Protein AF-A0A7G6WRK4-F1 (afdb_monomer_lite)

Structure (mmCIF, N/CA/C/O backbone):
data_AF-A0A7G6WRK4-F1
#
_entry.id   AF-A0A7G6WRK4-F1
#
loop_
_atom_site.group_PDB
_atom_site.id
_atom_site.type_symbol
_atom_site.label_atom_id
_atom_site.label_alt_id
_atom_site.label_comp_id
_atom_site.label_asym_id
_atom_site.label_entity_id
_atom_site.label_seq_id
_atom_site.pdbx_PDB_ins_code
_atom_site.Cartn_x
_atom_site.Cartn_y
_atom_site.Cartn_z
_atom_site.occupancy
_atom_site.B_iso_or_equiv
_atom_site.auth_seq_id
_atom_site.auth_comp_id
_atom_site.auth_asym_id
_atom_site.auth_atom_id
_atom_site.pdbx_PDB_model_num
ATOM 1 N N . MET A 1 1 ? -4.369 -37.491 6.020 1.00 88.19 1 MET A N 1
ATOM 2 C CA . MET A 1 1 ? -4.361 -36.239 5.240 1.00 88.19 1 MET A CA 1
ATOM 3 C C . MET A 1 1 ? -2.998 -36.131 4.588 1.00 88.19 1 MET A C 1
ATOM 5 O O . MET A 1 1 ? -2.021 -36.388 5.280 1.00 88.19 1 MET A O 1
ATOM 9 N N . ILE A 1 2 ? -2.940 -35.837 3.294 1.00 92.75 2 ILE A N 1
ATOM 10 C CA . ILE A 1 2 ? -1.699 -35.658 2.533 1.00 92.75 2 ILE A CA 1
ATOM 11 C C . ILE A 1 2 ? -1.632 -34.184 2.132 1.00 92.75 2 ILE A C 1
ATOM 13 O O . ILE A 1 2 ? -2.593 -33.675 1.558 1.00 92.75 2 ILE A O 1
ATOM 17 N N . LEU A 1 3 ? -0.530 -33.511 2.459 1.00 93.38 3 LEU A N 1
ATOM 18 C CA . LEU A 1 3 ? -0.239 -32.154 2.002 1.00 93.38 3 LEU A CA 1
ATOM 19 C C . LEU A 1 3 ? 0.886 -32.236 0.972 1.00 93.38 3 LEU A C 1
ATOM 21 O O . LEU A 1 3 ? 1.958 -32.752 1.281 1.00 93.38 3 LEU A O 1
ATOM 25 N N . LEU A 1 4 ? 0.616 -31.755 -0.236 1.00 92.00 4 LEU A N 1
ATOM 26 C CA . LEU A 1 4 ? 1.594 -31.628 -1.310 1.00 92.00 4 LEU A CA 1
ATOM 27 C C . LEU A 1 4 ? 1.840 -30.138 -1.519 1.00 92.00 4 LEU A C 1
ATOM 29 O O . LEU A 1 4 ? 0.906 -29.407 -1.840 1.00 92.00 4 LEU A O 1
ATOM 33 N N . ASP A 1 5 ? 3.073 -29.702 -1.306 1.00 88.50 5 ASP A N 1
ATOM 34 C CA . ASP A 1 5 ? 3.485 -28.306 -1.432 1.00 88.50 5 ASP A CA 1
ATOM 35 C C . ASP A 1 5 ? 4.680 -28.198 -2.384 1.00 88.50 5 ASP A C 1
ATOM 37 O O . ASP A 1 5 ? 5.460 -29.145 -2.511 1.00 88.50 5 ASP A O 1
ATOM 41 N N . ASN A 1 6 ? 4.807 -27.054 -3.056 1.00 78.50 6 ASN A N 1
ATOM 42 C CA . ASN A 1 6 ? 5.817 -26.773 -4.079 1.00 78.50 6 ASN A CA 1
ATOM 43 C C . ASN A 1 6 ? 5.895 -27.843 -5.183 1.00 78.50 6 ASN A C 1
ATOM 45 O O . ASN A 1 6 ? 6.982 -28.270 -5.592 1.00 78.50 6 ASN A O 1
ATOM 49 N N . ILE A 1 7 ? 4.737 -28.297 -5.673 1.00 86.38 7 ILE A N 1
ATOM 50 C CA . ILE A 1 7 ? 4.666 -29.336 -6.710 1.00 86.38 7 ILE A CA 1
ATOM 51 C C . ILE A 1 7 ? 5.360 -28.918 -8.016 1.00 86.38 7 ILE A C 1
ATOM 53 O O . ILE A 1 7 ? 5.744 -29.776 -8.800 1.00 86.38 7 ILE A O 1
ATOM 57 N N . GLU A 1 8 ? 5.590 -27.622 -8.243 1.00 79.06 8 GLU A N 1
ATOM 58 C CA . GLU A 1 8 ? 6.364 -27.090 -9.370 1.00 79.06 8 GLU A CA 1
ATOM 59 C C . GLU A 1 8 ? 7.761 -27.711 -9.441 1.00 79.06 8 GLU A C 1
ATOM 61 O O . GLU A 1 8 ? 8.253 -28.014 -10.526 1.00 79.06 8 GLU A O 1
ATOM 66 N N . HIS A 1 9 ? 8.400 -27.917 -8.285 1.00 75.69 9 HIS A N 1
ATOM 67 C CA . HIS A 1 9 ? 9.718 -28.545 -8.215 1.00 75.69 9 HIS A CA 1
ATOM 68 C C . HIS A 1 9 ? 9.670 -30.028 -8.571 1.00 75.69 9 HIS A C 1
ATOM 70 O O . HIS A 1 9 ? 10.636 -30.545 -9.125 1.00 75.69 9 HIS A O 1
ATOM 76 N N . LEU A 1 10 ? 8.555 -30.696 -8.268 1.00 80.62 10 LEU A N 1
ATOM 77 C CA . LEU A 1 10 ? 8.341 -32.098 -8.611 1.00 80.62 10 LEU A CA 1
ATOM 78 C C . LEU A 1 10 ? 8.041 -32.268 -10.102 1.00 80.62 10 LEU A C 1
ATOM 80 O O . LEU A 1 10 ? 8.556 -33.191 -10.724 1.00 80.62 10 LEU A O 1
ATOM 84 N N . LEU A 1 11 ? 7.248 -31.364 -10.681 1.00 80.50 11 LEU A N 1
ATOM 85 C CA . LEU A 1 11 ? 6.946 -31.383 -12.111 1.00 80.50 11 LEU A CA 1
ATOM 86 C C . LEU A 1 11 ? 8.184 -31.048 -12.954 1.00 80.50 11 LEU A C 1
ATOM 88 O O . LEU A 1 11 ? 8.380 -31.650 -14.004 1.00 80.50 11 LEU A O 1
ATOM 92 N N . GLY A 1 12 ? 9.077 -30.184 -12.470 1.00 70.38 12 GLY A N 1
ATOM 93 C CA . GLY A 1 12 ? 10.334 -29.878 -13.154 1.00 70.38 12 GLY A CA 1
ATOM 94 C C . GLY A 1 12 ? 10.160 -28.985 -14.390 1.00 70.38 12 GLY A C 1
ATOM 95 O O . GLY A 1 12 ? 9.158 -28.282 -14.534 1.00 70.38 12 GLY A O 1
ATOM 96 N N . ASP A 1 13 ? 11.179 -28.973 -15.249 1.00 67.25 13 ASP A N 1
ATOM 97 C CA . ASP A 1 13 ? 11.253 -28.163 -16.470 1.00 67.25 13 ASP A CA 1
ATOM 98 C C . ASP A 1 13 ? 10.666 -28.874 -17.701 1.00 67.25 13 ASP A C 1
ATOM 100 O O . ASP A 1 13 ? 10.333 -30.059 -17.656 1.00 67.25 13 ASP A O 1
ATOM 104 N N . ASP A 1 14 ? 10.542 -28.147 -18.815 1.00 65.94 14 ASP A N 1
ATOM 105 C CA . ASP A 1 14 ? 9.841 -28.591 -20.028 1.00 65.94 14 ASP A CA 1
ATOM 106 C C . ASP A 1 14 ? 10.282 -29.969 -20.563 1.00 65.94 14 ASP A C 1
ATOM 108 O O . ASP A 1 14 ? 9.455 -30.696 -21.115 1.00 65.94 14 ASP A O 1
ATOM 112 N N . GLU A 1 15 ? 11.548 -30.372 -20.390 1.00 66.62 15 GLU A N 1
ATOM 113 C CA . GLU A 1 15 ? 12.044 -31.664 -20.892 1.00 66.62 15 GLU A CA 1
ATOM 114 C C . GLU A 1 15 ? 11.509 -32.864 -20.094 1.00 66.62 15 GLU A C 1
ATOM 116 O O . GLU A 1 15 ? 11.229 -33.919 -20.672 1.00 66.62 15 GLU A O 1
ATOM 121 N N . SER A 1 16 ? 11.356 -32.716 -18.775 1.00 71.31 16 SER A N 1
ATOM 122 C CA . SER A 1 16 ? 10.894 -33.793 -17.882 1.00 71.31 16 SER A CA 1
ATOM 123 C C . SER A 1 16 ? 9.427 -33.652 -17.475 1.00 71.31 16 SER A C 1
ATOM 125 O O . SER A 1 16 ? 8.817 -34.624 -17.021 1.00 71.31 16 SER A O 1
ATOM 127 N N . ARG A 1 17 ? 8.844 -32.468 -17.685 1.00 78.50 17 ARG A N 1
ATOM 128 C CA . ARG A 1 17 ? 7.520 -32.079 -17.205 1.00 78.50 17 ARG A CA 1
ATOM 129 C C . ARG A 1 17 ? 6.415 -33.039 -17.597 1.00 78.50 17 ARG A C 1
ATOM 131 O O . ARG A 1 17 ? 5.691 -33.490 -16.723 1.00 78.50 17 ARG A O 1
ATOM 138 N N . MET A 1 18 ? 6.324 -33.406 -18.875 1.00 79.44 18 MET A N 1
ATOM 139 C CA . MET A 1 18 ? 5.261 -34.301 -19.351 1.00 79.44 18 MET A CA 1
ATOM 140 C C . MET A 1 18 ? 5.277 -35.647 -18.612 1.00 79.44 18 MET A C 1
ATOM 142 O O . MET A 1 18 ? 4.238 -36.141 -18.196 1.00 79.44 18 MET A O 1
ATOM 146 N N . ARG A 1 19 ? 6.467 -36.220 -18.390 1.00 83.12 19 ARG A N 1
ATOM 147 C CA . ARG A 1 19 ? 6.605 -37.486 -17.658 1.00 83.12 19 ARG A CA 1
ATOM 148 C C . ARG A 1 19 ? 6.249 -37.323 -16.183 1.00 83.12 19 ARG A C 1
ATOM 150 O O . ARG A 1 19 ? 5.550 -38.161 -15.629 1.00 83.12 19 ARG A O 1
ATOM 157 N N . ASN A 1 20 ? 6.742 -36.260 -15.556 1.00 87.31 20 ASN A N 1
ATOM 158 C CA . ASN A 1 20 ? 6.499 -36.010 -14.140 1.00 87.31 20 ASN A CA 1
ATOM 159 C C . ASN A 1 20 ? 5.020 -35.688 -13.868 1.00 87.31 20 ASN A C 1
ATOM 161 O O . ASN A 1 20 ? 4.505 -36.063 -12.819 1.00 87.31 20 ASN A O 1
ATOM 165 N N . GLU A 1 21 ? 4.330 -35.033 -14.807 1.00 86.06 21 GLU A N 1
ATOM 166 C CA . GLU A 1 21 ? 2.879 -34.823 -14.769 1.00 86.06 21 GLU A CA 1
ATOM 167 C C . GLU A 1 21 ? 2.119 -36.155 -14.851 1.00 86.06 21 GLU A C 1
ATOM 169 O O . GLU A 1 21 ? 1.247 -36.391 -14.019 1.00 86.06 21 GLU A O 1
ATOM 174 N N . ASP A 1 22 ? 2.488 -37.059 -15.767 1.00 86.75 22 ASP A N 1
ATOM 175 C CA . ASP A 1 22 ? 1.870 -38.393 -15.872 1.00 86.75 22 ASP A CA 1
ATOM 176 C C . ASP A 1 22 ? 2.053 -39.226 -14.585 1.00 86.75 22 ASP A C 1
ATOM 178 O O . ASP A 1 22 ? 1.122 -39.893 -14.110 1.00 86.75 22 ASP A O 1
ATOM 182 N N . ASP A 1 23 ? 3.252 -39.183 -13.996 1.00 89.75 23 ASP A N 1
ATOM 183 C CA . ASP A 1 23 ? 3.561 -39.865 -12.735 1.00 89.75 23 ASP A CA 1
ATOM 184 C C . ASP A 1 23 ? 2.782 -39.244 -11.560 1.00 89.75 23 ASP A C 1
ATOM 186 O O . ASP A 1 23 ? 2.253 -39.963 -10.705 1.00 89.75 23 ASP A O 1
ATOM 190 N N . PHE A 1 24 ? 2.660 -37.913 -11.530 1.00 92.06 24 PHE A N 1
ATOM 191 C CA . PHE A 1 24 ? 1.877 -37.191 -10.528 1.00 92.06 24 PHE A CA 1
ATOM 192 C C . PHE A 1 24 ? 0.384 -37.521 -10.628 1.00 92.06 24 PHE A C 1
ATOM 194 O O . PHE A 1 24 ? -0.244 -37.828 -9.614 1.00 92.06 24 PHE A O 1
ATOM 201 N N . ASP A 1 25 ? -0.176 -37.544 -11.837 1.00 90.44 25 ASP A N 1
ATOM 202 C CA . ASP A 1 25 ? -1.570 -37.921 -12.084 1.00 90.44 25 ASP A CA 1
ATOM 203 C C . ASP A 1 25 ? -1.843 -39.366 -11.661 1.00 90.44 25 ASP A C 1
ATOM 205 O O . ASP A 1 25 ? -2.858 -39.654 -11.018 1.00 90.44 25 ASP A O 1
ATOM 209 N N . SER A 1 26 ? -0.906 -40.272 -11.947 1.00 91.31 26 SER A N 1
ATOM 210 C CA . SER A 1 26 ? -0.986 -41.671 -11.519 1.00 91.31 26 SER A CA 1
ATOM 211 C C . SER A 1 26 ? -0.999 -41.799 -9.994 1.00 91.31 26 SER A C 1
ATOM 213 O O . SER A 1 26 ? -1.823 -42.531 -9.438 1.00 91.31 26 SER A O 1
ATOM 215 N N . PHE A 1 27 ? -0.131 -41.053 -9.305 1.00 92.50 27 PHE A N 1
ATOM 216 C CA . PHE A 1 27 ? -0.119 -40.991 -7.846 1.00 92.50 27 PHE A CA 1
ATOM 217 C C . PHE A 1 27 ? -1.450 -40.463 -7.297 1.00 92.50 27 PHE A C 1
ATOM 219 O O . PHE A 1 27 ? -2.051 -41.100 -6.429 1.00 92.50 27 PHE A O 1
ATOM 226 N N . ILE A 1 28 ? -1.944 -39.337 -7.821 1.00 93.75 28 ILE A N 1
ATOM 227 C CA . ILE A 1 28 ? -3.200 -38.717 -7.383 1.00 93.75 28 ILE A CA 1
ATOM 228 C C . ILE A 1 28 ? -4.373 -39.682 -7.574 1.00 93.75 28 ILE A C 1
ATOM 230 O O . ILE A 1 28 ? -5.137 -39.895 -6.631 1.00 93.75 28 ILE A O 1
ATOM 234 N N . ALA A 1 29 ? -4.472 -40.350 -8.724 1.00 91.12 29 ALA A N 1
ATOM 235 C CA . ALA A 1 29 ? -5.504 -41.352 -8.979 1.00 91.12 29 ALA A CA 1
ATOM 236 C C . ALA A 1 29 ? -5.469 -42.523 -7.978 1.00 91.12 29 ALA A C 1
ATOM 238 O O . ALA A 1 29 ? -6.516 -43.072 -7.629 1.00 91.12 29 ALA A O 1
ATOM 239 N N . GLU A 1 30 ? -4.289 -42.904 -7.478 1.00 91.38 30 GLU A N 1
ATOM 240 C CA . GLU A 1 30 ? -4.158 -43.968 -6.483 1.00 91.38 30 GLU A CA 1
ATOM 241 C C . GLU A 1 30 ? -4.641 -43.541 -5.088 1.00 91.38 30 GLU A C 1
ATOM 243 O O . GLU A 1 30 ? -5.209 -44.362 -4.354 1.00 91.38 30 GLU A O 1
ATOM 248 N N . VAL A 1 31 ? -4.395 -42.289 -4.691 1.00 91.50 31 VAL A N 1
ATOM 249 C CA . VAL A 1 31 ? -4.662 -41.806 -3.325 1.00 91.50 31 VAL A CA 1
ATOM 250 C C . VAL A 1 31 ? -6.017 -41.113 -3.161 1.00 91.50 31 VAL A C 1
ATOM 252 O O . VAL A 1 31 ? -6.551 -41.076 -2.044 1.00 91.50 31 VAL A O 1
ATOM 255 N N . VAL A 1 32 ? -6.605 -40.603 -4.246 1.00 86.62 32 VAL A N 1
ATOM 256 C CA . VAL A 1 32 ? -7.935 -39.978 -4.234 1.00 86.62 32 VAL A CA 1
ATOM 257 C C . VAL A 1 32 ? -8.983 -40.978 -3.734 1.00 86.62 32 VAL A C 1
ATOM 259 O O . VAL A 1 32 ? -9.003 -42.153 -4.094 1.00 86.62 32 VAL A O 1
ATOM 262 N N . GLY A 1 33 ? -9.841 -40.522 -2.818 1.00 84.94 33 GLY A N 1
ATOM 263 C CA . GLY A 1 33 ? -10.856 -41.352 -2.158 1.00 84.94 33 GLY A CA 1
ATOM 264 C C . GLY A 1 33 ? -10.346 -42.197 -0.981 1.00 84.94 33 GLY A C 1
ATOM 265 O O . GLY A 1 33 ? -11.161 -42.692 -0.205 1.00 84.94 33 GLY A O 1
ATOM 266 N N . LYS A 1 34 ? -9.024 -42.325 -0.786 1.00 91.06 34 LYS A N 1
ATOM 267 C CA . LYS A 1 34 ? -8.426 -43.013 0.379 1.00 91.06 34 LYS A CA 1
ATOM 268 C C . LYS A 1 34 ? -7.999 -42.054 1.491 1.00 91.06 34 LYS A C 1
ATOM 270 O O . LYS A 1 34 ? -7.827 -42.467 2.636 1.00 91.06 34 LYS A O 1
ATOM 275 N N . SER A 1 35 ? -7.766 -40.784 1.174 1.00 90.44 35 SER A N 1
ATOM 276 C CA . SER A 1 35 ? -7.322 -39.761 2.125 1.00 90.44 35 SER A CA 1
ATOM 277 C C . SER A 1 35 ? -7.771 -38.370 1.686 1.00 90.44 35 SER A C 1
ATOM 279 O O . SER A 1 35 ? -7.950 -38.122 0.499 1.00 90.44 35 SER A O 1
ATOM 281 N N . ALA A 1 36 ? -7.918 -37.449 2.643 1.00 91.00 36 ALA A N 1
ATOM 282 C CA . ALA A 1 36 ? -8.023 -36.023 2.338 1.00 91.00 36 ALA A CA 1
ATOM 283 C C . ALA A 1 36 ? -6.673 -35.517 1.808 1.00 91.00 36 ALA A C 1
ATOM 285 O O . ALA A 1 36 ? -5.646 -35.762 2.451 1.00 91.00 36 ALA A O 1
ATOM 286 N N . ILE A 1 37 ? -6.681 -34.839 0.661 1.00 94.12 37 ILE A N 1
ATOM 287 C CA . ILE A 1 37 ? -5.486 -34.333 -0.021 1.00 94.12 37 ILE A CA 1
ATOM 288 C C . ILE A 1 37 ? -5.632 -32.825 -0.185 1.00 94.12 37 ILE A C 1
ATOM 290 O O . ILE A 1 37 ? -6.669 -32.350 -0.643 1.00 94.12 37 ILE A O 1
ATOM 294 N N . VAL A 1 38 ? -4.586 -32.090 0.176 1.00 94.31 38 VAL A N 1
ATOM 295 C CA . VAL A 1 38 ? -4.449 -30.661 -0.100 1.00 94.31 38 VAL A CA 1
ATOM 296 C C . VAL A 1 38 ? -3.222 -30.485 -0.979 1.00 94.31 38 VAL A C 1
ATOM 298 O O . VAL A 1 38 ? -2.149 -30.990 -0.648 1.00 94.31 38 VAL A O 1
ATOM 301 N N . VAL A 1 39 ? -3.395 -29.789 -2.098 1.00 92.88 39 VAL A N 1
ATOM 302 C CA . VAL A 1 39 ? -2.319 -29.469 -3.036 1.00 92.88 39 VAL A CA 1
ATOM 303 C C . VAL A 1 39 ? -2.159 -27.957 -3.071 1.00 92.88 39 VAL A C 1
ATOM 305 O O . VAL A 1 39 ? -3.091 -27.248 -3.448 1.00 92.88 39 VAL A O 1
ATOM 308 N N . ALA A 1 40 ? -0.992 -27.472 -2.661 1.00 90.81 40 ALA A N 1
ATOM 309 C CA . ALA A 1 40 ? -0.586 -26.088 -2.828 1.00 90.81 40 ALA A CA 1
ATOM 310 C C . ALA A 1 40 ? 0.238 -25.973 -4.115 1.00 90.81 40 ALA A C 1
ATOM 312 O O . ALA A 1 40 ? 1.236 -26.670 -4.298 1.00 90.81 40 ALA A O 1
ATOM 313 N N . ALA A 1 41 ? -0.226 -25.120 -5.026 1.00 85.25 41 ALA A N 1
ATOM 314 C CA . ALA A 1 41 ? 0.401 -24.895 -6.319 1.00 85.25 41 ALA A CA 1
ATOM 315 C C . ALA A 1 41 ? 0.188 -23.446 -6.768 1.00 85.25 41 ALA A C 1
ATOM 317 O O . ALA A 1 41 ? -0.865 -22.847 -6.525 1.00 85.25 41 ALA A O 1
ATOM 318 N N . ARG A 1 42 ? 1.173 -22.883 -7.466 1.00 79.62 42 ARG A N 1
ATOM 319 C CA . ARG A 1 42 ? 1.045 -21.618 -8.190 1.00 79.62 42 ARG A CA 1
ATOM 320 C C . ARG A 1 42 ? -0.001 -21.770 -9.299 1.00 79.62 42 ARG A C 1
ATOM 322 O O . ARG A 1 42 ? -0.221 -22.841 -9.870 1.00 79.62 42 ARG A O 1
ATOM 329 N N . ARG A 1 43 ? -0.663 -20.662 -9.640 1.00 76.38 43 ARG A N 1
ATOM 330 C CA . ARG A 1 43 ? -1.593 -20.650 -10.777 1.00 76.38 43 ARG A CA 1
ATOM 331 C C . ARG A 1 43 ? -0.855 -21.017 -12.064 1.00 76.38 43 ARG A C 1
ATOM 333 O O . ARG A 1 43 ? 0.226 -20.500 -12.329 1.00 76.38 43 ARG A O 1
ATOM 340 N N . GLY A 1 44 ? -1.464 -21.892 -12.859 1.00 74.62 44 GLY A N 1
ATOM 341 C CA . GLY A 1 44 ? -0.886 -22.392 -14.107 1.00 74.62 44 GLY A CA 1
ATOM 342 C C . GLY A 1 44 ? 0.158 -23.498 -13.932 1.00 74.62 44 GLY A C 1
ATOM 343 O O . GLY A 1 44 ? 0.697 -23.953 -14.933 1.00 74.62 44 GLY A O 1
ATOM 344 N N . THR A 1 45 ? 0.445 -23.949 -12.703 1.00 79.12 45 THR A N 1
ATOM 345 C CA . THR A 1 45 ? 1.311 -25.119 -12.480 1.00 79.12 45 THR A CA 1
ATOM 346 C C . THR A 1 45 ? 0.662 -26.413 -12.954 1.00 79.12 45 THR A C 1
ATOM 348 O O . THR A 1 45 ? 1.365 -27.307 -13.399 1.00 79.12 45 THR A O 1
ATOM 351 N N . LEU A 1 46 ? -0.660 -26.529 -12.860 1.00 83.75 46 LEU A N 1
ATOM 352 C CA . LEU A 1 46 ? -1.417 -27.674 -13.358 1.00 83.75 46 LEU A CA 1
ATOM 353 C C . LEU A 1 46 ? -2.271 -27.216 -14.537 1.00 83.75 46 LEU A C 1
ATOM 355 O O . LEU A 1 46 ? -2.728 -26.071 -14.561 1.00 83.75 46 LEU A O 1
ATOM 359 N N . GLY A 1 47 ? -2.476 -28.107 -15.508 1.00 79.75 47 GLY A N 1
ATOM 360 C CA . GLY A 1 47 ? -3.256 -27.793 -16.701 1.00 79.75 47 GLY A CA 1
ATOM 361 C C . GLY A 1 47 ? -4.702 -27.404 -16.380 1.00 79.75 47 GLY A C 1
ATOM 362 O O . GLY A 1 47 ? -5.287 -27.855 -15.390 1.00 79.75 47 GLY A O 1
ATOM 363 N N . ASP A 1 48 ? -5.308 -26.602 -17.255 1.00 80.25 48 ASP A N 1
ATOM 364 C CA . ASP A 1 48 ? -6.690 -26.153 -17.087 1.00 80.25 48 ASP A CA 1
ATOM 365 C C . ASP A 1 48 ? -7.651 -27.343 -16.895 1.00 80.25 48 ASP A C 1
ATOM 367 O O . ASP A 1 48 ? -7.570 -28.380 -17.568 1.00 80.25 48 ASP A O 1
ATOM 371 N N . GLY A 1 49 ? -8.551 -27.218 -15.916 1.00 85.31 49 GLY A N 1
ATOM 372 C CA . GLY A 1 49 ? -9.515 -28.257 -15.544 1.00 85.31 49 GLY A CA 1
ATOM 373 C C . GLY A 1 49 ? -8.916 -29.491 -14.856 1.00 85.31 49 GLY A C 1
ATOM 374 O O . GLY A 1 49 ? -9.642 -30.459 -14.639 1.00 85.31 49 GLY A O 1
ATOM 375 N N . TRP A 1 50 ? -7.620 -29.503 -14.512 1.00 90.56 50 TRP A N 1
ATOM 376 C CA . TRP A 1 50 ? -7.000 -30.618 -13.782 1.00 90.56 50 TRP A CA 1
ATOM 377 C C . TRP A 1 50 ? -7.707 -30.906 -12.456 1.00 90.56 50 TRP A C 1
ATOM 379 O O . TRP A 1 50 ? -7.987 -32.065 -12.147 1.00 90.56 50 TRP A O 1
ATOM 389 N N . ALA A 1 51 ? -8.042 -29.852 -11.706 1.00 90.88 51 ALA A N 1
ATOM 390 C CA . ALA A 1 51 ? -8.735 -29.980 -10.430 1.00 90.88 51 ALA A CA 1
ATOM 391 C C . ALA A 1 51 ? -10.102 -30.652 -10.612 1.00 90.88 51 ALA A C 1
ATOM 393 O O . ALA A 1 51 ? -10.376 -31.656 -9.959 1.00 90.88 51 ALA A O 1
ATOM 394 N N . ASP A 1 52 ? -10.902 -30.179 -11.570 1.00 91.38 52 ASP A N 1
ATOM 395 C CA . ASP A 1 52 ? -12.226 -30.735 -11.858 1.00 91.38 52 ASP A CA 1
ATOM 396 C C . ASP A 1 52 ? -12.148 -32.203 -12.297 1.00 91.38 52 ASP A C 1
ATOM 398 O O . ASP A 1 52 ? -12.907 -33.039 -11.803 1.00 91.38 52 ASP A O 1
ATOM 402 N N . ARG A 1 53 ? -11.196 -32.547 -13.181 1.00 91.50 53 ARG A N 1
ATOM 403 C CA . ARG A 1 53 ? -10.984 -33.932 -13.645 1.00 91.50 53 ARG A CA 1
ATOM 404 C C . ARG A 1 53 ? -10.642 -34.888 -12.505 1.00 91.50 53 ARG A C 1
ATOM 406 O O . ARG A 1 53 ? -11.043 -36.047 -12.556 1.00 91.50 53 ARG A O 1
ATOM 413 N N . ASN A 1 54 ? -9.932 -34.402 -11.490 1.00 90.56 54 ASN A N 1
ATOM 414 C CA . ASN A 1 54 ? -9.514 -35.185 -10.329 1.00 90.56 54 ASN A CA 1
ATOM 415 C C . ASN A 1 54 ? -10.440 -35.010 -9.107 1.00 90.56 54 ASN A C 1
ATOM 417 O O . ASN A 1 54 ? -10.150 -35.543 -8.037 1.00 90.56 54 ASN A O 1
ATOM 421 N N . GLY A 1 55 ? -11.559 -34.285 -9.243 1.00 90.56 55 GLY A N 1
ATOM 422 C CA . GLY A 1 55 ? -12.537 -34.076 -8.169 1.00 90.56 55 GLY A CA 1
ATOM 423 C C . GLY A 1 55 ? -12.077 -33.136 -7.046 1.00 90.56 55 GLY A C 1
ATOM 424 O O . GLY A 1 55 ? -12.600 -33.213 -5.934 1.00 90.56 55 GLY A O 1
ATOM 425 N N . PHE A 1 56 ? -11.105 -32.262 -7.309 1.00 92.81 56 PHE A N 1
ATOM 426 C CA . PHE A 1 56 ? -10.625 -31.251 -6.367 1.00 92.81 56 PHE A CA 1
ATOM 427 C C . PHE A 1 56 ? -11.472 -29.978 -6.426 1.00 92.81 56 PHE A C 1
ATOM 429 O O . PHE A 1 56 ? -11.894 -29.536 -7.490 1.00 92.81 56 PHE A O 1
ATOM 436 N N . SER A 1 57 ? -11.659 -29.343 -5.269 1.00 92.25 57 SER A N 1
ATOM 437 C CA . SER A 1 57 ? -12.146 -27.962 -5.185 1.00 92.25 57 SER A CA 1
ATOM 438 C C . SER A 1 57 ? -10.962 -27.000 -5.177 1.00 92.25 57 SER A C 1
ATOM 440 O O . SER A 1 57 ? -10.003 -27.207 -4.434 1.00 92.25 57 SER A O 1
ATOM 442 N N . VAL A 1 58 ? -11.028 -25.944 -5.987 1.00 90.25 58 VAL A N 1
ATOM 443 C CA . VAL A 1 58 ? -9.963 -24.937 -6.072 1.00 90.25 58 VAL A CA 1
ATOM 444 C C . VAL A 1 58 ? -10.197 -23.840 -5.040 1.00 90.25 58 VAL A C 1
ATOM 446 O O . VAL A 1 58 ? -11.250 -23.205 -5.029 1.00 90.25 58 VAL A O 1
ATOM 449 N N . ILE A 1 59 ? -9.188 -23.587 -4.207 1.00 91.06 59 ILE A N 1
ATOM 450 C CA . ILE A 1 59 ? -9.146 -22.445 -3.292 1.00 91.06 59 ILE A CA 1
ATOM 451 C C . ILE A 1 59 ? -8.106 -21.469 -3.831 1.00 91.06 59 ILE A C 1
ATOM 453 O O . ILE A 1 59 ? -6.946 -21.827 -4.023 1.00 91.06 59 ILE A O 1
ATOM 457 N N . ASN A 1 60 ? -8.530 -20.237 -4.093 1.00 85.38 60 ASN A N 1
ATOM 458 C CA . ASN A 1 60 ? -7.634 -19.177 -4.528 1.00 85.38 60 ASN A CA 1
ATOM 459 C C . ASN A 1 60 ? -7.187 -18.361 -3.320 1.00 85.38 60 ASN A C 1
ATOM 461 O O . ASN A 1 60 ? -8.025 -17.842 -2.589 1.00 85.38 60 ASN A O 1
ATOM 465 N N . LEU A 1 61 ? -5.875 -18.232 -3.140 1.00 85.94 61 LEU A N 1
ATOM 466 C CA . LEU A 1 61 ? -5.312 -17.287 -2.183 1.00 85.94 61 LEU A CA 1
ATOM 467 C C . LEU A 1 61 ? -5.345 -15.890 -2.807 1.00 85.94 61 LEU A C 1
ATOM 469 O O . LEU A 1 61 ? -4.700 -15.643 -3.831 1.00 85.94 61 LEU A O 1
ATOM 473 N N . GLU A 1 62 ? -6.140 -15.005 -2.218 1.00 84.69 62 GLU A N 1
ATOM 474 C CA . GLU A 1 62 ? -6.177 -13.590 -2.581 1.00 84.69 62 GLU A CA 1
ATOM 475 C C . GLU A 1 62 ? -5.035 -12.824 -1.901 1.00 84.69 62 GLU A C 1
ATOM 477 O O . GLU A 1 62 ? -4.369 -13.335 -0.998 1.00 84.69 62 GLU A O 1
ATOM 482 N N . GLN A 1 63 ? -4.772 -11.603 -2.369 1.00 85.56 63 GLN A N 1
ATOM 483 C CA . GLN A 1 63 ? -3.838 -10.710 -1.685 1.00 85.56 63 GLN A CA 1
ATOM 484 C C . GLN A 1 63 ? -4.388 -10.333 -0.306 1.00 85.56 63 GLN A C 1
ATOM 486 O O . GLN A 1 63 ? -5.602 -10.230 -0.132 1.00 85.56 63 GLN A O 1
ATOM 491 N N . SER A 1 64 ? -3.497 -10.088 0.656 1.00 91.25 64 SER A N 1
ATOM 492 C CA . SER A 1 64 ? -3.910 -9.646 1.986 1.00 91.25 64 SER A CA 1
ATOM 493 C C . SER A 1 64 ? -4.653 -8.314 1.899 1.00 91.25 64 SER A C 1
ATOM 495 O O . SER A 1 64 ? -4.186 -7.365 1.264 1.00 91.25 64 SER A O 1
ATOM 497 N N . SER A 1 65 ? -5.799 -8.234 2.573 1.00 91.88 65 SER A N 1
ATOM 498 C CA . SER A 1 65 ? -6.478 -6.963 2.836 1.00 91.88 65 SER A CA 1
ATOM 499 C C . SER A 1 65 ? -5.617 -6.066 3.726 1.00 91.88 65 SER A C 1
ATOM 501 O O . SER A 1 65 ? -4.760 -6.545 4.475 1.00 91.88 65 SER A O 1
ATOM 503 N N . ALA A 1 66 ? -5.878 -4.760 3.709 1.00 92.38 66 ALA A N 1
ATOM 504 C CA . ALA A 1 66 ? -5.106 -3.812 4.505 1.00 92.38 66 ALA A CA 1
ATOM 505 C C . ALA A 1 66 ? -5.178 -4.100 6.025 1.00 92.38 66 ALA A C 1
ATOM 507 O O . ALA A 1 66 ? -4.187 -3.965 6.742 1.00 92.38 66 ALA A O 1
ATOM 508 N N . GLY A 1 67 ? -6.325 -4.588 6.515 1.00 90.81 67 GLY A N 1
ATOM 509 C CA . GLY A 1 67 ? -6.483 -5.028 7.906 1.00 90.81 67 GLY A CA 1
ATOM 510 C C . GLY A 1 67 ? -5.660 -6.276 8.251 1.00 90.81 67 GLY A C 1
ATOM 511 O O . GLY A 1 67 ? -5.058 -6.334 9.321 1.00 90.81 67 GLY A O 1
ATOM 512 N N . GLN A 1 68 ? -5.579 -7.249 7.336 1.00 93.69 68 GLN A N 1
ATOM 513 C CA . GLN A 1 68 ? -4.733 -8.437 7.515 1.00 93.69 68 GLN A CA 1
ATOM 514 C C . GLN A 1 68 ? -3.245 -8.083 7.526 1.00 93.69 68 GLN A C 1
ATOM 516 O O . GLN A 1 68 ? -2.497 -8.682 8.290 1.00 93.69 68 GLN A O 1
ATOM 521 N N . VAL A 1 69 ? -2.818 -7.097 6.729 1.00 96.44 69 VAL A N 1
ATOM 522 C CA . VAL A 1 69 ? -1.433 -6.599 6.752 1.00 96.44 69 VAL A CA 1
ATOM 523 C C . VAL A 1 69 ? -1.087 -6.025 8.127 1.00 96.44 69 VAL A C 1
ATOM 525 O O . VAL A 1 69 ? -0.082 -6.417 8.713 1.00 96.44 69 VAL A O 1
ATOM 528 N N . LEU A 1 70 ? -1.933 -5.147 8.682 1.00 94.88 70 LEU A N 1
ATOM 529 C CA . LEU A 1 70 ? -1.704 -4.591 10.022 1.00 94.88 70 LEU A CA 1
ATOM 530 C C . LEU A 1 70 ? -1.642 -5.688 11.095 1.00 94.88 70 LEU A C 1
ATOM 532 O O . LEU A 1 70 ? -0.751 -5.665 11.940 1.00 94.88 70 LEU A O 1
ATOM 536 N N . GLN A 1 71 ? -2.544 -6.671 11.020 1.00 94.25 71 GLN A N 1
ATOM 537 C CA . GLN A 1 71 ? -2.541 -7.818 11.926 1.00 94.25 71 GLN A CA 1
ATOM 538 C C . GLN A 1 71 ? -1.267 -8.664 11.784 1.00 94.25 71 GLN A C 1
ATOM 540 O O . GLN A 1 71 ? -0.709 -9.102 12.785 1.00 94.25 71 GLN A O 1
ATOM 545 N N . GLN A 1 72 ? -0.792 -8.891 10.557 1.00 96.25 72 GLN A N 1
ATOM 546 C CA . GLN A 1 72 ? 0.433 -9.646 10.304 1.00 96.25 72 GLN A CA 1
ATOM 547 C C . GLN A 1 72 ? 1.654 -8.940 10.906 1.00 96.25 72 GLN A C 1
ATOM 549 O O . GLN A 1 72 ? 2.493 -9.600 11.515 1.00 96.25 72 GLN A O 1
ATOM 554 N N . VAL A 1 73 ? 1.745 -7.613 10.772 1.00 97.88 73 VAL A N 1
ATOM 555 C CA . VAL A 1 73 ? 2.828 -6.819 11.373 1.00 97.88 73 VAL A CA 1
ATOM 556 C C . VAL A 1 73 ? 2.805 -6.922 12.893 1.00 97.88 73 VAL A C 1
ATOM 558 O O . VAL A 1 73 ? 3.853 -7.148 13.496 1.00 97.88 73 VAL A O 1
ATOM 561 N N . GLU A 1 74 ? 1.631 -6.782 13.508 1.00 95.69 74 GLU A N 1
ATOM 562 C CA . GLU A 1 74 ? 1.455 -6.910 14.957 1.00 95.69 74 GLU A CA 1
ATOM 563 C C . GLU A 1 74 ? 1.888 -8.299 15.442 1.00 95.69 74 GLU A C 1
ATOM 565 O O . GLU A 1 74 ? 2.799 -8.407 16.258 1.00 95.69 74 GLU A O 1
ATOM 570 N N . GLN A 1 75 ? 1.342 -9.362 14.846 1.00 97.12 75 GLN A N 1
ATOM 571 C CA . GLN A 1 75 ? 1.654 -10.747 15.211 1.00 97.12 75 GLN A CA 1
ATOM 572 C C . GLN A 1 75 ? 3.130 -11.098 15.021 1.00 97.12 75 GLN A C 1
ATOM 574 O O . GLN A 1 75 ? 3.704 -11.813 15.841 1.00 97.12 75 GLN A O 1
ATOM 579 N N . TRP A 1 76 ? 3.755 -10.610 13.948 1.00 98.12 76 TRP A N 1
ATOM 580 C CA . TRP A 1 76 ? 5.173 -10.848 13.699 1.00 98.12 76 TRP A CA 1
ATOM 581 C C . TRP A 1 76 ? 6.035 -10.223 14.802 1.00 98.12 76 TRP A C 1
ATOM 583 O O . TRP A 1 76 ? 6.901 -10.894 15.359 1.00 98.12 76 TRP A O 1
ATOM 593 N N . HIS A 1 77 ? 5.767 -8.967 15.175 1.00 98.25 77 HIS A N 1
ATOM 594 C CA . HIS A 1 77 ? 6.536 -8.285 16.219 1.00 98.25 77 HIS A CA 1
ATOM 595 C C . HIS A 1 77 ? 6.242 -8.851 17.611 1.00 98.25 77 HIS A C 1
ATOM 597 O O . HIS A 1 77 ? 7.160 -8.968 18.417 1.00 98.25 77 HIS A O 1
ATOM 603 N N . GLU A 1 78 ? 5.002 -9.252 17.898 1.00 97.19 78 GLU A N 1
ATOM 604 C CA . GLU A 1 78 ? 4.657 -9.957 19.138 1.00 97.19 78 GLU A CA 1
ATOM 605 C C . GLU A 1 78 ? 5.407 -11.287 19.263 1.00 97.19 78 GLU A C 1
ATOM 607 O O . GLU A 1 78 ? 5.949 -11.589 20.329 1.00 97.19 78 GLU A O 1
ATOM 612 N N . ALA A 1 79 ? 5.491 -12.060 18.176 1.00 98.00 79 ALA A N 1
ATOM 613 C CA . ALA A 1 79 ? 6.234 -13.314 18.153 1.00 98.00 79 ALA A CA 1
ATOM 614 C C . ALA A 1 79 ? 7.726 -13.081 18.429 1.00 98.00 79 ALA A C 1
ATOM 616 O O . ALA A 1 79 ? 8.277 -13.697 19.340 1.00 98.00 79 ALA A O 1
ATOM 617 N N . VAL A 1 80 ? 8.358 -12.134 17.728 1.00 97.88 80 VAL A N 1
ATOM 618 C CA . VAL A 1 80 ? 9.777 -11.794 17.941 1.00 97.88 80 VAL A CA 1
ATOM 619 C C . VAL A 1 80 ? 10.023 -11.257 19.355 1.00 97.88 80 VAL A C 1
ATOM 621 O O . VAL A 1 80 ? 10.989 -11.651 20.009 1.00 97.88 80 VAL A O 1
ATOM 624 N N . ALA A 1 81 ? 9.133 -10.407 19.875 1.00 97.12 81 ALA A N 1
ATOM 625 C CA . ALA A 1 81 ? 9.229 -9.912 21.244 1.00 97.12 81 ALA A CA 1
ATOM 626 C C . ALA A 1 81 ? 9.137 -11.066 22.256 1.00 97.12 81 ALA A C 1
ATOM 628 O O . ALA A 1 81 ? 9.905 -11.104 23.211 1.00 97.12 81 ALA A O 1
ATOM 629 N N . SER A 1 82 ? 8.267 -12.055 22.037 1.00 96.88 82 SER A N 1
ATOM 630 C CA . SER A 1 82 ? 8.136 -13.202 22.946 1.00 96.88 82 SER A CA 1
ATOM 631 C C . SER A 1 82 ? 9.410 -14.054 23.068 1.00 96.88 82 SER A C 1
ATOM 633 O O . SER A 1 82 ? 9.597 -14.733 24.078 1.00 96.88 82 SER A O 1
ATOM 635 N N . GLU A 1 83 ? 10.302 -13.979 22.076 1.00 97.06 83 GLU A N 1
ATOM 636 C CA . GLU A 1 83 ? 11.594 -14.671 22.058 1.00 97.06 83 GLU A CA 1
ATOM 637 C C . GLU A 1 83 ? 12.744 -13.830 22.644 1.00 97.06 83 GLU A C 1
ATOM 639 O O . GLU A 1 83 ? 13.834 -14.350 22.882 1.00 97.06 83 GLU A O 1
ATOM 644 N N . CYS A 1 84 ? 12.523 -12.540 22.921 1.00 97.12 84 CYS A N 1
ATOM 645 C CA . CYS A 1 84 ? 13.531 -11.670 23.524 1.00 97.12 84 CYS A CA 1
ATOM 646 C C . CYS A 1 84 ? 13.764 -11.992 25.008 1.00 97.12 84 CYS A C 1
ATOM 648 O O . CYS A 1 84 ? 12.827 -12.102 25.802 1.00 97.12 84 CYS A O 1
ATOM 650 N N . GLU A 1 85 ? 15.039 -12.052 25.404 1.00 96.69 85 GLU A N 1
ATOM 651 C CA . GLU A 1 85 ? 15.452 -12.372 26.778 1.00 96.69 85 GLU A CA 1
ATOM 652 C C . GLU A 1 85 ? 15.200 -11.228 27.773 1.00 96.69 85 GLU A C 1
ATOM 654 O O . GLU A 1 85 ? 15.035 -11.469 28.972 1.00 96.69 85 GLU A O 1
ATOM 659 N N . THR A 1 86 ? 15.193 -9.976 27.299 1.00 97.12 86 THR A N 1
ATOM 660 C CA . THR A 1 86 ? 15.087 -8.785 28.150 1.00 97.12 86 THR A CA 1
ATOM 661 C C . THR A 1 86 ? 13.813 -7.993 27.869 1.00 97.12 86 THR A C 1
ATOM 663 O O . THR A 1 86 ? 13.367 -7.879 26.731 1.00 97.12 86 THR A O 1
ATOM 666 N N . VAL A 1 87 ? 13.252 -7.377 28.915 1.00 96.44 87 VAL A N 1
ATOM 667 C CA . VAL A 1 87 ? 12.086 -6.479 28.798 1.00 96.44 87 VAL A CA 1
ATOM 668 C C . VAL A 1 87 ? 12.401 -5.259 27.923 1.00 96.44 87 VAL A C 1
ATOM 670 O O . VAL A 1 87 ? 11.523 -4.739 27.243 1.00 96.44 87 VAL A O 1
ATOM 673 N N . GLU A 1 88 ? 13.655 -4.800 27.919 1.00 96.56 88 GLU A N 1
ATOM 674 C CA . GLU A 1 88 ? 14.076 -3.672 27.085 1.00 96.56 88 GLU A CA 1
ATOM 675 C C . GLU A 1 88 ? 14.005 -4.024 25.594 1.00 96.56 88 GLU A C 1
ATOM 677 O O . GLU A 1 88 ? 13.506 -3.230 24.799 1.00 96.56 88 GLU A O 1
ATOM 682 N N . ASP A 1 89 ? 14.460 -5.218 25.212 1.00 96.25 89 ASP A N 1
ATOM 683 C CA . ASP A 1 89 ? 14.417 -5.664 23.819 1.00 96.25 89 ASP A CA 1
ATOM 684 C C . ASP A 1 89 ? 12.986 -5.990 23.376 1.00 96.25 89 ASP A C 1
ATOM 686 O O . ASP A 1 89 ? 12.597 -5.624 22.268 1.00 96.25 89 ASP A O 1
ATOM 690 N N . GLN A 1 90 ? 12.162 -6.547 24.272 1.00 97.31 90 GLN A N 1
ATOM 691 C CA . GLN A 1 90 ? 10.721 -6.715 24.047 1.00 97.31 90 GLN A CA 1
ATOM 692 C C . GLN A 1 90 ? 10.038 -5.387 23.705 1.00 97.31 90 GLN A C 1
ATOM 694 O O . GLN A 1 90 ? 9.320 -5.292 22.708 1.00 97.31 90 GLN A O 1
ATOM 699 N N . GLU A 1 91 ? 10.293 -4.341 24.497 1.00 96.69 91 GLU A N 1
ATOM 700 C CA . GLU A 1 91 ? 9.698 -3.024 24.263 1.00 96.69 91 GLU A CA 1
ATOM 701 C C . GLU A 1 91 ? 10.233 -2.373 22.982 1.00 96.69 91 GLU A C 1
ATOM 703 O O . GLU A 1 91 ? 9.468 -1.732 22.262 1.00 96.69 91 GLU A O 1
ATOM 708 N N . LYS A 1 92 ? 11.516 -2.570 22.642 1.00 96.19 92 LYS A N 1
ATOM 709 C CA . LYS A 1 92 ? 12.075 -2.108 21.360 1.00 96.19 92 LYS A CA 1
ATOM 710 C C . LYS A 1 92 ? 11.357 -2.753 20.178 1.00 96.19 92 LYS A C 1
ATOM 712 O O . LYS A 1 92 ? 10.915 -2.029 19.287 1.00 96.19 92 LYS A O 1
ATOM 717 N N . VAL A 1 93 ? 11.206 -4.079 20.172 1.00 97.94 93 VAL A N 1
ATOM 718 C CA . VAL A 1 93 ? 10.511 -4.805 19.095 1.00 97.94 93 VAL A CA 1
ATOM 719 C C . VAL A 1 93 ? 9.060 -4.331 18.985 1.00 97.94 93 VAL A C 1
ATOM 721 O O . VAL A 1 93 ? 8.608 -3.975 17.895 1.00 97.94 93 VAL A O 1
ATOM 724 N N . ALA A 1 94 ? 8.346 -4.235 20.110 1.00 96.88 94 ALA A N 1
ATOM 725 C CA . ALA A 1 94 ? 6.967 -3.755 20.130 1.00 96.88 94 ALA A CA 1
ATOM 726 C C . ALA A 1 94 ? 6.847 -2.307 19.618 1.00 96.88 94 ALA A C 1
ATOM 728 O O . ALA A 1 94 ? 5.938 -1.990 18.848 1.00 96.88 94 ALA A O 1
ATOM 729 N N . ALA A 1 95 ? 7.777 -1.422 19.993 1.00 96.25 95 ALA A N 1
ATOM 730 C CA . ALA A 1 95 ? 7.810 -0.046 19.509 1.00 96.25 95 ALA A CA 1
ATOM 731 C C . ALA A 1 95 ? 8.035 0.034 17.992 1.00 96.25 95 ALA A C 1
ATOM 733 O O . ALA A 1 95 ? 7.342 0.807 17.329 1.00 96.25 95 ALA A O 1
ATOM 734 N N . ARG A 1 96 ? 8.930 -0.793 17.430 1.00 97.38 96 ARG A N 1
ATOM 735 C CA . ARG A 1 96 ? 9.139 -0.879 15.973 1.00 97.38 96 ARG A CA 1
ATOM 736 C C . ARG A 1 96 ? 7.901 -1.400 15.249 1.00 97.38 96 ARG A C 1
ATOM 738 O O . ARG A 1 96 ? 7.515 -0.820 14.238 1.00 97.38 96 ARG A O 1
ATOM 745 N N . GLY A 1 97 ? 7.214 -2.396 15.808 1.00 97.31 97 GLY A N 1
ATOM 746 C CA . GLY A 1 97 ? 5.945 -2.885 15.261 1.00 97.31 97 GLY A CA 1
ATOM 747 C C . GLY A 1 97 ? 4.870 -1.799 15.207 1.00 97.31 97 GLY A C 1
ATOM 748 O O . GLY A 1 97 ? 4.225 -1.612 14.174 1.00 97.31 97 GLY A O 1
ATOM 749 N N . ARG A 1 98 ? 4.729 -1.011 16.283 1.00 95.06 98 ARG A N 1
ATOM 750 C CA . ARG A 1 98 ? 3.808 0.139 16.319 1.00 95.06 98 ARG A CA 1
ATOM 751 C C . ARG A 1 98 ? 4.193 1.221 15.308 1.00 95.06 98 ARG A C 1
ATOM 753 O O . ARG A 1 98 ? 3.315 1.741 14.625 1.00 95.06 98 ARG A O 1
ATOM 760 N N . GLU A 1 99 ? 5.479 1.554 15.195 1.00 96.50 99 GLU A N 1
ATOM 761 C CA . GLU A 1 99 ? 5.979 2.554 14.241 1.00 96.50 99 GLU A CA 1
ATOM 762 C C . GLU A 1 99 ? 5.712 2.133 12.786 1.00 96.50 99 GLU A C 1
ATOM 764 O O . GLU A 1 99 ? 5.166 2.924 12.014 1.00 96.50 99 GLU A O 1
ATOM 769 N N . LEU A 1 100 ? 5.992 0.875 12.425 1.00 97.69 100 LEU A N 1
ATOM 770 C CA . LEU A 1 100 ? 5.689 0.339 11.095 1.00 97.69 100 LEU A CA 1
ATOM 771 C C . LEU A 1 100 ? 4.178 0.295 10.825 1.00 97.69 100 LEU A C 1
ATOM 773 O O . LEU A 1 100 ? 3.736 0.698 9.750 1.00 97.69 100 LEU A O 1
ATOM 777 N N . GLY A 1 101 ? 3.374 -0.135 11.801 1.00 95.81 101 GLY A N 1
ATOM 778 C CA . GLY A 1 101 ? 1.914 -0.147 11.690 1.00 95.81 101 GLY A CA 1
ATOM 779 C C . GLY A 1 101 ? 1.319 1.246 11.453 1.00 95.81 101 GLY A C 1
ATOM 780 O O . GLY A 1 101 ? 0.422 1.400 10.625 1.00 95.81 101 GLY A O 1
ATOM 781 N N . MET A 1 102 ? 1.844 2.280 12.123 1.00 93.81 102 MET A N 1
ATOM 782 C CA . MET A 1 102 ? 1.454 3.673 11.865 1.00 93.81 102 MET A CA 1
ATOM 783 C C . MET A 1 102 ? 1.868 4.127 10.463 1.00 93.81 102 MET A C 1
ATOM 785 O O . MET A 1 102 ? 1.058 4.721 9.751 1.00 93.81 102 MET A O 1
ATOM 789 N N . ALA A 1 103 ? 3.093 3.807 10.040 1.00 96.56 103 ALA A N 1
ATOM 790 C CA . ALA A 1 103 ? 3.602 4.167 8.720 1.00 96.56 103 ALA A CA 1
ATOM 791 C C . ALA A 1 103 ? 2.791 3.532 7.582 1.00 96.56 103 ALA A C 1
ATOM 793 O O . ALA A 1 103 ? 2.521 4.184 6.578 1.00 96.56 103 ALA A O 1
ATOM 794 N N . LEU A 1 104 ? 2.341 2.288 7.757 1.00 96.50 104 LEU A N 1
ATOM 795 C CA . LEU A 1 104 ? 1.453 1.589 6.826 1.00 96.50 104 LEU A CA 1
ATOM 796 C C . LEU A 1 104 ? 0.090 2.282 6.663 1.00 96.50 104 LEU A C 1
ATOM 798 O O . LEU A 1 104 ? -0.500 2.216 5.588 1.00 96.50 104 LEU A O 1
ATOM 802 N N . GLY A 1 105 ? -0.397 2.969 7.699 1.00 93.25 105 GLY A N 1
ATOM 803 C CA . GLY A 1 105 ? -1.581 3.827 7.606 1.00 93.25 105 GLY A CA 1
ATOM 804 C C . GLY A 1 105 ? -1.317 5.189 6.951 1.00 93.25 105 GLY A C 1
ATOM 805 O O . GLY A 1 105 ? -2.244 5.810 6.448 1.00 93.25 105 GLY A O 1
ATOM 806 N N . GLN A 1 106 ? -0.069 5.660 6.941 1.00 94.75 106 GLN A N 1
ATOM 807 C CA . GLN A 1 106 ? 0.325 6.959 6.373 1.00 94.75 106 GLN A CA 1
ATOM 808 C C . GLN A 1 106 ? 0.803 6.876 4.917 1.00 94.75 106 GLN A C 1
ATOM 810 O O . GLN A 1 106 ? 0.883 7.904 4.246 1.00 94.75 106 GLN A O 1
ATOM 815 N N . LEU A 1 107 ? 1.227 5.689 4.477 1.00 96.81 107 LEU A N 1
ATOM 816 C CA . LEU A 1 107 ? 1.934 5.480 3.219 1.00 96.81 107 LEU A CA 1
ATOM 817 C C . LEU A 1 107 ? 1.337 4.292 2.465 1.00 96.81 107 LEU A C 1
ATOM 819 O O . LEU A 1 107 ? 1.739 3.137 2.648 1.00 96.81 107 LEU A O 1
ATOM 823 N N . SER A 1 108 ? 0.432 4.589 1.540 1.00 96.06 108 SER A N 1
ATOM 824 C CA . SER A 1 108 ? -0.204 3.614 0.656 1.00 96.06 108 SER A CA 1
ATOM 825 C C . SER A 1 108 ? 0.792 2.755 -0.129 1.00 96.06 108 SER A C 1
ATOM 827 O O . SER A 1 108 ? 0.516 1.585 -0.388 1.00 96.06 108 SER A O 1
ATOM 829 N N . ALA A 1 109 ? 1.978 3.282 -0.448 1.00 96.00 109 ALA A N 1
ATOM 830 C CA . ALA A 1 109 ? 3.049 2.522 -1.091 1.00 96.00 109 ALA A CA 1
ATOM 831 C C . ALA A 1 109 ? 3.569 1.369 -0.210 1.00 96.00 109 ALA A C 1
ATOM 833 O O . ALA A 1 109 ? 3.713 0.244 -0.692 1.00 96.00 109 ALA A O 1
ATOM 834 N N . LEU A 1 110 ? 3.791 1.612 1.091 1.00 97.44 110 LEU A N 1
ATOM 835 C CA . LEU A 1 110 ? 4.184 0.552 2.028 1.00 97.44 110 LEU A CA 1
ATOM 836 C C . LEU A 1 110 ? 3.057 -0.470 2.192 1.00 97.44 110 LEU A C 1
ATOM 838 O O . LEU A 1 110 ? 3.319 -1.674 2.222 1.00 97.44 110 LEU A O 1
ATOM 842 N N . MET A 1 111 ? 1.806 0.001 2.250 1.00 96.88 111 MET A N 1
ATOM 843 C CA . MET A 1 111 ? 0.633 -0.867 2.339 1.00 96.88 111 MET A CA 1
ATOM 844 C C . MET A 1 111 ? 0.514 -1.778 1.114 1.00 96.88 111 MET A C 1
ATOM 846 O O . MET A 1 111 ? 0.379 -2.990 1.263 1.00 96.88 111 MET A O 1
ATOM 850 N N . GLY A 1 112 ? 0.609 -1.218 -0.095 1.00 95.44 112 GLY A N 1
ATOM 851 C CA . GLY A 1 112 ? 0.500 -1.959 -1.352 1.00 95.44 112 GLY A CA 1
ATOM 852 C C . GLY A 1 112 ? 1.593 -3.016 -1.512 1.00 95.44 112 GLY A C 1
ATOM 853 O O . GLY A 1 112 ? 1.292 -4.157 -1.861 1.00 95.44 112 GLY A O 1
ATOM 854 N N . LEU A 1 113 ? 2.839 -2.692 -1.149 1.00 95.38 113 LEU A N 1
ATOM 855 C CA . LEU A 1 113 ? 3.940 -3.662 -1.088 1.00 95.38 113 LEU A CA 1
ATOM 856 C C . LEU A 1 113 ? 3.651 -4.795 -0.091 1.00 95.38 113 LEU A C 1
ATOM 858 O O . LEU A 1 113 ? 3.810 -5.975 -0.411 1.00 95.38 113 LEU A O 1
ATOM 862 N N . SER A 1 114 ? 3.166 -4.443 1.100 1.00 96.31 114 SER A N 1
ATOM 863 C CA . SER A 1 114 ? 2.934 -5.382 2.203 1.00 96.31 114 SER A CA 1
ATOM 864 C C . SER A 1 114 ? 1.712 -6.285 2.008 1.00 96.31 114 SER A C 1
ATOM 866 O O . SER A 1 114 ? 1.563 -7.275 2.719 1.00 96.31 114 SER A O 1
ATOM 868 N N . ARG A 1 115 ? 0.867 -6.040 0.995 1.00 93.69 115 ARG A N 1
ATOM 869 C CA . ARG A 1 115 ? -0.197 -6.989 0.608 1.00 93.69 115 ARG A CA 1
ATOM 870 C C . ARG A 1 115 ? 0.339 -8.340 0.141 1.00 93.69 115 ARG A C 1
ATOM 872 O O . ARG A 1 115 ? -0.411 -9.316 0.099 1.00 93.69 115 ARG A O 1
ATOM 879 N N . ASN A 1 116 ? 1.617 -8.402 -0.233 1.00 90.88 116 ASN A N 1
ATOM 880 C CA . ASN A 1 116 ? 2.339 -9.654 -0.380 1.00 90.88 116 ASN A CA 1
ATOM 881 C C . ASN A 1 116 ? 2.917 -10.061 0.993 1.00 90.88 116 ASN A C 1
ATOM 883 O O . ASN A 1 116 ? 3.837 -9.391 1.471 1.00 90.88 116 ASN A O 1
ATOM 887 N N . PRO A 1 117 ? 2.461 -11.174 1.603 1.00 91.44 117 PRO A N 1
ATOM 888 C CA . PRO A 1 117 ? 2.897 -11.576 2.941 1.00 91.44 117 PRO A CA 1
ATOM 889 C C . PRO A 1 117 ? 4.410 -11.766 3.088 1.00 91.44 117 PRO A C 1
ATOM 891 O O . PRO A 1 117 ? 4.940 -11.538 4.173 1.00 91.44 117 PRO A O 1
ATOM 894 N N . ARG A 1 118 ? 5.113 -12.157 2.013 1.00 89.62 118 ARG A N 1
ATOM 895 C CA . ARG A 1 118 ? 6.578 -12.297 2.018 1.00 89.62 118 ARG A CA 1
ATOM 896 C C . ARG A 1 118 ? 7.262 -10.933 2.063 1.00 89.62 118 ARG A C 1
ATOM 898 O O . ARG A 1 118 ? 8.180 -10.752 2.853 1.00 89.62 118 ARG A O 1
ATOM 905 N N . ILE A 1 119 ? 6.792 -9.974 1.261 1.00 92.38 119 ILE A N 1
ATOM 906 C CA . ILE A 1 119 ? 7.302 -8.593 1.300 1.00 92.38 119 ILE A CA 1
ATOM 907 C C . ILE A 1 119 ? 7.015 -7.971 2.671 1.00 92.38 119 ILE A C 1
ATOM 909 O O . ILE A 1 119 ? 7.895 -7.329 3.231 1.00 92.38 119 ILE A O 1
ATOM 913 N N . CYS A 1 120 ? 5.831 -8.210 3.245 1.00 95.94 120 CYS A N 1
ATOM 914 C CA . CYS A 1 120 ? 5.490 -7.741 4.589 1.00 95.94 120 CYS A CA 1
ATOM 915 C C . CYS A 1 120 ? 6.466 -8.272 5.650 1.00 95.94 120 CYS A C 1
ATOM 917 O O . CYS A 1 120 ? 6.969 -7.493 6.452 1.00 95.94 120 CYS A O 1
ATOM 919 N N . ALA A 1 121 ? 6.766 -9.576 5.640 1.00 94.94 121 ALA A N 1
ATOM 920 C CA . ALA A 1 121 ? 7.702 -10.180 6.590 1.00 94.94 121 ALA A CA 1
ATOM 921 C C . ALA A 1 121 ? 9.122 -9.603 6.452 1.00 94.94 121 ALA A C 1
ATOM 923 O O . ALA A 1 121 ? 9.722 -9.217 7.453 1.00 94.94 121 ALA A O 1
ATOM 924 N N . LEU A 1 122 ? 9.620 -9.464 5.216 1.00 95.00 122 LEU A N 1
ATOM 925 C CA . LEU A 1 122 ? 10.914 -8.826 4.948 1.00 95.00 122 LEU A CA 1
ATOM 926 C C . LEU A 1 122 ? 10.931 -7.357 5.369 1.00 95.00 122 LEU A C 1
ATOM 928 O O . LEU A 1 122 ? 11.945 -6.879 5.860 1.00 95.00 122 LEU A O 1
ATOM 932 N N . MET A 1 123 ? 9.820 -6.637 5.208 1.00 97.06 123 MET A N 1
ATOM 933 C CA . MET A 1 123 ? 9.701 -5.255 5.667 1.00 97.06 123 MET A CA 1
ATOM 934 C C . MET A 1 123 ? 9.748 -5.162 7.194 1.00 97.06 123 MET A C 1
ATOM 936 O O . MET A 1 123 ? 10.399 -4.258 7.712 1.00 97.06 123 MET A O 1
ATOM 940 N N . CYS A 1 124 ? 9.113 -6.093 7.914 1.00 98.00 124 CYS A N 1
ATOM 941 C CA . CYS A 1 124 ? 9.223 -6.174 9.371 1.00 98.00 124 CYS A CA 1
ATOM 942 C C . CYS A 1 124 ? 10.670 -6.424 9.817 1.00 98.00 124 CYS A C 1
ATOM 944 O O . CYS A 1 124 ? 11.183 -5.684 10.653 1.00 98.00 124 CYS A O 1
ATOM 946 N N . GLU A 1 125 ? 11.341 -7.407 9.217 1.00 96.81 125 GLU A N 1
ATOM 947 C CA . GLU A 1 125 ? 12.738 -7.742 9.513 1.00 96.81 125 GLU A CA 1
ATOM 948 C C . GLU A 1 125 ? 13.686 -6.577 9.191 1.00 96.81 125 GLU A C 1
ATOM 950 O O . GLU A 1 125 ? 14.423 -6.103 10.057 1.00 96.81 125 GLU A O 1
ATOM 955 N N . ALA A 1 126 ? 13.611 -6.051 7.965 1.00 96.25 126 ALA A N 1
ATOM 956 C CA . ALA A 1 126 ? 14.421 -4.928 7.508 1.00 96.25 126 ALA A CA 1
ATOM 957 C C . ALA A 1 126 ? 14.250 -3.703 8.399 1.00 96.25 126 ALA A C 1
ATOM 959 O O . ALA A 1 126 ? 15.221 -3.031 8.754 1.00 96.25 126 ALA A O 1
ATOM 960 N N . PHE A 1 127 ? 13.013 -3.417 8.799 1.00 97.81 127 PHE A N 1
ATOM 961 C CA . PHE A 1 127 ? 12.753 -2.291 9.667 1.00 97.81 127 PHE A CA 1
ATOM 962 C C . PHE A 1 127 ? 13.298 -2.519 11.076 1.00 97.81 127 PHE A C 1
ATOM 964 O O . PHE A 1 127 ? 13.954 -1.617 11.603 1.00 97.81 127 PHE A O 1
ATOM 971 N N . LEU A 1 128 ? 13.086 -3.697 11.669 1.00 96.75 128 LEU A N 1
ATOM 972 C CA . LEU A 1 128 ? 13.566 -4.023 13.012 1.00 96.75 128 LEU A CA 1
ATOM 973 C C . LEU A 1 128 ? 15.091 -3.859 13.141 1.00 96.75 128 LEU A C 1
ATOM 975 O O . LEU A 1 128 ? 15.552 -3.269 14.116 1.00 96.75 128 LEU A O 1
ATOM 979 N N . ASP A 1 129 ? 15.847 -4.293 12.130 1.00 92.38 129 ASP A N 1
ATOM 980 C CA . ASP A 1 129 ? 17.318 -4.253 12.121 1.00 92.38 129 ASP A CA 1
ATOM 981 C C . ASP A 1 129 ? 17.913 -2.874 11.796 1.00 92.38 129 ASP A C 1
ATOM 983 O O . ASP A 1 129 ? 19.126 -2.659 11.893 1.00 92.38 12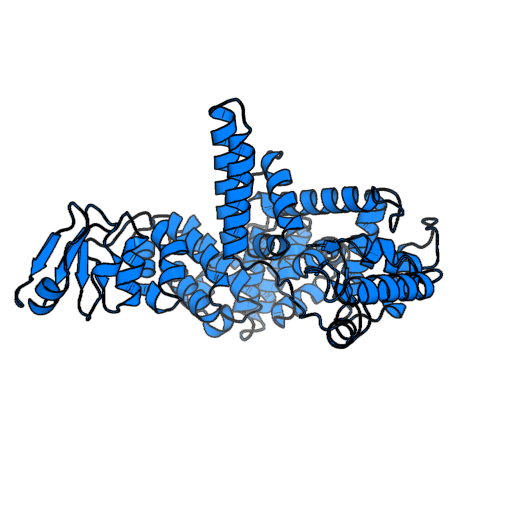9 ASP A O 1
ATOM 987 N N . SER A 1 130 ? 17.083 -1.930 11.356 1.00 95.00 130 SER A N 1
ATOM 988 C CA . SER A 1 130 ? 17.552 -0.656 10.816 1.00 95.00 130 SER A CA 1
ATOM 989 C C . SER A 1 130 ? 17.538 0.485 11.833 1.00 95.00 130 SER A C 1
ATOM 991 O O . SER A 1 130 ? 16.798 0.489 12.814 1.00 95.00 130 SER A O 1
ATOM 993 N N . SER A 1 131 ? 18.306 1.539 11.542 1.00 95.06 131 SER A N 1
ATOM 994 C CA . SER A 1 131 ? 18.214 2.829 12.238 1.00 95.06 131 SER A CA 1
ATOM 995 C C . SER A 1 131 ? 17.245 3.811 11.561 1.00 95.06 131 SER A C 1
ATOM 997 O O . SER A 1 131 ? 17.332 5.014 11.807 1.00 95.06 131 SER A O 1
ATOM 999 N N . LEU A 1 132 ? 16.401 3.332 10.641 1.00 96.06 132 LEU A N 1
ATOM 1000 C CA . LEU A 1 132 ? 15.476 4.171 9.878 1.00 96.06 132 LEU A CA 1
ATOM 1001 C C . LEU A 1 132 ? 14.336 4.663 10.771 1.00 96.06 132 LEU A C 1
ATOM 1003 O O . LEU A 1 132 ? 13.871 3.928 11.647 1.00 96.06 132 LEU A O 1
ATOM 1007 N N . SER A 1 133 ? 13.858 5.877 10.508 1.00 95.06 133 SER A N 1
ATOM 1008 C CA . SER A 1 133 ? 12.691 6.456 11.172 1.00 95.06 133 SER A CA 1
ATOM 1009 C C . SER A 1 133 ? 11.546 6.622 10.181 1.00 95.06 133 SER A C 1
ATOM 1011 O O . SER A 1 133 ? 11.684 7.280 9.146 1.00 95.06 133 SER A O 1
ATOM 1013 N N . LEU A 1 134 ? 10.392 6.046 10.500 1.00 95.38 134 LEU A N 1
ATOM 1014 C CA . LEU A 1 134 ? 9.190 6.187 9.689 1.00 95.38 134 LEU A CA 1
ATOM 1015 C C . LEU A 1 134 ? 8.315 7.347 10.194 1.00 95.38 134 LEU A C 1
ATOM 1017 O O . LEU A 1 134 ? 8.359 7.697 11.373 1.00 95.38 134 LEU A O 1
ATOM 1021 N N . PRO A 1 135 ? 7.544 7.993 9.299 1.00 92.88 135 PRO A N 1
ATOM 1022 C CA . PRO A 1 135 ? 7.432 7.732 7.857 1.00 92.88 135 PRO A CA 1
ATOM 1023 C C . PRO A 1 135 ? 8.569 8.335 7.014 1.00 92.88 135 PRO A C 1
ATOM 1025 O O . PRO A 1 135 ? 8.561 8.189 5.800 1.00 92.88 135 PRO A O 1
ATOM 1028 N N . ARG A 1 136 ? 9.541 9.038 7.609 1.00 90.88 136 ARG A N 1
ATOM 1029 C CA . ARG A 1 136 ? 10.532 9.846 6.871 1.00 90.88 136 ARG A CA 1
ATOM 1030 C C . ARG A 1 136 ? 11.406 9.035 5.912 1.00 90.88 136 ARG A C 1
ATOM 1032 O O . ARG A 1 136 ? 11.611 9.456 4.778 1.00 90.88 136 ARG A O 1
ATOM 1039 N N . ASP A 1 137 ? 11.913 7.896 6.364 1.00 94.62 137 ASP A N 1
ATOM 1040 C CA . ASP A 1 137 ? 12.922 7.115 5.648 1.00 94.62 137 ASP A CA 1
ATOM 1041 C C . ASP A 1 137 ? 12.319 5.940 4.857 1.00 94.62 137 ASP A C 1
ATOM 1043 O O . ASP A 1 137 ? 13.008 4.978 4.520 1.00 94.62 137 ASP A O 1
ATOM 1047 N N . TRP A 1 138 ? 11.023 6.002 4.539 1.00 95.88 138 TRP A N 1
ATOM 1048 C CA . TRP A 1 138 ? 10.293 4.888 3.931 1.00 95.88 138 TRP A CA 1
ATOM 1049 C C . TRP A 1 138 ? 10.854 4.438 2.575 1.00 95.88 138 TRP A C 1
ATOM 1051 O O . TRP A 1 138 ? 10.870 3.246 2.292 1.00 95.88 138 TRP A O 1
ATOM 1061 N N . ILE A 1 139 ? 11.379 5.360 1.757 1.00 95.25 139 ILE A N 1
ATOM 1062 C CA . ILE A 1 139 ? 12.046 5.010 0.492 1.00 95.25 139 ILE A CA 1
ATOM 1063 C C . ILE A 1 139 ? 13.292 4.158 0.752 1.00 95.25 139 ILE A C 1
ATOM 1065 O O . ILE A 1 139 ? 13.530 3.192 0.035 1.00 95.25 139 ILE A O 1
ATOM 1069 N N . ALA A 1 140 ? 14.076 4.486 1.784 1.00 95.50 140 ALA A N 1
ATOM 1070 C CA . ALA A 1 140 ? 15.262 3.709 2.135 1.00 95.50 140 ALA A CA 1
ATOM 1071 C C . ALA A 1 140 ? 14.885 2.312 2.645 1.00 95.50 140 ALA A C 1
ATOM 1073 O O . ALA A 1 140 ? 15.570 1.350 2.315 1.00 95.50 140 ALA A O 1
ATOM 1074 N N . LEU A 1 141 ? 13.774 2.197 3.382 1.00 97.25 141 LEU A N 1
ATOM 1075 C CA . LEU A 1 141 ? 13.233 0.902 3.796 1.00 97.25 141 LEU A CA 1
ATOM 1076 C C . LEU A 1 141 ? 12.812 0.059 2.584 1.00 97.25 141 LEU A C 1
ATOM 1078 O O . LEU A 1 141 ? 13.151 -1.116 2.518 1.00 97.25 141 LEU A O 1
ATOM 1082 N N . VAL A 1 142 ? 12.114 0.652 1.609 1.00 96.06 142 VAL A N 1
ATOM 1083 C CA . VAL A 1 142 ? 11.723 -0.057 0.380 1.00 96.06 142 VAL A CA 1
ATOM 1084 C C . VAL A 1 142 ? 12.951 -0.529 -0.400 1.00 96.06 142 VAL A C 1
ATOM 1086 O O . VAL A 1 142 ? 12.980 -1.679 -0.825 1.00 96.06 142 VAL A O 1
ATOM 1089 N N . GLU A 1 143 ? 13.979 0.307 -0.563 1.00 94.75 143 GLU A N 1
ATOM 1090 C CA . GLU A 1 143 ? 15.208 -0.107 -1.254 1.00 94.75 143 GLU A CA 1
ATOM 1091 C C . GLU A 1 143 ? 15.950 -1.232 -0.514 1.00 94.75 143 GLU A C 1
ATOM 1093 O O . GLU A 1 143 ? 16.409 -2.163 -1.172 1.00 94.75 143 GLU A O 1
ATOM 1098 N N . ASP A 1 144 ? 16.019 -1.204 0.825 1.00 96.06 144 ASP A N 1
ATOM 1099 C CA . ASP A 1 144 ? 16.611 -2.302 1.611 1.00 96.06 144 ASP A CA 1
ATOM 1100 C C . ASP A 1 144 ? 15.836 -3.611 1.410 1.00 96.06 144 ASP A C 1
ATOM 1102 O O . ASP A 1 144 ? 16.427 -4.653 1.135 1.00 96.06 144 ASP A O 1
ATOM 1106 N N . VAL A 1 145 ? 14.501 -3.551 1.454 1.00 95.50 145 VAL A N 1
ATOM 1107 C CA . VAL A 1 145 ? 13.642 -4.717 1.207 1.00 95.50 145 VAL A CA 1
ATOM 1108 C C . VAL A 1 145 ? 13.867 -5.279 -0.196 1.00 95.50 145 VAL A C 1
ATOM 1110 O O . VAL A 1 145 ? 13.998 -6.492 -0.340 1.00 95.50 145 VAL A O 1
ATOM 1113 N N . LEU A 1 146 ? 13.943 -4.433 -1.229 1.00 93.50 146 LEU A N 1
ATOM 1114 C CA . LEU A 1 146 ? 14.187 -4.876 -2.608 1.00 93.50 146 LEU A CA 1
ATOM 1115 C C . LEU A 1 146 ? 15.594 -5.466 -2.796 1.00 93.50 146 LEU A C 1
ATOM 1117 O O . LEU A 1 146 ? 15.750 -6.422 -3.555 1.00 93.50 146 LEU A O 1
ATOM 1121 N N . GLU A 1 147 ? 16.605 -4.940 -2.102 1.00 93.56 147 GLU A N 1
ATOM 1122 C CA . GLU A 1 147 ? 17.966 -5.487 -2.120 1.00 93.56 147 GLU A CA 1
ATOM 1123 C C . GLU A 1 147 ? 18.027 -6.862 -1.440 1.00 93.56 147 GLU A C 1
ATOM 1125 O O . GLU A 1 147 ? 18.546 -7.811 -2.032 1.00 93.56 147 GLU A O 1
ATOM 1130 N N . ARG A 1 148 ? 17.422 -7.011 -0.250 1.00 92.75 148 ARG A N 1
ATOM 1131 C CA . ARG A 1 148 ? 17.272 -8.316 0.421 1.00 92.75 148 ARG A CA 1
ATOM 1132 C C . ARG A 1 148 ? 16.528 -9.306 -0.474 1.00 92.75 148 ARG A C 1
ATOM 1134 O O . ARG A 1 148 ? 16.935 -10.460 -0.597 1.00 92.75 148 ARG A O 1
ATOM 1141 N N . PHE A 1 149 ? 15.497 -8.838 -1.177 1.00 89.12 149 PHE A N 1
ATOM 1142 C CA . PHE A 1 149 ? 14.751 -9.645 -2.139 1.00 89.12 149 PHE A CA 1
ATOM 1143 C C . PHE A 1 149 ? 15.639 -10.173 -3.275 1.00 89.12 149 PHE A C 1
ATOM 1145 O O . PHE A 1 149 ? 15.606 -11.358 -3.609 1.00 89.12 149 PHE A O 1
ATOM 1152 N N . ALA A 1 150 ? 16.459 -9.300 -3.865 1.00 91.56 150 ALA A N 1
ATOM 1153 C CA . ALA A 1 150 ? 17.412 -9.677 -4.903 1.00 91.56 150 ALA A CA 1
ATOM 1154 C C . ALA A 1 150 ? 18.489 -10.637 -4.374 1.00 91.56 150 ALA A C 1
ATOM 1156 O O . ALA A 1 150 ? 18.916 -11.545 -5.093 1.00 91.56 150 ALA A O 1
ATOM 1157 N N . GLU A 1 151 ? 18.923 -10.461 -3.125 1.00 91.75 151 GLU A N 1
ATOM 1158 C CA . GLU A 1 151 ? 19.895 -11.343 -2.489 1.00 91.75 151 GLU A CA 1
ATOM 1159 C C . GLU A 1 151 ? 19.327 -12.753 -2.313 1.00 91.75 151 GLU A C 1
ATOM 1161 O O . GLU A 1 151 ? 19.976 -13.716 -2.734 1.00 91.75 151 GLU A O 1
ATOM 1166 N N . GLU A 1 152 ? 18.111 -12.879 -1.777 1.00 89.06 152 GLU A N 1
ATOM 1167 C CA . GLU A 1 152 ? 17.405 -14.157 -1.658 1.00 89.06 152 GLU A CA 1
ATOM 1168 C C . GLU A 1 152 ? 17.238 -14.838 -3.019 1.00 89.06 152 GLU A C 1
ATOM 1170 O O . GLU A 1 152 ? 17.636 -15.993 -3.178 1.00 89.06 152 GLU A O 1
ATOM 1175 N N . ASP A 1 153 ? 16.730 -14.113 -4.021 1.00 88.25 153 ASP A N 1
ATOM 1176 C CA . ASP A 1 153 ? 16.522 -14.636 -5.376 1.00 88.25 153 ASP A CA 1
ATOM 1177 C C . ASP A 1 153 ? 17.837 -15.104 -6.028 1.00 88.25 153 ASP A C 1
ATOM 1179 O O . ASP A 1 153 ? 17.859 -16.087 -6.774 1.00 88.25 153 ASP A O 1
ATOM 1183 N N . SER A 1 154 ? 18.954 -14.428 -5.740 1.00 88.06 154 SER A N 1
ATOM 1184 C CA . SER A 1 154 ? 20.275 -14.782 -6.275 1.00 88.06 154 SER A CA 1
ATOM 1185 C C . SER A 1 154 ? 20.900 -16.022 -5.622 1.00 88.06 154 SER A C 1
ATOM 1187 O O . SER A 1 154 ? 21.812 -16.618 -6.202 1.00 88.06 154 SER A O 1
ATOM 1189 N N . ARG A 1 155 ? 20.421 -16.408 -4.430 1.00 87.31 155 ARG A N 1
ATOM 1190 C CA . ARG A 1 155 ? 20.894 -17.561 -3.642 1.00 87.31 155 ARG A CA 1
ATOM 1191 C C . ARG A 1 155 ? 20.070 -18.831 -3.872 1.00 87.31 155 ARG A C 1
ATOM 1193 O O . ARG A 1 155 ? 20.413 -19.875 -3.318 1.00 87.31 155 ARG A O 1
ATOM 1200 N N . LEU A 1 156 ? 18.997 -18.751 -4.660 1.00 83.38 156 LEU A N 1
ATOM 1201 C CA . LEU A 1 156 ? 18.176 -19.907 -5.015 1.00 83.38 156 LEU A CA 1
ATOM 1202 C C . LEU A 1 156 ? 18.987 -20.948 -5.793 1.00 83.38 156 LEU A C 1
ATOM 1204 O O . LEU A 1 156 ? 19.939 -20.618 -6.499 1.00 83.38 156 LEU A O 1
ATOM 1208 N N . ASP A 1 157 ? 18.575 -22.211 -5.696 1.00 75.94 157 ASP A N 1
ATOM 1209 C CA . ASP A 1 157 ? 19.107 -23.262 -6.560 1.00 75.94 157 ASP A CA 1
ATOM 1210 C C . ASP A 1 157 ? 18.694 -22.988 -8.018 1.00 75.94 157 ASP A C 1
ATOM 1212 O O . ASP A 1 157 ? 17.505 -22.828 -8.310 1.00 75.94 157 ASP A O 1
ATOM 1216 N N . ALA A 1 158 ? 19.687 -22.887 -8.909 1.00 79.94 158 ALA A N 1
ATOM 1217 C CA . ALA A 1 158 ? 19.563 -22.410 -10.291 1.00 79.94 158 ALA A CA 1
ATOM 1218 C C . ALA A 1 158 ? 18.880 -21.021 -10.427 1.00 79.94 158 ALA A C 1
ATOM 1220 O O . ALA A 1 158 ? 17.774 -20.919 -10.974 1.00 79.94 158 ALA A O 1
ATOM 1221 N N . PRO A 1 159 ? 19.530 -19.926 -9.980 1.00 83.69 159 PRO A N 1
ATOM 1222 C CA . PRO A 1 159 ? 18.952 -18.587 -10.052 1.00 83.69 159 PRO A CA 1
ATOM 1223 C C . PRO A 1 159 ? 18.837 -18.109 -11.509 1.00 83.69 159 PRO A C 1
ATOM 1225 O O . PRO A 1 159 ? 19.560 -18.573 -12.396 1.00 83.69 159 PRO A O 1
ATOM 1228 N N . ALA A 1 160 ? 17.947 -17.143 -11.769 1.00 84.50 160 ALA A N 1
ATOM 1229 C CA . ALA A 1 160 ? 17.810 -16.550 -13.105 1.00 84.50 160 ALA A CA 1
ATOM 1230 C C . ALA A 1 160 ? 19.139 -15.943 -13.590 1.00 84.50 160 ALA A C 1
ATOM 1232 O O . ALA A 1 160 ? 19.544 -16.155 -14.731 1.00 84.50 160 ALA A O 1
ATOM 1233 N N . VAL A 1 161 ? 19.841 -15.251 -12.688 1.00 88.06 161 VAL A N 1
ATOM 1234 C CA . VAL A 1 161 ? 21.204 -14.739 -12.867 1.00 88.06 161 VAL A CA 1
ATOM 1235 C C . VAL A 1 161 ? 21.971 -14.845 -11.549 1.00 88.06 161 VAL A C 1
ATOM 1237 O O . VAL A 1 161 ? 21.394 -14.692 -10.475 1.00 88.06 161 VAL A O 1
ATOM 1240 N N . SER A 1 162 ? 23.277 -15.104 -11.615 1.00 88.12 162 SER A N 1
ATOM 1241 C CA . SER A 1 162 ? 24.117 -15.208 -10.417 1.00 88.12 162 SER A CA 1
ATOM 1242 C C . SER A 1 162 ? 24.567 -13.838 -9.903 1.00 88.12 162 SER A C 1
ATOM 1244 O O . SER A 1 162 ? 25.078 -13.017 -10.671 1.00 88.12 162 SER A O 1
ATOM 1246 N N . GLY A 1 163 ? 24.472 -13.653 -8.585 1.00 91.12 163 GLY A N 1
ATOM 1247 C CA . GLY A 1 163 ? 24.939 -12.469 -7.863 1.00 91.12 163 GLY A CA 1
ATOM 1248 C C . GLY A 1 163 ? 23.875 -11.381 -7.707 1.00 91.12 163 GLY A C 1
ATOM 1249 O O . GLY A 1 163 ? 23.188 -11.026 -8.665 1.00 91.12 163 GLY A O 1
ATOM 1250 N N . THR A 1 164 ? 23.796 -10.814 -6.501 1.00 92.38 164 THR A N 1
ATOM 1251 C CA . THR A 1 164 ? 22.772 -9.841 -6.088 1.00 92.38 164 THR A CA 1
ATOM 1252 C C . THR A 1 164 ? 22.665 -8.645 -7.030 1.00 92.38 164 THR A C 1
ATOM 1254 O O . THR A 1 164 ? 21.580 -8.353 -7.513 1.00 92.38 164 THR 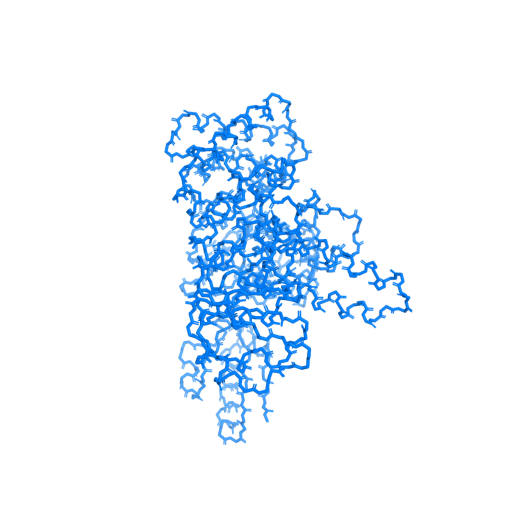A O 1
ATOM 1257 N N . ALA A 1 165 ? 23.787 -8.012 -7.393 1.00 93.31 165 ALA A N 1
ATOM 1258 C CA . ALA A 1 165 ? 23.771 -6.834 -8.266 1.00 93.31 165 ALA A CA 1
ATOM 1259 C C . ALA A 1 165 ? 23.157 -7.124 -9.649 1.00 93.31 165 ALA A C 1
ATOM 1261 O O . ALA A 1 165 ? 22.320 -6.368 -10.129 1.00 93.31 165 ALA A O 1
ATOM 1262 N N . ARG A 1 166 ? 23.508 -8.261 -10.268 1.00 93.12 166 ARG A N 1
ATOM 1263 C CA . ARG A 1 166 ? 22.925 -8.659 -11.560 1.00 93.12 166 ARG A CA 1
ATOM 1264 C C . ARG A 1 166 ? 21.451 -9.023 -11.426 1.00 93.12 166 ARG A C 1
ATOM 1266 O O . ARG A 1 166 ? 20.679 -8.745 -12.337 1.00 93.12 166 ARG A O 1
ATOM 1273 N N . MET A 1 167 ? 21.063 -9.645 -10.311 1.00 92.81 167 MET A N 1
ATO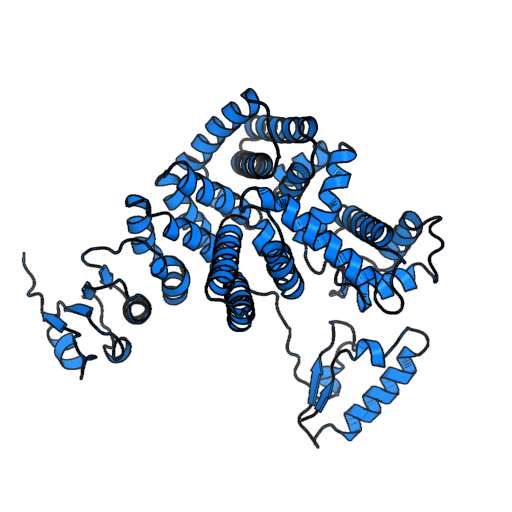M 1274 C CA . MET A 1 167 ? 19.657 -9.929 -10.022 1.00 92.81 167 MET A CA 1
ATOM 1275 C C . MET A 1 167 ? 18.856 -8.631 -9.884 1.00 92.81 167 MET A C 1
ATOM 1277 O O . MET A 1 167 ? 17.803 -8.499 -10.504 1.00 92.81 167 MET A O 1
ATOM 1281 N N . ARG A 1 168 ? 19.387 -7.644 -9.155 1.00 93.38 168 ARG A N 1
ATOM 1282 C CA . ARG A 1 168 ? 18.780 -6.318 -9.006 1.00 93.38 168 ARG A CA 1
ATOM 1283 C C . ARG A 1 168 ? 18.640 -5.615 -10.359 1.00 93.38 168 ARG A C 1
ATOM 1285 O O . ARG A 1 168 ? 17.554 -5.130 -10.674 1.00 93.38 168 ARG A O 1
ATOM 1292 N N . ASP A 1 169 ? 19.686 -5.637 -11.188 1.00 93.56 169 ASP A N 1
ATOM 1293 C CA . ASP A 1 169 ? 19.665 -5.073 -12.546 1.00 93.56 169 ASP A CA 1
ATOM 1294 C C . ASP A 1 169 ? 18.625 -5.767 -13.442 1.00 93.56 169 ASP A C 1
ATOM 1296 O O . ASP A 1 169 ? 17.890 -5.100 -14.175 1.00 93.56 169 ASP A O 1
ATOM 1300 N N . LEU A 1 170 ? 18.513 -7.100 -13.359 1.00 93.62 170 LEU A N 1
ATOM 1301 C CA . LEU A 1 170 ? 17.494 -7.871 -14.075 1.00 93.62 170 LEU A CA 1
ATOM 1302 C C . LEU A 1 170 ? 16.082 -7.464 -13.642 1.00 93.62 170 LEU A C 1
ATOM 1304 O O . LEU A 1 170 ? 15.240 -7.188 -14.495 1.00 93.62 170 LEU A O 1
ATOM 1308 N N . GLN A 1 171 ? 15.823 -7.399 -12.334 1.00 94.00 171 GLN A N 1
ATOM 1309 C CA . GLN A 1 171 ? 14.524 -7.010 -11.780 1.00 94.00 171 GLN A CA 1
ATOM 1310 C C . GLN A 1 171 ? 14.136 -5.585 -12.216 1.00 94.00 171 GLN A C 1
ATOM 1312 O O . GLN A 1 171 ? 13.017 -5.382 -12.691 1.00 94.00 171 GLN A O 1
ATOM 1317 N N . CYS A 1 172 ? 15.060 -4.617 -12.141 1.00 94.81 172 CYS A N 1
ATOM 1318 C CA . CYS A 1 172 ? 14.859 -3.252 -12.651 1.00 94.81 172 CYS A CA 1
ATOM 1319 C C . CYS A 1 172 ? 14.590 -3.231 -14.161 1.00 94.81 172 CYS A C 1
ATOM 1321 O O . CYS A 1 172 ? 13.688 -2.538 -14.635 1.00 94.81 172 CYS A O 1
ATOM 1323 N N . GLY A 1 173 ? 15.360 -4.000 -14.935 1.00 94.50 173 GLY A N 1
ATOM 1324 C CA . GLY A 1 173 ? 15.202 -4.139 -16.381 1.00 94.50 173 GLY A CA 1
ATOM 1325 C C . GLY A 1 173 ? 13.823 -4.651 -16.779 1.00 94.50 173 GLY A C 1
ATOM 1326 O O . GLY A 1 173 ? 13.143 -4.016 -17.588 1.00 94.50 173 GLY A O 1
ATOM 1327 N N . VAL A 1 174 ? 13.392 -5.754 -16.167 1.00 94.94 174 VAL A N 1
ATOM 1328 C CA . VAL A 1 174 ? 12.077 -6.363 -16.403 1.00 94.94 174 VAL A CA 1
ATOM 1329 C C . VAL A 1 174 ? 10.953 -5.427 -15.963 1.00 94.94 174 VAL A C 1
ATOM 1331 O O . VAL A 1 174 ? 9.977 -5.267 -16.693 1.00 94.94 174 VAL A O 1
ATOM 1334 N N . ALA A 1 175 ? 11.090 -4.758 -14.816 1.00 95.69 175 ALA A N 1
ATOM 1335 C CA . ALA A 1 175 ? 10.101 -3.794 -14.343 1.00 95.69 175 ALA A CA 1
ATOM 1336 C C . ALA A 1 175 ? 9.944 -2.613 -15.304 1.00 95.69 175 ALA A C 1
ATOM 1338 O O . ALA A 1 175 ? 8.826 -2.282 -15.689 1.00 95.69 175 ALA A O 1
ATOM 1339 N N . ARG A 1 176 ? 11.053 -2.023 -15.765 1.00 94.69 176 ARG A N 1
ATOM 1340 C CA . ARG A 1 176 ? 11.037 -0.953 -16.771 1.00 94.69 176 ARG A CA 1
ATOM 1341 C C . ARG A 1 176 ? 10.383 -1.403 -18.073 1.00 94.69 176 ARG A C 1
ATOM 1343 O O . ARG A 1 176 ? 9.584 -0.655 -18.627 1.00 94.69 176 ARG A O 1
ATOM 1350 N N . TRP A 1 177 ? 10.706 -2.601 -18.560 1.00 95.06 177 TRP A N 1
ATOM 1351 C CA . TRP A 1 177 ? 10.038 -3.150 -19.738 1.00 95.06 177 TRP A CA 1
ATOM 1352 C C . TRP A 1 177 ? 8.527 -3.256 -19.497 1.00 95.06 177 TRP A C 1
ATOM 1354 O O . TRP A 1 177 ? 7.737 -2.788 -20.313 1.00 95.06 177 TRP A O 1
ATOM 1364 N N . ALA A 1 178 ? 8.116 -3.768 -18.338 1.00 94.56 178 ALA A N 1
ATOM 1365 C CA . ALA A 1 178 ? 6.711 -3.929 -17.985 1.00 94.56 178 ALA A CA 1
ATOM 1366 C C . ALA A 1 178 ? 5.953 -2.613 -17.762 1.00 94.56 178 ALA A C 1
ATOM 1368 O O . ALA A 1 178 ? 4.744 -2.600 -17.929 1.00 94.56 178 ALA A O 1
ATOM 1369 N N . ILE A 1 179 ? 6.609 -1.498 -17.425 1.00 94.31 179 ILE A N 1
ATOM 1370 C CA . ILE A 1 179 ? 5.936 -0.185 -17.385 1.00 94.31 179 ILE A CA 1
ATOM 1371 C C . ILE A 1 179 ? 5.428 0.230 -18.773 1.00 94.31 179 ILE A C 1
ATOM 1373 O O . ILE A 1 179 ? 4.423 0.925 -18.877 1.00 94.31 179 ILE A O 1
ATOM 1377 N N . HIS A 1 180 ? 6.100 -0.205 -19.838 1.00 91.31 180 HIS A N 1
ATOM 1378 C CA . HIS A 1 180 ? 5.753 0.144 -21.216 1.00 91.31 180 HIS A CA 1
ATOM 1379 C C . HIS A 1 180 ? 4.899 -0.911 -21.928 1.00 91.31 180 HIS A C 1
ATOM 1381 O O . HIS A 1 180 ? 4.584 -0.742 -23.104 1.00 91.31 180 HIS A O 1
ATOM 1387 N N . ASN A 1 181 ? 4.531 -1.991 -21.238 1.00 91.75 181 ASN A N 1
ATOM 1388 C CA . ASN A 1 181 ? 3.743 -3.086 -21.788 1.00 91.75 181 ASN A CA 1
ATOM 1389 C C . ASN A 1 181 ? 2.558 -3.367 -20.862 1.00 91.75 181 ASN A C 1
ATOM 1391 O O . ASN A 1 181 ? 2.711 -3.410 -19.647 1.00 91.75 181 ASN A O 1
ATOM 1395 N N . GLU A 1 182 ? 1.366 -3.571 -21.412 1.00 85.25 182 GLU A N 1
ATOM 1396 C CA . GLU A 1 182 ? 0.192 -3.877 -20.591 1.00 85.25 182 GLU A CA 1
ATOM 1397 C C . GLU A 1 182 ? 0.132 -5.382 -20.277 1.00 85.25 182 GLU A C 1
ATOM 1399 O O . GLU A 1 182 ? 0.339 -6.201 -21.177 1.00 85.25 182 GLU A O 1
ATOM 1404 N N . PRO A 1 183 ? -0.142 -5.787 -19.020 1.00 87.62 183 PRO A N 1
ATOM 1405 C CA . PRO A 1 183 ? -0.409 -7.186 -18.713 1.00 87.62 183 PRO A CA 1
ATOM 1406 C C . PRO A 1 183 ? -1.766 -7.631 -19.306 1.00 87.62 183 PRO A C 1
ATOM 1408 O O . PRO A 1 183 ? -2.699 -6.828 -19.356 1.00 87.62 183 PRO A O 1
ATOM 1411 N N . PRO A 1 184 ? -1.937 -8.915 -19.681 1.00 92.56 184 PRO A N 1
ATOM 1412 C CA . PRO A 1 184 ? -0.967 -9.997 -19.537 1.00 92.56 184 PRO A CA 1
ATOM 1413 C C . PRO A 1 184 ? 0.167 -9.917 -20.572 1.00 92.56 184 PRO A C 1
ATOM 1415 O O . PRO A 1 184 ? -0.063 -9.705 -21.758 1.00 92.56 184 PRO A O 1
ATOM 1418 N N . PHE A 1 185 ? 1.402 -10.121 -20.117 1.00 93.31 185 PHE A N 1
ATOM 1419 C CA . PHE A 1 185 ? 2.594 -10.093 -20.958 1.00 93.31 185 PHE A CA 1
ATOM 1420 C C . PHE A 1 185 ? 2.753 -11.394 -21.742 1.00 93.31 185 PHE A C 1
ATOM 1422 O O . PHE A 1 185 ? 2.612 -12.485 -21.180 1.00 93.31 185 PHE A O 1
ATOM 1429 N N . ASP A 1 186 ? 3.136 -11.274 -23.009 1.00 91.50 186 ASP A N 1
ATOM 1430 C CA . ASP A 1 186 ? 3.550 -12.416 -23.818 1.00 91.50 186 ASP A CA 1
ATOM 1431 C C . ASP A 1 186 ? 4.920 -12.947 -23.329 1.00 91.50 186 ASP A C 1
ATOM 1433 O O . ASP A 1 186 ? 5.876 -12.166 -23.236 1.00 91.50 186 ASP A O 1
ATOM 1437 N N . PRO A 1 187 ? 5.052 -14.251 -23.005 1.00 89.25 187 PRO A N 1
ATOM 1438 C CA . PRO A 1 187 ? 6.322 -14.827 -22.566 1.00 89.25 187 PRO A CA 1
ATOM 1439 C C . PRO A 1 187 ? 7.459 -14.702 -23.588 1.00 89.25 187 PRO A C 1
ATOM 1441 O O . PRO A 1 187 ? 8.615 -14.587 -23.185 1.00 89.25 187 PRO A O 1
ATOM 1444 N N . GLY A 1 188 ? 7.152 -14.718 -24.890 1.00 91.25 188 GLY A N 1
ATOM 1445 C CA . GLY A 1 188 ? 8.127 -14.558 -25.968 1.00 91.25 188 GLY A CA 1
ATOM 1446 C C . GLY A 1 188 ? 8.690 -13.141 -26.018 1.00 91.25 188 GLY A C 1
ATOM 1447 O O . GLY A 1 188 ? 9.904 -12.968 -25.977 1.00 91.25 188 GLY A O 1
ATOM 1448 N N . HIS A 1 189 ? 7.826 -12.123 -25.987 1.00 94.25 189 HIS A N 1
ATOM 1449 C CA . HIS A 1 189 ? 8.276 -10.727 -25.933 1.00 94.25 189 HIS A CA 1
ATOM 1450 C C . HIS A 1 189 ? 9.103 -10.420 -24.679 1.00 94.25 189 HIS A C 1
ATOM 1452 O O . HIS A 1 189 ? 10.076 -9.666 -24.744 1.00 94.25 189 HIS A O 1
ATOM 1458 N N . LEU A 1 190 ? 8.743 -11.008 -23.533 1.00 94.31 190 LEU A N 1
ATOM 1459 C CA . LEU A 1 190 ? 9.558 -10.877 -22.329 1.00 94.31 190 LEU A CA 1
ATOM 1460 C C . LEU A 1 190 ? 10.903 -11.602 -22.478 1.00 94.31 190 LEU A C 1
ATOM 1462 O O . LEU A 1 190 ? 11.919 -11.079 -22.027 1.00 94.31 190 LEU A O 1
ATOM 1466 N N . ALA A 1 191 ? 10.931 -12.783 -23.099 1.00 93.56 191 ALA A N 1
ATOM 1467 C CA . ALA A 1 191 ? 12.169 -13.514 -23.348 1.00 93.56 191 ALA A CA 1
ATOM 1468 C C . ALA A 1 191 ? 13.128 -12.711 -24.243 1.00 93.56 191 ALA A C 1
ATOM 1470 O O . ALA A 1 191 ? 14.312 -12.618 -23.918 1.00 93.56 191 ALA A O 1
ATOM 1471 N N . ASP A 1 192 ? 12.619 -12.062 -25.292 1.00 94.31 192 ASP A N 1
ATOM 1472 C CA . ASP A 1 192 ? 13.405 -11.165 -26.148 1.00 94.31 192 ASP A CA 1
ATOM 1473 C C . ASP A 1 192 ? 13.977 -9.987 -25.338 1.00 94.31 192 ASP A C 1
ATOM 1475 O O . ASP A 1 192 ? 15.177 -9.707 -25.389 1.00 94.31 192 ASP A O 1
ATOM 1479 N N . ALA A 1 193 ? 13.155 -9.349 -24.499 1.00 93.88 193 ALA A N 1
ATOM 1480 C CA . ALA A 1 193 ? 13.607 -8.262 -23.631 1.00 93.88 193 ALA A CA 1
ATOM 1481 C C . ALA A 1 193 ? 14.671 -8.719 -22.618 1.00 93.88 193 ALA A C 1
ATOM 1483 O O . ALA A 1 193 ? 15.674 -8.038 -22.408 1.00 93.88 193 ALA A O 1
ATOM 1484 N N . VAL A 1 194 ? 14.493 -9.891 -22.002 1.00 93.19 194 VAL A N 1
ATOM 1485 C CA . VAL A 1 194 ? 15.472 -10.482 -21.078 1.00 93.19 194 VAL A CA 1
ATOM 1486 C C . VAL A 1 194 ? 16.776 -10.810 -21.800 1.00 93.19 194 VAL A C 1
ATOM 1488 O O . VAL A 1 194 ? 17.849 -10.598 -21.234 1.00 93.19 194 VAL A O 1
ATOM 1491 N N . GLN A 1 195 ? 16.721 -11.278 -23.048 1.00 93.75 195 GLN A N 1
ATOM 1492 C CA . GLN A 1 195 ? 17.915 -11.523 -23.854 1.00 93.75 195 GLN A CA 1
ATOM 1493 C C . GLN A 1 195 ? 18.724 -10.240 -24.070 1.00 93.75 195 GLN A C 1
ATOM 1495 O O . GLN A 1 195 ? 19.945 -10.252 -23.912 1.00 93.75 195 GLN A O 1
ATOM 1500 N N . GLU A 1 196 ? 18.054 -9.135 -24.403 1.00 93.50 196 GLU A N 1
ATOM 1501 C CA . GLU A 1 196 ? 18.703 -7.834 -24.579 1.00 93.50 196 GLU A CA 1
ATOM 1502 C C . GLU A 1 196 ? 19.283 -7.305 -23.261 1.00 93.50 196 GLU A C 1
ATOM 1504 O O . GLU A 1 196 ? 20.442 -6.888 -23.220 1.00 93.50 196 GLU A O 1
ATOM 1509 N N . LEU A 1 197 ? 18.512 -7.376 -22.171 1.00 91.75 197 LEU A N 1
ATOM 1510 C CA . LEU A 1 197 ? 18.925 -6.919 -20.838 1.00 91.75 197 LEU A CA 1
ATOM 1511 C C . LEU A 1 197 ? 20.149 -7.675 -20.314 1.00 91.75 197 LEU A C 1
ATOM 1513 O O . LEU A 1 197 ? 21.034 -7.081 -19.702 1.00 91.75 197 LEU A O 1
ATOM 1517 N N . THR A 1 198 ? 20.202 -8.984 -20.557 1.00 92.44 198 THR A N 1
ATOM 1518 C CA . THR A 1 198 ? 21.255 -9.869 -20.039 1.00 92.44 198 THR A CA 1
ATOM 1519 C C . THR A 1 198 ? 22.431 -10.049 -21.004 1.00 92.44 198 THR A C 1
ATOM 1521 O O . THR A 1 198 ? 23.338 -10.858 -20.759 1.00 92.44 198 THR A O 1
ATOM 1524 N N . ALA A 1 199 ? 22.454 -9.293 -22.106 1.00 92.12 199 ALA A N 1
ATOM 1525 C CA . ALA A 1 199 ? 23.495 -9.384 -23.114 1.00 92.12 199 ALA A CA 1
ATOM 1526 C C . ALA A 1 199 ? 24.892 -9.164 -22.499 1.00 92.12 199 ALA A C 1
ATOM 1528 O O . ALA A 1 199 ? 25.182 -8.152 -21.862 1.00 92.12 199 ALA A O 1
ATOM 1529 N N . GLY A 1 200 ? 25.788 -10.135 -22.698 1.00 89.56 200 GLY A N 1
ATOM 1530 C CA . GLY A 1 200 ? 27.162 -10.083 -22.184 1.00 89.56 200 GLY A CA 1
ATOM 1531 C C . GLY A 1 200 ? 27.338 -10.515 -20.723 1.00 89.56 200 GLY A C 1
ATOM 1532 O O . GLY A 1 200 ? 28.467 -10.522 -20.238 1.00 89.56 200 GLY A O 1
ATOM 1533 N N . TRP A 1 201 ? 26.277 -10.923 -20.018 1.00 92.00 201 TRP A N 1
ATOM 1534 C CA . TRP A 1 201 ? 26.389 -11.383 -18.625 1.00 92.00 201 TRP A CA 1
ATOM 1535 C C . TRP A 1 201 ? 26.836 -12.846 -18.500 1.00 92.00 201 TRP A C 1
ATOM 1537 O O . TRP A 1 201 ? 27.251 -13.263 -17.415 1.00 92.00 201 TRP A O 1
ATOM 1547 N N . GLY A 1 202 ? 26.789 -13.606 -19.601 1.00 84.06 202 GLY A N 1
ATOM 1548 C CA . GLY A 1 202 ? 27.120 -15.033 -19.627 1.00 84.06 202 GLY A CA 1
ATOM 1549 C C . GLY A 1 202 ? 26.070 -15.896 -18.926 1.00 84.06 202 GLY A C 1
ATOM 1550 O O . GLY A 1 202 ? 26.434 -16.822 -18.211 1.00 84.06 202 GLY A O 1
ATOM 1551 N N . VAL A 1 203 ? 24.785 -15.552 -19.073 1.00 86.00 203 VAL A N 1
ATOM 1552 C CA . VAL A 1 203 ? 23.675 -16.290 -18.453 1.00 86.00 203 VAL A CA 1
ATOM 1553 C C . VAL A 1 203 ? 23.561 -17.688 -19.060 1.00 86.00 203 VAL A C 1
ATOM 1555 O O . VAL A 1 203 ? 23.602 -17.847 -20.279 1.00 86.00 203 VAL A O 1
ATOM 1558 N N . GLU A 1 204 ? 23.429 -18.704 -18.208 1.00 80.88 204 GLU A N 1
ATOM 1559 C CA . GLU A 1 204 ? 23.249 -20.092 -18.633 1.00 80.88 204 GLU A CA 1
ATOM 1560 C C . GLU A 1 204 ? 21.792 -20.377 -19.019 1.00 80.88 204 GLU A C 1
ATOM 1562 O O . GLU A 1 204 ? 20.882 -20.162 -18.212 1.00 80.88 204 GLU A O 1
ATOM 1567 N N . GLY A 1 205 ? 21.588 -20.951 -20.207 1.00 81.06 205 GLY A N 1
ATOM 1568 C CA . GLY A 1 205 ? 20.273 -21.324 -20.740 1.00 81.06 205 GLY A CA 1
ATOM 1569 C C . GLY A 1 205 ? 19.777 -20.384 -21.843 1.00 81.06 205 GLY A C 1
ATOM 1570 O O . GLY A 1 205 ? 20.415 -19.385 -22.169 1.00 81.06 205 GLY A O 1
ATOM 1571 N N . SER A 1 206 ? 18.642 -20.726 -22.459 1.00 85.44 206 SER A N 1
ATOM 1572 C CA . SER A 1 206 ? 17.959 -19.827 -23.397 1.00 85.44 206 SER A CA 1
ATOM 1573 C C . SER A 1 206 ? 17.214 -18.716 -22.636 1.00 85.44 206 SER A C 1
ATOM 1575 O O . SER A 1 206 ? 16.905 -18.891 -21.455 1.00 85.44 206 SER A O 1
ATOM 1577 N N . PRO A 1 207 ? 16.858 -17.589 -23.281 1.00 86.38 207 PRO A N 1
ATOM 1578 C CA . PRO A 1 207 ? 16.078 -16.534 -22.630 1.00 86.38 207 PRO A CA 1
ATOM 1579 C C . PRO A 1 207 ? 14.754 -17.034 -22.032 1.00 86.38 207 PRO A C 1
ATOM 1581 O O . PRO A 1 207 ? 14.372 -16.618 -20.942 1.00 86.38 207 PRO A O 1
ATOM 1584 N N . SER A 1 208 ? 14.102 -18.005 -22.679 1.00 85.38 208 SER A N 1
ATOM 1585 C CA . SER A 1 208 ? 12.903 -18.668 -22.152 1.00 85.38 208 SER A CA 1
ATOM 1586 C C . SER A 1 208 ? 13.169 -19.405 -20.836 1.00 85.38 208 SER A C 1
ATOM 1588 O O . SER A 1 208 ? 12.360 -19.313 -19.920 1.00 85.38 208 SER A O 1
ATOM 1590 N N . VAL A 1 209 ? 14.326 -20.063 -20.688 1.00 83.88 209 VAL A N 1
ATOM 1591 C CA . VAL A 1 209 ? 14.724 -20.699 -19.418 1.00 83.88 209 VAL A CA 1
ATOM 1592 C C . VAL A 1 209 ? 14.923 -19.653 -18.321 1.00 83.88 209 VAL A C 1
ATOM 1594 O O . VAL A 1 209 ? 14.542 -19.884 -17.176 1.00 83.88 209 VAL A O 1
ATOM 1597 N N . VAL A 1 210 ? 15.479 -18.483 -18.648 1.00 85.06 210 VAL A N 1
ATOM 1598 C CA . VAL A 1 210 ? 15.626 -17.384 -17.679 1.00 85.06 210 VAL A CA 1
ATOM 1599 C C . VAL A 1 210 ? 14.257 -16.866 -17.241 1.00 85.06 210 VAL A C 1
ATOM 1601 O O . VAL A 1 210 ? 14.033 -16.693 -16.045 1.00 85.06 210 VAL A O 1
ATOM 1604 N N . VAL A 1 211 ? 13.321 -16.682 -18.177 1.00 85.69 211 VAL A N 1
ATOM 1605 C CA . VAL A 1 211 ? 11.933 -16.302 -17.863 1.00 85.69 211 VAL A CA 1
ATOM 1606 C C . VAL A 1 211 ? 11.258 -17.351 -16.978 1.00 85.69 211 VAL A C 1
ATOM 1608 O O . VAL A 1 211 ? 10.643 -16.991 -15.976 1.00 85.69 211 VAL A O 1
ATOM 1611 N N . GLU A 1 212 ? 11.425 -18.641 -17.267 1.00 82.94 212 GLU A N 1
ATOM 1612 C CA . GLU A 1 212 ? 10.892 -19.715 -16.420 1.00 82.94 212 GLU A CA 1
ATOM 1613 C C . GLU A 1 212 ? 11.530 -19.736 -15.027 1.00 82.94 212 GLU A C 1
ATOM 1615 O O . GLU A 1 212 ? 10.835 -19.954 -14.033 1.00 82.94 212 GLU A O 1
ATOM 1620 N N . ARG A 1 213 ? 12.828 -19.433 -14.898 1.00 84.25 213 ARG A N 1
ATOM 1621 C CA . ARG A 1 213 ? 13.471 -19.254 -13.584 1.00 84.25 213 ARG A CA 1
ATOM 1622 C C . ARG A 1 213 ? 12.886 -18.060 -12.834 1.00 84.25 213 ARG A C 1
ATOM 1624 O O . ARG A 1 213 ? 12.600 -18.192 -11.649 1.00 84.25 213 ARG A O 1
ATOM 1631 N N . ILE A 1 214 ? 12.632 -16.932 -13.500 1.00 84.06 214 ILE A N 1
ATOM 1632 C CA . ILE A 1 214 ? 11.929 -15.795 -12.885 1.00 84.06 214 ILE A CA 1
ATOM 1633 C C . ILE A 1 214 ? 10.540 -16.248 -12.395 1.00 84.06 214 ILE A C 1
ATOM 1635 O O . ILE A 1 214 ? 10.197 -16.037 -11.239 1.00 84.06 214 ILE A O 1
ATOM 1639 N N . LEU A 1 215 ? 9.759 -16.947 -13.221 1.00 82.31 215 LEU A N 1
ATOM 1640 C CA . LEU A 1 215 ? 8.398 -17.374 -12.868 1.00 82.31 215 LEU A CA 1
ATOM 1641 C C . LEU A 1 215 ? 8.326 -18.428 -11.761 1.00 82.31 215 LEU A C 1
ATOM 1643 O O . LEU A 1 215 ? 7.396 -18.412 -10.952 1.00 82.31 215 LEU A O 1
ATOM 1647 N N . SER A 1 216 ? 9.256 -19.379 -11.752 1.00 73.31 216 SER A N 1
ATOM 1648 C CA . SER A 1 216 ? 9.234 -20.515 -10.825 1.00 73.31 216 SER A CA 1
ATOM 1649 C C . SER A 1 216 ? 9.983 -20.237 -9.525 1.00 73.31 216 SER A C 1
ATOM 1651 O O . SER A 1 216 ? 9.643 -20.821 -8.497 1.00 73.31 216 SER A O 1
ATOM 1653 N N . ARG A 1 217 ? 10.986 -19.350 -9.546 1.00 71.62 217 ARG A N 1
ATOM 1654 C CA . ARG A 1 217 ? 11.920 -19.164 -8.426 1.00 71.62 217 ARG A CA 1
ATOM 1655 C C . ARG A 1 217 ? 11.796 -17.800 -7.764 1.00 71.62 217 ARG A C 1
ATOM 1657 O O . ARG A 1 217 ? 11.842 -17.746 -6.540 1.00 71.62 217 ARG A O 1
ATOM 1664 N N . THR A 1 218 ? 11.550 -16.733 -8.519 1.00 73.25 218 THR A N 1
ATOM 1665 C CA . THR A 1 218 ? 11.391 -15.398 -7.926 1.00 73.25 218 THR A CA 1
ATOM 1666 C C . THR A 1 218 ? 9.926 -15.111 -7.593 1.00 73.25 218 THR A C 1
ATOM 1668 O O . THR A 1 218 ? 9.015 -15.868 -7.957 1.00 73.25 218 THR A O 1
ATOM 1671 N N . THR A 1 219 ? 9.676 -14.016 -6.870 1.00 73.56 219 THR A N 1
ATOM 1672 C CA . THR A 1 219 ? 8.318 -13.456 -6.719 1.00 73.56 219 THR A CA 1
ATOM 1673 C C . THR A 1 219 ? 8.116 -12.215 -7.575 1.00 73.56 219 THR A C 1
ATOM 1675 O O . THR A 1 219 ? 7.279 -11.373 -7.255 1.00 73.56 219 THR A O 1
ATOM 1678 N N . LEU A 1 220 ? 8.894 -12.066 -8.646 1.00 86.44 220 LEU A N 1
ATOM 1679 C CA . LEU A 1 220 ? 8.766 -10.920 -9.534 1.00 86.44 220 LEU A CA 1
ATOM 1680 C C . LEU A 1 220 ? 7.510 -11.060 -10.401 1.00 86.44 220 LEU A C 1
ATOM 1682 O O . LEU A 1 220 ? 6.669 -10.161 -10.464 1.00 86.44 220 LEU A O 1
ATOM 1686 N N . LEU A 1 221 ? 7.367 -12.225 -11.037 1.00 89.81 221 LEU A N 1
ATOM 1687 C CA . LEU A 1 221 ? 6.321 -12.512 -12.011 1.00 89.81 221 LEU A CA 1
ATOM 1688 C C . LEU A 1 221 ? 5.482 -13.721 -11.600 1.00 89.81 221 LEU A C 1
ATOM 1690 O O . LEU A 1 221 ? 5.945 -14.642 -10.933 1.00 89.81 221 LEU A O 1
ATOM 1694 N N . ARG A 1 222 ? 4.234 -13.727 -12.057 1.00 85.75 222 ARG A N 1
ATOM 1695 C CA . ARG A 1 222 ? 3.297 -14.845 -11.955 1.00 85.75 222 ARG A CA 1
ATOM 1696 C C . ARG A 1 222 ? 2.649 -15.114 -13.301 1.00 85.75 222 ARG A C 1
ATOM 1698 O O . ARG A 1 222 ? 2.509 -14.214 -14.131 1.00 85.75 222 ARG A O 1
ATOM 1705 N N . ARG A 1 223 ? 2.172 -16.343 -13.480 1.00 84.94 223 ARG A N 1
ATOM 1706 C CA . ARG A 1 223 ? 1.251 -16.660 -14.572 1.00 84.94 223 ARG A CA 1
ATOM 1707 C C . ARG A 1 223 ? -0.109 -16.013 -14.296 1.00 84.94 223 ARG A C 1
ATOM 1709 O O . ARG A 1 223 ? -0.599 -16.018 -13.165 1.00 84.94 223 ARG A O 1
ATOM 1716 N N . SER A 1 224 ? -0.698 -15.449 -15.341 1.00 82.75 224 SER A N 1
ATOM 1717 C CA . SER A 1 224 ? -2.027 -14.843 -15.362 1.00 82.75 224 SER A CA 1
ATOM 1718 C C . SER A 1 224 ? -2.849 -15.451 -16.501 1.00 82.75 224 SER A C 1
ATOM 1720 O O . SER A 1 224 ? -2.315 -16.145 -17.367 1.00 82.75 224 SER A O 1
ATOM 1722 N N . LEU A 1 225 ? -4.157 -15.194 -16.518 1.00 79.75 225 LEU A N 1
ATOM 1723 C CA . LEU A 1 225 ? -5.001 -15.580 -17.649 1.00 79.75 225 LEU A CA 1
ATOM 1724 C C . LEU A 1 225 ? -4.484 -14.881 -18.916 1.00 79.75 225 LEU A C 1
ATOM 1726 O O . LEU A 1 225 ? -4.491 -13.655 -18.991 1.00 79.75 225 LEU A O 1
ATOM 1730 N N . GLY A 1 226 ? -4.020 -15.662 -19.892 1.00 81.38 226 GLY A N 1
ATOM 1731 C CA . GLY A 1 226 ? -3.541 -15.156 -21.182 1.00 81.38 226 GLY A CA 1
ATOM 1732 C C . GLY A 1 226 ? -2.071 -14.724 -21.240 1.00 81.38 226 GLY A C 1
ATOM 1733 O O . GLY A 1 226 ? -1.657 -14.235 -22.284 1.00 81.38 226 GLY A O 1
ATOM 1734 N N . GLY A 1 227 ? -1.274 -14.903 -20.178 1.00 87.62 227 GLY A N 1
ATOM 1735 C CA . GLY A 1 227 ? 0.155 -14.567 -20.210 1.00 87.62 227 GLY A CA 1
ATOM 1736 C C . GLY A 1 227 ? 0.774 -14.412 -18.824 1.00 87.62 227 GLY A C 1
ATOM 1737 O O . GLY A 1 227 ? 0.460 -15.164 -17.901 1.00 87.62 227 GLY A O 1
ATOM 1738 N N . LEU A 1 228 ? 1.672 -13.443 -18.668 1.00 90.69 228 LEU A N 1
ATOM 1739 C CA . LEU A 1 228 ? 2.390 -13.172 -17.419 1.00 90.69 228 LEU A CA 1
ATOM 1740 C C . LEU A 1 228 ? 1.954 -11.838 -16.804 1.00 90.69 228 LEU A C 1
ATOM 1742 O O . LEU A 1 228 ? 1.460 -10.951 -17.489 1.00 90.69 228 LEU A O 1
ATOM 1746 N N . ALA A 1 229 ? 2.139 -11.674 -15.502 1.00 91.44 229 ALA A N 1
ATOM 1747 C CA . ALA A 1 229 ? 1.927 -10.403 -14.816 1.00 91.44 229 ALA A CA 1
ATOM 1748 C C . ALA A 1 229 ? 2.922 -10.257 -13.664 1.00 91.44 229 ALA A C 1
ATOM 1750 O O . ALA A 1 229 ? 3.459 -11.252 -13.176 1.00 91.44 229 ALA A O 1
ATOM 1751 N N . PHE A 1 230 ? 3.131 -9.029 -13.191 1.00 92.12 230 PHE A N 1
ATOM 1752 C CA . PHE A 1 230 ? 3.830 -8.820 -11.926 1.00 92.12 230 PHE A CA 1
ATOM 1753 C C . PHE A 1 230 ? 3.021 -9.407 -10.761 1.00 92.12 230 PHE A C 1
ATOM 1755 O O . PHE A 1 230 ? 1.784 -9.453 -10.782 1.00 92.12 230 PHE A O 1
ATOM 1762 N N . VAL A 1 231 ? 3.727 -9.904 -9.745 1.00 88.94 231 VAL A N 1
ATOM 1763 C CA . VAL A 1 231 ? 3.091 -10.385 -8.507 1.00 88.94 231 VAL A CA 1
ATOM 1764 C C . VAL A 1 231 ? 2.522 -9.213 -7.706 1.00 88.94 231 VAL A C 1
ATOM 1766 O O . VAL A 1 231 ? 1.453 -9.342 -7.106 1.00 88.94 231 VAL A O 1
ATOM 1769 N N . ASN A 1 232 ? 3.228 -8.082 -7.719 1.00 92.00 232 ASN A N 1
ATOM 1770 C CA . ASN A 1 232 ? 2.878 -6.858 -7.015 1.00 92.00 232 ASN A CA 1
ATOM 1771 C C . ASN A 1 232 ? 3.219 -5.642 -7.896 1.00 92.00 232 ASN A C 1
ATOM 1773 O O . ASN A 1 232 ? 4.352 -5.504 -8.366 1.00 92.00 232 ASN A O 1
ATOM 1777 N N . ASP A 1 233 ? 2.226 -4.794 -8.152 1.00 92.75 233 ASP A N 1
ATOM 1778 C CA . ASP A 1 233 ? 2.362 -3.647 -9.050 1.00 92.75 233 ASP A CA 1
ATOM 1779 C C . ASP A 1 233 ? 3.157 -2.504 -8.401 1.00 92.75 233 ASP A C 1
ATOM 1781 O O . ASP A 1 233 ? 3.916 -1.827 -9.090 1.00 92.75 233 ASP A O 1
ATOM 1785 N N . GLU A 1 234 ? 3.044 -2.310 -7.086 1.00 94.69 234 GLU A N 1
ATOM 1786 C CA . GLU A 1 234 ? 3.853 -1.340 -6.345 1.00 94.69 234 GLU A CA 1
ATOM 1787 C C . GLU A 1 234 ? 5.344 -1.696 -6.425 1.00 94.69 234 GLU A C 1
ATOM 1789 O O . GLU A 1 234 ? 6.174 -0.826 -6.683 1.00 94.69 234 GLU A O 1
ATOM 1794 N N . MET A 1 235 ? 5.690 -2.982 -6.310 1.00 94.75 235 MET A N 1
ATOM 1795 C CA . MET A 1 235 ? 7.055 -3.479 -6.491 1.00 94.75 235 MET A CA 1
ATOM 1796 C C . MET A 1 235 ? 7.562 -3.165 -7.901 1.00 94.75 235 MET A C 1
ATOM 1798 O O . MET A 1 235 ? 8.649 -2.609 -8.039 1.00 94.75 235 MET A O 1
ATOM 1802 N N . ARG A 1 236 ? 6.773 -3.454 -8.950 1.00 95.50 236 ARG A N 1
ATOM 1803 C CA . ARG A 1 236 ? 7.114 -3.089 -10.339 1.00 95.50 236 ARG A CA 1
ATOM 1804 C C . ARG A 1 236 ? 7.432 -1.600 -10.453 1.00 95.50 236 ARG A C 1
ATOM 1806 O O . ARG A 1 236 ? 8.439 -1.223 -11.050 1.00 95.50 236 ARG A O 1
ATOM 1813 N N . ASP A 1 237 ? 6.577 -0.760 -9.886 1.00 96.19 237 ASP A N 1
ATOM 1814 C CA . ASP A 1 237 ? 6.691 0.684 -10.030 1.00 96.19 237 ASP A CA 1
ATOM 1815 C C . ASP A 1 237 ? 7.932 1.225 -9.301 1.00 96.19 237 ASP A C 1
ATOM 1817 O O . ASP A 1 237 ? 8.670 2.026 -9.875 1.00 96.19 237 ASP A O 1
ATOM 1821 N N . HIS A 1 238 ? 8.242 0.718 -8.104 1.00 95.75 238 HIS A N 1
ATOM 1822 C CA . HIS A 1 238 ? 9.472 1.058 -7.379 1.00 95.75 238 HIS A CA 1
ATOM 1823 C C . HIS A 1 238 ? 10.745 0.569 -8.084 1.00 95.75 238 HIS A C 1
ATOM 1825 O O . HIS A 1 238 ? 11.720 1.313 -8.178 1.00 95.75 238 HIS A O 1
ATOM 1831 N N . LEU A 1 239 ? 10.734 -0.645 -8.641 1.00 96.19 239 LEU A N 1
ATOM 1832 C CA . LEU A 1 239 ? 11.860 -1.186 -9.408 1.00 96.19 239 LEU A CA 1
ATOM 1833 C C . LEU A 1 239 ? 12.158 -0.356 -10.671 1.00 96.19 239 LEU A C 1
ATOM 1835 O O . LEU A 1 239 ? 13.319 -0.184 -11.035 1.00 96.19 239 LEU A O 1
ATOM 1839 N N . ALA A 1 240 ? 11.128 0.161 -11.347 1.00 96.56 240 ALA A N 1
ATOM 1840 C CA . ALA A 1 240 ? 11.284 0.937 -12.580 1.00 96.56 240 ALA A CA 1
ATOM 1841 C C . ALA A 1 240 ? 11.563 2.436 -12.344 1.00 96.56 240 ALA A C 1
ATOM 1843 O O . ALA A 1 240 ? 12.177 3.102 -13.185 1.00 96.56 240 ALA A O 1
ATOM 1844 N N . ALA A 1 241 ? 11.096 2.976 -11.217 1.00 96.06 241 ALA A N 1
ATOM 1845 C CA . ALA A 1 241 ? 11.078 4.399 -10.892 1.00 96.06 241 ALA A CA 1
ATOM 1846 C C . ALA A 1 241 ? 12.438 5.097 -11.039 1.00 96.06 241 ALA A C 1
ATOM 1848 O O . ALA A 1 241 ? 12.536 6.128 -11.716 1.00 96.06 241 ALA A O 1
ATOM 1849 N N . GLY A 1 242 ? 13.484 4.534 -10.424 1.00 92.69 242 GLY A N 1
ATOM 1850 C CA . GLY A 1 242 ? 14.821 5.133 -10.401 1.00 92.69 242 GLY A CA 1
ATOM 1851 C C . GLY A 1 242 ? 15.406 5.344 -11.797 1.00 92.69 242 GLY A C 1
ATOM 1852 O O . GLY A 1 242 ? 15.918 6.422 -12.114 1.00 92.69 242 GLY A O 1
ATOM 1853 N N . ASP A 1 243 ? 15.248 4.355 -12.670 1.00 92.19 243 ASP A N 1
ATOM 1854 C CA . ASP A 1 243 ? 15.766 4.408 -14.034 1.00 92.19 243 ASP A CA 1
ATOM 1855 C C . ASP A 1 243 ? 14.977 5.374 -14.923 1.00 92.19 243 ASP A C 1
ATOM 1857 O O . ASP A 1 243 ? 15.569 6.095 -15.737 1.00 92.19 243 ASP A O 1
ATOM 1861 N N . LEU A 1 244 ? 13.651 5.438 -14.757 1.00 95.56 244 LEU A N 1
ATOM 1862 C CA . LEU A 1 244 ? 12.800 6.365 -15.505 1.00 95.56 244 LEU A CA 1
ATOM 1863 C C . LEU A 1 244 ? 13.189 7.819 -15.233 1.00 95.56 244 LEU A C 1
ATOM 1865 O O . LEU A 1 244 ? 13.390 8.587 -16.182 1.00 95.56 244 LEU A O 1
ATOM 1869 N N . ILE A 1 245 ? 13.342 8.190 -13.958 1.00 95.50 245 ILE A N 1
ATOM 1870 C CA . ILE A 1 245 ? 13.705 9.560 -13.588 1.00 95.50 245 ILE A CA 1
ATOM 1871 C C . ILE A 1 245 ? 15.158 9.886 -13.947 1.00 95.50 245 ILE A C 1
ATOM 1873 O O . ILE A 1 245 ? 15.438 10.983 -14.438 1.00 95.50 245 ILE A O 1
ATOM 1877 N N . ALA A 1 246 ? 16.086 8.937 -13.777 1.00 92.19 246 ALA A N 1
ATOM 1878 C CA . ALA A 1 246 ? 17.488 9.122 -14.147 1.00 92.19 246 ALA A CA 1
ATOM 1879 C C . ALA A 1 246 ? 17.662 9.343 -15.659 1.00 92.19 246 ALA A C 1
ATOM 1881 O O . ALA A 1 246 ? 18.468 10.183 -16.067 1.00 92.19 246 ALA A O 1
ATOM 1882 N N . SER A 1 247 ? 16.854 8.659 -16.473 1.00 92.88 247 SER A N 1
ATOM 1883 C CA . SER A 1 247 ? 16.851 8.770 -17.939 1.00 92.88 247 SER A CA 1
ATOM 1884 C C . SER A 1 247 ? 16.095 9.998 -18.465 1.00 92.88 247 SER A C 1
ATOM 1886 O O . SER A 1 247 ? 16.036 10.215 -19.672 1.00 92.88 247 SER A O 1
ATOM 1888 N N . GLY A 1 248 ? 15.525 10.828 -17.583 1.00 92.69 248 GLY A N 1
ATOM 1889 C CA . GLY A 1 248 ? 14.842 12.064 -17.969 1.00 92.69 248 GLY A CA 1
ATOM 1890 C C . GLY A 1 248 ? 13.427 11.870 -18.521 1.00 92.69 248 GLY A C 1
ATOM 1891 O O . GLY A 1 248 ? 12.921 12.764 -19.197 1.00 92.69 248 GLY A O 1
ATOM 1892 N N . ASN A 1 249 ? 12.750 10.757 -18.208 1.00 95.94 249 ASN A N 1
ATOM 1893 C CA . ASN A 1 249 ? 11.374 10.473 -18.646 1.00 95.94 249 ASN A CA 1
ATOM 1894 C C . ASN A 1 249 ? 10.304 11.290 -17.888 1.00 95.94 249 ASN A C 1
ATOM 1896 O O . ASN A 1 249 ? 9.209 10.806 -17.613 1.00 95.94 249 ASN A O 1
ATOM 1900 N N . ILE A 1 250 ? 10.585 12.552 -17.557 1.00 96.06 250 ILE A N 1
ATOM 1901 C CA . ILE A 1 250 ? 9.681 13.414 -16.780 1.00 96.06 250 ILE A CA 1
ATOM 1902 C C . ILE A 1 250 ? 8.356 13.640 -17.515 1.00 96.06 250 ILE A C 1
ATOM 1904 O O . ILE A 1 250 ? 7.302 13.605 -16.893 1.00 96.06 250 ILE A O 1
ATOM 1908 N N . ASN A 1 251 ? 8.374 13.807 -18.840 1.00 97.06 251 ASN A N 1
ATOM 1909 C CA . ASN A 1 251 ? 7.139 13.985 -19.615 1.00 97.06 251 ASN A CA 1
ATOM 1910 C C . ASN A 1 251 ? 6.230 12.750 -19.580 1.00 97.06 251 ASN A C 1
ATOM 1912 O O . ASN A 1 251 ? 5.011 12.902 -19.561 1.00 97.06 251 ASN A O 1
ATOM 1916 N N . TYR A 1 252 ? 6.815 11.551 -19.540 1.00 97.06 252 TYR A N 1
ATOM 1917 C CA . TYR A 1 252 ? 6.063 10.312 -19.357 1.00 97.06 252 TYR A CA 1
ATOM 1918 C C . TYR A 1 252 ? 5.423 10.277 -17.964 1.00 97.06 252 TYR A C 1
ATOM 1920 O O . TYR A 1 252 ? 4.212 10.142 -17.852 1.00 97.06 252 TYR A O 1
ATOM 1928 N N . LEU A 1 253 ? 6.208 10.532 -16.912 1.00 98.00 253 LEU A N 1
ATOM 1929 C CA . LEU A 1 253 ? 5.714 10.568 -15.530 1.00 98.00 253 LEU A CA 1
ATOM 1930 C C . LEU A 1 253 ? 4.597 11.612 -15.329 1.00 98.00 253 LEU A C 1
ATOM 1932 O O . LEU A 1 253 ? 3.599 11.343 -14.669 1.00 98.00 253 LEU A O 1
ATOM 1936 N N . ARG A 1 254 ? 4.713 12.790 -15.951 1.00 97.81 254 ARG A N 1
ATOM 1937 C CA . ARG A 1 254 ? 3.652 13.813 -15.948 1.00 97.81 254 ARG A CA 1
ATOM 1938 C C . ARG A 1 254 ? 2.363 13.310 -16.593 1.00 97.81 254 ARG A C 1
ATOM 1940 O O . ARG A 1 254 ? 1.281 13.550 -16.062 1.00 97.81 254 ARG A O 1
ATOM 1947 N N . ALA A 1 255 ? 2.469 12.612 -17.725 1.00 97.31 255 ALA A N 1
ATOM 1948 C CA . ALA A 1 255 ? 1.312 12.030 -18.396 1.00 97.31 255 ALA A CA 1
ATOM 1949 C C . ALA A 1 255 ? 0.645 10.948 -17.532 1.00 97.31 255 ALA A C 1
ATOM 1951 O O . ALA A 1 255 ? -0.581 10.936 -17.440 1.00 97.31 255 ALA A O 1
ATOM 1952 N N . GLU A 1 256 ? 1.435 10.117 -16.845 1.00 97.31 256 GLU A N 1
ATOM 1953 C CA . GLU A 1 256 ? 0.925 9.091 -15.929 1.00 97.31 256 GLU A CA 1
ATOM 1954 C C . GLU A 1 256 ? 0.095 9.683 -14.784 1.00 97.31 256 GLU A C 1
ATOM 1956 O O . GLU A 1 256 ? -0.987 9.171 -14.488 1.00 97.31 256 GLU A O 1
ATOM 1961 N N . ALA A 1 257 ? 0.555 10.786 -14.179 1.00 97.50 257 ALA A N 1
ATOM 1962 C CA . ALA A 1 257 ? -0.200 11.502 -13.150 1.00 97.50 257 ALA A CA 1
ATOM 1963 C C . ALA A 1 257 ? -1.456 12.174 -13.723 1.00 97.50 257 ALA A C 1
ATOM 1965 O O . ALA A 1 257 ? -2.561 11.957 -13.226 1.00 97.50 257 ALA A O 1
ATOM 1966 N N . ARG A 1 258 ? -1.302 12.960 -14.796 1.00 97.38 258 ARG A N 1
ATOM 1967 C CA . ARG A 1 258 ? -2.394 13.746 -15.392 1.00 97.38 258 ARG A CA 1
ATOM 1968 C C . ARG A 1 258 ? -3.545 12.872 -15.882 1.00 97.38 258 ARG A C 1
ATOM 1970 O O . ARG A 1 258 ? -4.702 13.238 -15.719 1.00 97.38 258 ARG A O 1
ATOM 1977 N N . ASN A 1 259 ? -3.229 11.730 -16.485 1.00 96.62 259 ASN A N 1
ATOM 1978 C CA . ASN A 1 259 ? -4.224 10.808 -17.027 1.00 96.62 259 ASN A CA 1
ATOM 1979 C C . ASN A 1 259 ? -4.739 9.813 -15.975 1.00 96.62 259 ASN A C 1
ATOM 1981 O O . ASN A 1 259 ? -5.456 8.882 -16.341 1.00 96.62 259 ASN A O 1
ATOM 1985 N N . LEU A 1 260 ? -4.319 9.937 -14.705 1.00 95.88 260 LEU A N 1
ATOM 1986 C CA . LEU A 1 260 ? -4.576 8.949 -13.652 1.00 95.88 260 LEU A CA 1
ATOM 1987 C C . LEU A 1 260 ? -4.269 7.516 -14.123 1.00 95.88 260 LEU A C 1
ATOM 1989 O O . LEU A 1 260 ? -5.005 6.570 -13.838 1.00 95.88 260 LEU A O 1
ATOM 1993 N N . SER A 1 261 ? -3.195 7.351 -14.895 1.00 95.06 261 SER A N 1
ATOM 1994 C CA . SER A 1 261 ? -2.771 6.048 -15.412 1.00 95.06 261 SER A CA 1
ATOM 1995 C C . SER A 1 261 ? -1.992 5.298 -14.339 1.00 95.06 261 SER A C 1
ATOM 1997 O O . SER A 1 261 ? -2.430 4.230 -13.903 1.00 95.06 261 SER A O 1
ATOM 1999 N N . ASN A 1 262 ? -0.940 5.927 -13.810 1.00 96.31 262 ASN A N 1
ATOM 2000 C CA . ASN A 1 262 ? -0.158 5.398 -12.702 1.00 96.31 262 ASN A CA 1
ATOM 2001 C C . ASN A 1 262 ? 0.489 6.519 -11.850 1.00 96.31 262 ASN A C 1
ATOM 2003 O O . ASN A 1 262 ? 1.698 6.741 -11.922 1.00 96.31 262 ASN A O 1
ATOM 2007 N N . PRO A 1 263 ? -0.280 7.250 -11.019 1.00 97.31 263 PRO A N 1
ATOM 2008 C CA . PRO A 1 263 ? 0.274 8.332 -10.198 1.00 97.31 263 PRO A CA 1
ATOM 2009 C C . PRO A 1 263 ? 1.264 7.836 -9.125 1.00 97.31 263 PRO A C 1
ATOM 2011 O O . PRO A 1 263 ? 2.217 8.540 -8.796 1.00 97.31 263 PRO A O 1
ATOM 2014 N N . ARG A 1 264 ? 1.118 6.602 -8.621 1.00 96.50 264 ARG A N 1
ATOM 2015 C CA . ARG A 1 264 ? 2.057 6.011 -7.644 1.00 96.50 264 ARG A CA 1
ATOM 2016 C C . ARG A 1 264 ? 3.465 5.800 -8.221 1.00 96.50 264 ARG A C 1
ATOM 2018 O O . ARG A 1 264 ? 4.440 6.038 -7.513 1.00 96.50 264 ARG A O 1
ATOM 2025 N N . LEU A 1 265 ? 3.597 5.474 -9.514 1.00 97.81 265 LEU A N 1
ATOM 2026 C CA . LEU A 1 265 ? 4.898 5.420 -10.199 1.00 97.81 265 LEU A CA 1
ATOM 2027 C C . LEU A 1 265 ? 5.628 6.767 -10.142 1.00 97.81 265 LEU A C 1
ATOM 2029 O O . LEU A 1 265 ? 6.848 6.816 -10.003 1.00 97.81 265 LEU A O 1
ATOM 2033 N N . VAL A 1 266 ? 4.881 7.869 -10.222 1.00 98.44 266 VAL A N 1
ATOM 2034 C CA . VAL A 1 266 ? 5.425 9.232 -10.170 1.00 98.44 266 VAL A CA 1
ATOM 2035 C C . VAL A 1 266 ? 5.957 9.556 -8.773 1.00 98.44 266 VAL A C 1
ATOM 2037 O O . VAL A 1 266 ? 7.029 10.151 -8.642 1.00 98.44 266 VAL A O 1
ATOM 2040 N N . VAL A 1 267 ? 5.263 9.101 -7.725 1.00 98.00 267 VAL A N 1
ATOM 2041 C CA . VAL A 1 267 ? 5.719 9.213 -6.330 1.00 98.00 267 VAL A CA 1
ATOM 2042 C C . VAL A 1 267 ? 6.982 8.384 -6.097 1.00 98.00 267 VAL A C 1
ATOM 2044 O O . VAL A 1 267 ? 7.963 8.914 -5.573 1.00 98.00 267 VAL A O 1
ATOM 2047 N N . ALA A 1 268 ? 7.004 7.129 -6.556 1.00 97.31 268 ALA A N 1
ATOM 2048 C CA . ALA A 1 268 ? 8.188 6.276 -6.484 1.00 97.31 268 ALA A CA 1
ATOM 2049 C C . ALA A 1 268 ? 9.387 6.916 -7.211 1.00 97.31 268 ALA A C 1
ATOM 2051 O O . ALA A 1 268 ? 10.478 7.021 -6.649 1.00 97.31 268 ALA A O 1
ATOM 2052 N N . ALA A 1 269 ? 9.172 7.446 -8.421 1.00 97.50 269 ALA A N 1
ATOM 2053 C CA . ALA A 1 269 ? 10.195 8.146 -9.199 1.00 97.50 269 ALA A CA 1
ATOM 2054 C C . ALA A 1 269 ? 10.754 9.375 -8.469 1.00 97.50 269 ALA A C 1
ATOM 2056 O O . ALA A 1 269 ? 11.965 9.598 -8.487 1.00 97.50 269 ALA A O 1
ATOM 2057 N N . ALA A 1 270 ? 9.906 10.156 -7.795 1.00 97.31 270 ALA A N 1
ATOM 2058 C CA . ALA A 1 270 ? 10.349 11.290 -6.986 1.00 97.31 270 ALA A CA 1
ATOM 2059 C C . ALA A 1 270 ? 11.190 10.857 -5.771 1.00 97.31 270 ALA A C 1
ATOM 2061 O O . ALA A 1 270 ? 12.186 11.515 -5.461 1.00 97.31 270 ALA A O 1
ATOM 2062 N N . GLY A 1 271 ? 10.836 9.741 -5.125 1.00 95.38 271 GLY A N 1
ATOM 2063 C CA . GLY A 1 271 ? 11.594 9.167 -4.008 1.00 95.38 271 GLY A CA 1
ATOM 2064 C C . GLY A 1 271 ? 12.996 8.698 -4.406 1.00 95.38 271 GLY A C 1
ATOM 2065 O O . GLY A 1 271 ? 13.974 8.994 -3.717 1.00 95.38 271 GLY A O 1
ATOM 2066 N N . SER A 1 272 ? 13.124 8.058 -5.571 1.00 93.69 272 SER A N 1
ATOM 2067 C CA . SER A 1 272 ? 14.416 7.612 -6.116 1.00 93.69 272 SER A CA 1
ATOM 2068 C C . SER A 1 272 ? 15.236 8.744 -6.763 1.00 93.69 272 SER A C 1
ATOM 2070 O O . SER A 1 272 ? 16.399 8.557 -7.135 1.00 93.69 272 SER A O 1
ATOM 2072 N N . ALA A 1 273 ? 14.669 9.944 -6.914 1.00 94.56 273 ALA A N 1
ATOM 2073 C CA . ALA A 1 273 ? 15.310 11.044 -7.620 1.00 94.56 273 ALA A CA 1
ATOM 2074 C C . ALA A 1 273 ? 16.457 11.707 -6.831 1.00 94.56 273 ALA A C 1
ATOM 2076 O O . ALA A 1 273 ? 16.540 11.728 -5.597 1.00 94.56 273 ALA A O 1
ATOM 2077 N N . ARG A 1 274 ? 17.352 12.362 -7.581 1.00 92.38 274 ARG A N 1
ATOM 2078 C CA . ARG A 1 274 ? 18.230 13.404 -7.024 1.00 92.38 274 ARG A CA 1
ATOM 2079 C C . ARG A 1 274 ? 17.429 14.688 -6.818 1.00 92.38 274 ARG A C 1
ATOM 2081 O O . ARG A 1 274 ? 16.506 14.956 -7.580 1.00 92.38 274 ARG A O 1
ATOM 2088 N N . HIS A 1 275 ? 17.863 15.521 -5.871 1.00 92.38 275 HIS A N 1
ATOM 2089 C CA . HIS A 1 275 ? 17.205 16.782 -5.500 1.00 92.38 275 HIS A CA 1
ATOM 2090 C C . HIS A 1 275 ? 16.720 17.614 -6.701 1.00 92.38 275 HIS A C 1
ATOM 2092 O O . HIS A 1 275 ? 15.541 17.928 -6.793 1.00 92.38 275 HIS A O 1
ATOM 2098 N N . GLN A 1 276 ? 17.603 17.903 -7.664 1.00 93.25 276 GLN A N 1
ATOM 2099 C CA . GLN A 1 276 ? 17.252 18.719 -8.831 1.00 93.25 276 GLN A CA 1
ATOM 2100 C C . GLN A 1 276 ? 16.136 18.092 -9.684 1.00 93.25 276 GLN A C 1
ATOM 2102 O O . GLN A 1 276 ? 15.241 18.800 -10.130 1.00 93.25 276 GLN A O 1
ATOM 2107 N N . ARG A 1 277 ? 16.163 16.767 -9.879 1.00 95.00 277 ARG A N 1
ATOM 2108 C CA . ARG A 1 277 ? 15.147 16.043 -10.661 1.00 95.00 277 ARG A CA 1
ATOM 2109 C C . ARG A 1 277 ? 13.815 15.942 -9.923 1.00 95.00 277 ARG A C 1
ATOM 2111 O O . ARG A 1 277 ? 12.775 16.052 -10.559 1.00 95.00 277 ARG A O 1
ATOM 2118 N N . ALA A 1 278 ? 13.843 15.779 -8.600 1.00 95.56 278 ALA A N 1
ATOM 2119 C CA . ALA A 1 278 ? 12.636 15.820 -7.779 1.00 95.56 278 ALA A CA 1
ATOM 2120 C C . ALA A 1 278 ? 11.964 17.200 -7.858 1.00 95.56 278 ALA A C 1
ATOM 2122 O O . ALA A 1 278 ? 10.767 17.284 -8.119 1.00 95.56 278 ALA A O 1
ATOM 2123 N N . THR A 1 279 ? 12.741 18.281 -7.707 1.00 96.31 279 THR A N 1
ATOM 2124 C CA . THR A 1 279 ? 12.234 19.654 -7.851 1.00 96.31 279 THR A CA 1
ATOM 2125 C C . THR A 1 279 ? 11.672 19.903 -9.249 1.00 96.31 279 THR A C 1
ATOM 2127 O O . THR A 1 279 ? 10.587 20.470 -9.365 1.00 96.31 279 THR A O 1
ATOM 2130 N N . GLU A 1 280 ? 12.368 19.464 -10.301 1.00 96.44 280 GLU A N 1
ATOM 2131 C CA . GLU A 1 280 ? 11.904 19.582 -11.690 1.00 96.44 280 GLU A CA 1
ATOM 2132 C C . GLU A 1 280 ? 10.558 18.873 -11.898 1.00 96.44 280 GLU A C 1
ATOM 2134 O O . GLU A 1 280 ? 9.628 19.474 -12.430 1.00 96.44 280 GLU A O 1
ATOM 2139 N N . LEU A 1 281 ? 10.425 17.630 -11.420 1.00 97.88 281 LEU A N 1
ATOM 2140 C CA . LEU A 1 281 ? 9.192 16.852 -11.532 1.00 97.88 281 LEU A CA 1
ATOM 2141 C C . LEU A 1 281 ? 8.027 17.511 -10.781 1.00 97.88 281 LEU A C 1
ATOM 2143 O O . LEU A 1 281 ? 6.974 17.727 -11.372 1.00 97.88 281 LEU A O 1
ATOM 2147 N N . VAL A 1 282 ? 8.214 17.872 -9.506 1.00 98.25 282 VAL A N 1
ATOM 2148 C CA . VAL A 1 282 ? 7.161 18.506 -8.690 1.00 98.25 282 VAL A CA 1
ATOM 2149 C C . VAL A 1 282 ? 6.735 19.843 -9.291 1.00 98.25 282 VAL A C 1
ATOM 2151 O O . VAL A 1 282 ? 5.544 20.121 -9.385 1.00 98.25 282 VAL A O 1
ATOM 2154 N N . THR A 1 283 ? 7.690 20.655 -9.748 1.00 98.06 283 THR A N 1
ATOM 2155 C CA . THR A 1 283 ? 7.384 21.939 -10.396 1.00 98.06 283 THR A CA 1
ATOM 2156 C C . THR A 1 283 ? 6.566 21.724 -11.667 1.00 98.06 283 THR A C 1
ATOM 2158 O O . THR A 1 283 ? 5.552 22.386 -11.851 1.00 98.06 283 THR A O 1
ATOM 2161 N N . ALA A 1 284 ? 6.938 20.747 -12.498 1.00 98.19 284 ALA A N 1
ATOM 2162 C CA . ALA A 1 284 ? 6.214 20.456 -13.729 1.00 98.19 284 ALA A CA 1
ATOM 2163 C C . ALA A 1 284 ? 4.788 19.923 -13.488 1.00 98.19 284 ALA A C 1
ATOM 2165 O O . ALA A 1 284 ? 3.891 20.235 -14.267 1.00 98.19 284 ALA A O 1
ATOM 2166 N N . LEU A 1 285 ? 4.561 19.157 -12.414 1.00 98.56 285 LEU A N 1
ATOM 2167 C CA . LEU A 1 285 ? 3.215 18.724 -12.014 1.00 98.56 285 LEU A CA 1
ATOM 2168 C C . LEU A 1 285 ? 2.344 19.908 -11.571 1.00 98.56 285 LEU A C 1
ATOM 2170 O O . LEU A 1 285 ? 1.172 19.962 -11.933 1.00 98.56 285 LEU A O 1
ATOM 2174 N N . LEU A 1 286 ? 2.908 20.869 -10.831 1.00 98.38 286 LEU A N 1
ATOM 2175 C CA . LEU A 1 286 ? 2.194 22.090 -10.438 1.00 98.38 286 LEU A CA 1
ATOM 2176 C C . LEU A 1 286 ? 1.866 22.969 -11.650 1.00 98.38 286 LEU A C 1
ATOM 2178 O O . LEU A 1 286 ? 0.746 23.456 -11.770 1.00 98.38 286 LEU A O 1
ATOM 2182 N N . ASP A 1 287 ? 2.811 23.119 -12.579 1.00 98.12 287 ASP A N 1
ATOM 2183 C CA . ASP A 1 287 ? 2.580 23.866 -13.817 1.00 98.12 287 ASP A CA 1
ATOM 2184 C C . ASP A 1 287 ? 1.486 23.200 -14.680 1.00 98.12 287 ASP A C 1
ATOM 2186 O O . ASP A 1 287 ? 0.686 23.893 -15.310 1.00 98.12 287 ASP A O 1
ATOM 2190 N N . ASP A 1 288 ? 1.406 21.863 -14.690 1.00 98.25 288 ASP A N 1
ATOM 2191 C CA . ASP A 1 288 ? 0.303 21.134 -15.326 1.00 98.25 288 ASP A CA 1
ATOM 2192 C C . ASP A 1 288 ? -1.021 21.322 -14.572 1.00 98.25 288 ASP A C 1
ATOM 2194 O O . ASP A 1 288 ? -2.066 21.454 -15.208 1.00 98.25 288 ASP A O 1
ATOM 2198 N N . ALA A 1 289 ? -1.008 21.375 -13.239 1.00 97.69 289 ALA A N 1
ATOM 2199 C CA . ALA A 1 289 ? -2.219 21.562 -12.439 1.00 97.69 289 ALA A CA 1
ATOM 2200 C C . ALA A 1 289 ? -2.888 22.921 -12.705 1.00 97.69 289 ALA A C 1
ATOM 2202 O O . ALA A 1 289 ? -4.115 23.023 -12.653 1.00 97.69 289 ALA A O 1
ATOM 2203 N N . GLU A 1 290 ? -2.091 23.945 -13.026 1.00 96.69 290 GLU A N 1
ATOM 2204 C CA . GLU A 1 290 ? -2.561 25.267 -13.457 1.00 96.69 290 GLU A CA 1
ATOM 2205 C C . GLU A 1 290 ? -3.111 25.248 -14.898 1.00 96.69 290 GLU A C 1
ATOM 2207 O O . GLU A 1 290 ? -4.065 25.959 -15.217 1.00 96.69 290 GLU A O 1
ATOM 2212 N N . GLN A 1 291 ? -2.526 24.431 -15.780 1.00 97.44 291 GLN A N 1
ATOM 2213 C CA . GLN A 1 291 ? -2.908 24.343 -17.197 1.00 97.44 291 GLN A CA 1
ATOM 2214 C C . GLN A 1 291 ? -4.119 23.441 -17.457 1.00 97.44 291 GLN A C 1
ATOM 2216 O O . GLN A 1 291 ? -4.857 23.675 -18.417 1.00 97.44 291 GLN A O 1
ATOM 2221 N N . TYR A 1 292 ? -4.323 22.413 -16.632 1.00 96.31 292 TYR A N 1
ATOM 2222 C CA . TYR A 1 292 ? -5.360 21.395 -16.803 1.00 96.31 292 TYR A CA 1
ATOM 2223 C C . TYR A 1 292 ? -6.265 21.332 -15.560 1.00 96.31 292 TYR A C 1
ATOM 2225 O O . TYR A 1 292 ? -6.094 20.439 -14.729 1.00 96.31 292 TYR A O 1
ATOM 2233 N N . PRO A 1 293 ? -7.266 22.230 -15.435 1.00 92.75 293 PRO A N 1
ATOM 2234 C CA . PRO A 1 293 ? -8.152 22.290 -14.266 1.00 92.75 293 PRO A CA 1
ATOM 2235 C C . PRO A 1 293 ? -8.885 20.977 -13.952 1.00 92.75 293 PRO A C 1
ATOM 2237 O O . PRO A 1 293 ? -9.178 20.691 -12.796 1.00 92.75 293 PRO A O 1
ATOM 2240 N N . ASP A 1 294 ? -9.156 20.150 -14.965 1.00 93.62 294 ASP A N 1
ATOM 2241 C CA . ASP A 1 294 ? -9.825 18.855 -14.786 1.00 93.62 294 ASP A CA 1
ATOM 2242 C C . ASP A 1 294 ? -8.943 17.784 -14.130 1.00 93.62 294 ASP A C 1
ATOM 2244 O O . ASP A 1 294 ? -9.459 16.812 -13.586 1.00 93.62 294 ASP A O 1
ATOM 2248 N N . ALA A 1 295 ? -7.622 17.965 -14.167 1.00 95.62 295 ALA A N 1
ATOM 2249 C CA . ALA A 1 295 ? -6.644 17.072 -13.551 1.00 95.62 295 ALA A CA 1
ATOM 2250 C C . ALA A 1 295 ? -5.927 17.730 -12.359 1.00 95.62 295 ALA A C 1
ATOM 2252 O O . ALA A 1 295 ? -4.961 17.167 -11.842 1.00 95.62 295 ALA A O 1
ATOM 2253 N N . SER A 1 296 ? -6.366 18.921 -11.937 1.00 96.81 296 SER A N 1
ATOM 2254 C CA . SER A 1 296 ? -5.645 19.752 -10.973 1.00 96.81 296 SER A CA 1
ATOM 2255 C C . SER A 1 296 ? -5.476 19.048 -9.626 1.00 96.81 296 SER A C 1
ATOM 2257 O O . SER A 1 296 ? -4.350 18.907 -9.155 1.00 96.81 296 SER A O 1
ATOM 2259 N N . GLU A 1 297 ? -6.551 18.495 -9.051 1.00 96.81 297 GLU A N 1
ATOM 2260 C CA . GLU A 1 297 ? -6.484 17.771 -7.776 1.00 96.81 297 GLU A CA 1
ATOM 2261 C C . GLU A 1 297 ? -5.562 16.550 -7.862 1.00 96.81 297 GLU A C 1
ATOM 2263 O O . GLU A 1 297 ? -4.733 16.340 -6.979 1.00 96.81 297 GLU A O 1
ATOM 2268 N N . ALA A 1 298 ? -5.645 15.780 -8.952 1.00 97.25 298 ALA A N 1
ATOM 2269 C CA . ALA A 1 298 ? -4.790 14.615 -9.171 1.00 97.25 298 ALA A CA 1
ATOM 2270 C C . ALA A 1 298 ? -3.304 14.991 -9.214 1.00 97.25 298 ALA A C 1
ATOM 2272 O O . ALA A 1 298 ? -2.467 14.335 -8.589 1.00 97.25 298 ALA A O 1
ATOM 2273 N N . LEU A 1 299 ? -2.979 16.066 -9.930 1.00 98.56 299 LEU A N 1
ATOM 2274 C CA . LEU A 1 299 ? -1.617 16.565 -10.073 1.00 98.56 299 LEU A CA 1
ATOM 2275 C C . LEU A 1 299 ? -1.083 17.153 -8.766 1.00 98.56 299 LEU A C 1
ATOM 2277 O O . LEU A 1 299 ? 0.059 16.870 -8.415 1.00 98.56 299 LEU A O 1
ATOM 2281 N N . VAL A 1 300 ? -1.896 17.905 -8.017 1.00 98.62 300 VAL A N 1
ATOM 2282 C CA . VAL A 1 300 ? -1.505 18.493 -6.725 1.00 98.62 300 VAL A CA 1
ATOM 2283 C C . VAL A 1 300 ? -1.303 17.418 -5.659 1.00 98.62 300 VAL A C 1
ATOM 2285 O O . VAL A 1 300 ? -0.278 17.436 -4.980 1.00 98.62 300 VAL A O 1
ATOM 2288 N N . VAL A 1 301 ? -2.217 16.448 -5.546 1.00 98.62 301 VAL A N 1
ATOM 2289 C CA . VAL A 1 301 ? -2.067 15.301 -4.632 1.00 98.62 301 VAL A CA 1
ATOM 2290 C C . VAL A 1 301 ? -0.801 14.516 -4.975 1.00 98.62 301 VAL A C 1
ATOM 2292 O O . VAL A 1 301 ? 0.026 14.253 -4.103 1.00 98.62 301 VAL A O 1
ATOM 2295 N N . THR A 1 302 ? -0.591 14.207 -6.258 1.00 98.69 302 THR A N 1
ATOM 2296 C CA . THR A 1 302 ? 0.618 13.497 -6.699 1.00 98.69 302 THR A CA 1
ATOM 2297 C C . THR A 1 302 ? 1.875 14.313 -6.392 1.00 98.69 302 THR A C 1
ATOM 2299 O O . THR A 1 302 ? 2.832 13.775 -5.843 1.00 98.69 302 THR A O 1
ATOM 2302 N N . ALA A 1 303 ? 1.872 15.620 -6.671 1.00 98.62 303 ALA A N 1
ATOM 2303 C CA . ALA A 1 303 ? 2.983 16.520 -6.374 1.00 98.62 303 ALA A CA 1
ATOM 2304 C C . ALA A 1 303 ? 3.290 16.589 -4.870 1.00 98.62 303 ALA A C 1
ATOM 2306 O O . ALA A 1 303 ? 4.464 16.611 -4.493 1.00 98.62 303 ALA A O 1
ATOM 2307 N N . TYR A 1 304 ? 2.264 16.568 -4.012 1.00 98.25 304 TYR A N 1
ATOM 2308 C CA . TYR A 1 304 ? 2.429 16.510 -2.561 1.00 98.25 304 TYR A CA 1
ATOM 2309 C C . TYR A 1 304 ? 3.105 15.215 -2.116 1.00 98.25 304 TYR A C 1
ATOM 2311 O O . TYR A 1 304 ? 4.102 15.256 -1.393 1.00 98.25 304 TYR A O 1
ATOM 2319 N N . CYS A 1 305 ? 2.629 14.066 -2.592 1.00 97.88 305 CYS A N 1
ATOM 2320 C CA . CYS A 1 305 ? 3.235 12.777 -2.270 1.00 97.88 305 CYS A CA 1
ATOM 2321 C C . CYS A 1 305 ? 4.665 12.664 -2.831 1.00 97.88 305 CYS A C 1
ATOM 2323 O O . CYS A 1 305 ? 5.562 12.189 -2.137 1.00 97.88 305 CYS A O 1
ATOM 2325 N N . CYS A 1 306 ? 4.931 13.185 -4.035 1.00 97.81 306 CYS A N 1
ATOM 2326 C CA . CYS A 1 306 ? 6.286 13.302 -4.581 1.00 97.81 306 CYS A CA 1
ATOM 2327 C C . CYS A 1 306 ? 7.191 14.156 -3.683 1.00 97.81 306 CYS A C 1
ATOM 2329 O O . CYS A 1 306 ? 8.336 13.790 -3.428 1.00 97.81 306 CYS A O 1
ATOM 2331 N N . ALA A 1 307 ? 6.685 15.286 -3.187 1.00 96.56 307 ALA A N 1
ATOM 2332 C CA . ALA A 1 307 ? 7.410 16.157 -2.271 1.00 96.56 307 ALA A CA 1
ATOM 2333 C C . ALA A 1 307 ? 7.694 15.494 -0.921 1.00 96.56 307 ALA A C 1
ATOM 2335 O O . ALA A 1 307 ? 8.757 15.719 -0.346 1.00 96.56 307 ALA A O 1
ATOM 2336 N N . ALA A 1 308 ? 6.760 14.676 -0.434 1.00 94.19 308 ALA A N 1
ATOM 2337 C CA . ALA A 1 308 ? 6.912 13.886 0.779 1.00 94.19 308 ALA A CA 1
ATOM 2338 C C . ALA A 1 308 ? 7.953 12.767 0.627 1.00 94.19 308 ALA A C 1
ATOM 2340 O O . ALA A 1 308 ? 8.686 12.494 1.573 1.00 94.19 308 ALA A O 1
ATOM 2341 N N . ALA A 1 309 ? 8.027 12.145 -0.553 1.00 94.75 309 ALA A N 1
ATOM 2342 C CA . ALA A 1 309 ? 8.995 11.098 -0.873 1.00 94.75 309 ALA A CA 1
ATOM 2343 C C . ALA A 1 309 ? 10.404 11.649 -1.158 1.00 94.75 309 ALA A C 1
ATOM 2345 O O . ALA A 1 309 ? 11.407 10.978 -0.916 1.00 94.75 309 ALA A O 1
ATOM 2346 N N . ALA A 1 310 ? 10.498 12.867 -1.693 1.00 92.94 310 ALA A N 1
ATOM 2347 C CA . ALA A 1 310 ? 11.766 13.482 -2.054 1.00 92.94 310 ALA A CA 1
ATOM 2348 C C . ALA A 1 310 ? 12.590 13.891 -0.820 1.00 92.94 310 ALA A C 1
ATOM 2350 O O . ALA A 1 310 ? 12.091 14.505 0.120 1.00 92.94 310 ALA A O 1
ATOM 2351 N N . ARG A 1 311 ? 13.911 13.666 -0.876 1.00 82.75 311 ARG A N 1
ATOM 2352 C CA . ARG A 1 311 ? 14.853 14.062 0.194 1.00 82.75 311 ARG A CA 1
ATOM 2353 C C . ARG A 1 311 ? 14.832 15.558 0.512 1.00 82.75 311 ARG A C 1
ATOM 2355 O O . ARG A 1 311 ? 15.009 15.960 1.658 1.00 82.75 311 ARG A O 1
ATOM 2362 N N . SER A 1 312 ? 14.687 16.394 -0.512 1.00 86.69 312 SER A N 1
ATOM 2363 C CA . SER A 1 312 ? 14.586 17.843 -0.363 1.00 86.69 312 SER A CA 1
ATOM 2364 C C . SER A 1 312 ? 14.004 18.479 -1.621 1.00 86.69 312 SER A C 1
ATOM 2366 O O . SER A 1 312 ? 14.177 17.968 -2.727 1.00 86.69 312 SER A O 1
ATOM 2368 N N . LEU A 1 313 ? 13.368 19.637 -1.443 1.00 90.50 313 LEU A N 1
ATOM 2369 C CA . LEU A 1 313 ? 12.827 20.491 -2.503 1.00 90.50 313 LEU A CA 1
ATOM 2370 C C . LEU A 1 313 ? 13.228 21.948 -2.284 1.00 90.50 313 LEU A C 1
ATOM 2372 O O . LEU A 1 313 ? 13.459 22.375 -1.144 1.00 90.50 313 LEU A O 1
ATOM 2376 N N . GLU A 1 314 ? 13.260 22.713 -3.372 1.00 92.75 314 GLU A N 1
ATOM 2377 C CA . GLU A 1 314 ? 13.452 24.161 -3.325 1.00 92.75 314 GLU A CA 1
ATOM 2378 C C . GLU A 1 314 ? 12.331 24.859 -2.535 1.00 92.75 314 GLU A C 1
ATOM 2380 O O . GLU A 1 314 ? 11.184 24.405 -2.490 1.00 92.75 314 GLU A O 1
ATOM 2385 N N . SER A 1 315 ? 12.664 25.966 -1.864 1.00 91.75 315 SER A N 1
ATOM 2386 C CA . SER A 1 315 ? 11.721 26.702 -1.008 1.00 91.75 315 SER A CA 1
ATOM 2387 C C . SER A 1 315 ? 10.538 27.274 -1.786 1.00 91.75 315 SER A C 1
ATOM 2389 O O . SER A 1 315 ? 9.408 27.169 -1.316 1.00 91.75 315 SER A O 1
ATOM 2391 N N . ALA A 1 316 ? 10.783 27.815 -2.981 1.00 93.38 316 ALA A N 1
ATOM 2392 C CA . ALA A 1 316 ? 9.741 28.368 -3.840 1.00 93.38 316 ALA A CA 1
ATOM 2393 C C . ALA A 1 316 ? 8.726 27.294 -4.269 1.00 93.38 316 ALA A C 1
ATOM 2395 O O . ALA A 1 316 ? 7.522 27.501 -4.132 1.00 93.38 316 ALA A O 1
ATOM 2396 N N . THR A 1 317 ? 9.201 26.121 -4.706 1.00 95.38 317 THR A N 1
ATOM 2397 C CA . THR A 1 317 ? 8.340 24.985 -5.076 1.00 95.38 317 THR A CA 1
ATOM 2398 C C . THR A 1 317 ? 7.522 24.491 -3.885 1.00 95.38 317 THR A C 1
ATOM 2400 O O . THR A 1 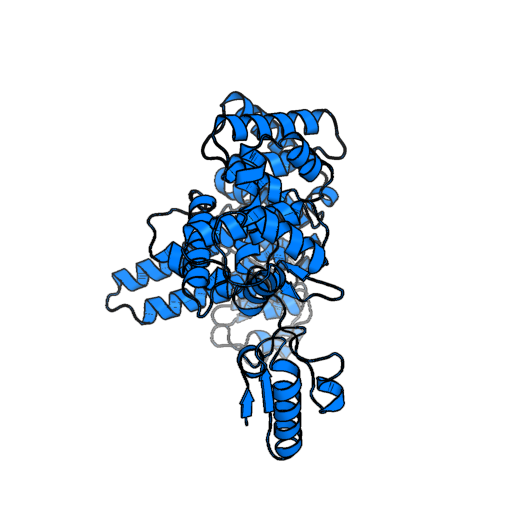317 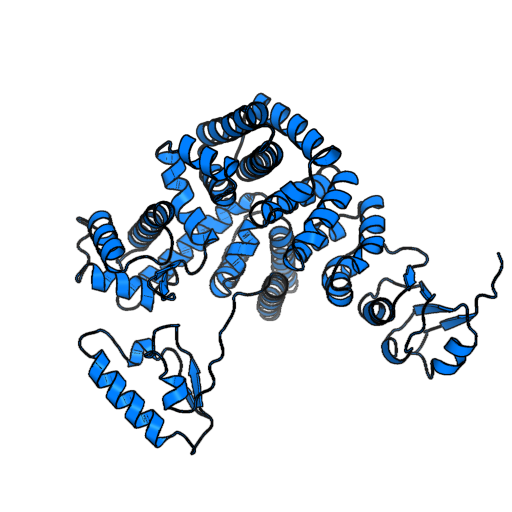? 6.333 24.227 -4.031 1.00 95.38 317 THR A O 1
ATOM 2403 N N . ARG A 1 318 ? 8.120 24.427 -2.687 1.00 94.56 318 ARG A N 1
ATOM 2404 C CA . ARG A 1 318 ? 7.403 24.042 -1.461 1.00 94.56 318 ARG A CA 1
ATOM 2405 C C . ARG A 1 318 ? 6.284 25.022 -1.107 1.00 94.56 318 ARG A C 1
ATOM 2407 O O . ARG A 1 318 ? 5.197 24.571 -0.774 1.00 94.56 318 ARG A O 1
ATOM 2414 N N . SER A 1 319 ? 6.534 26.329 -1.203 1.00 94.94 319 SER A N 1
ATOM 2415 C CA . SER A 1 319 ? 5.511 27.348 -0.928 1.00 94.94 319 SER A CA 1
ATOM 2416 C C . SER A 1 319 ? 4.347 27.250 -1.916 1.00 94.94 319 SER A C 1
ATOM 2418 O O . SER A 1 319 ? 3.199 27.212 -1.493 1.00 94.94 319 SER A O 1
ATOM 2420 N N . ARG A 1 320 ? 4.638 27.128 -3.221 1.00 96.88 320 ARG A N 1
ATOM 2421 C CA . ARG A 1 320 ? 3.602 26.944 -4.255 1.00 96.88 320 ARG A CA 1
ATOM 2422 C C . ARG A 1 320 ? 2.753 25.699 -3.996 1.00 96.88 320 ARG A C 1
ATOM 2424 O O . ARG A 1 320 ? 1.536 25.743 -4.124 1.00 96.88 320 ARG A O 1
ATOM 2431 N N . LEU A 1 321 ? 3.401 24.595 -3.625 1.00 97.31 321 LEU A N 1
ATOM 2432 C CA . LEU A 1 321 ? 2.719 23.345 -3.309 1.00 97.31 321 LEU A CA 1
ATOM 2433 C C . LEU A 1 321 ? 1.795 23.490 -2.092 1.00 97.31 321 LEU A C 1
ATOM 2435 O O . LEU A 1 321 ? 0.678 22.990 -2.130 1.00 97.31 321 LEU A O 1
ATOM 2439 N N . GLN A 1 322 ? 2.238 24.177 -1.036 1.00 95.06 322 GLN A N 1
ATOM 2440 C CA . GLN A 1 322 ? 1.418 24.412 0.158 1.00 95.06 322 GLN A CA 1
ATOM 2441 C C . GLN A 1 322 ? 0.130 25.169 -0.183 1.00 95.06 322 GLN A C 1
ATOM 2443 O O . GLN A 1 322 ? -0.949 24.731 0.212 1.00 95.06 322 GLN A O 1
ATOM 2448 N N . ASP A 1 323 ? 0.224 26.240 -0.975 1.00 95.00 323 ASP A N 1
ATOM 2449 C CA . ASP A 1 323 ? -0.949 27.013 -1.399 1.00 95.00 323 ASP A CA 1
ATOM 2450 C C . ASP A 1 323 ? -1.930 26.155 -2.222 1.00 95.00 323 ASP A C 1
ATOM 2452 O O . ASP A 1 323 ? -3.142 26.185 -1.991 1.00 95.00 323 ASP A O 1
ATOM 2456 N N . ALA A 1 324 ? -1.410 25.339 -3.146 1.00 97.25 324 ALA A N 1
ATOM 2457 C CA . ALA A 1 324 ? -2.223 24.445 -3.968 1.00 97.25 324 ALA A CA 1
ATOM 2458 C C . ALA A 1 324 ? -2.924 23.357 -3.135 1.00 97.25 324 ALA A C 1
ATOM 2460 O O . ALA A 1 324 ? -4.099 23.064 -3.349 1.00 97.25 324 ALA A O 1
ATOM 2461 N N . VAL A 1 325 ? -2.230 22.782 -2.153 1.00 97.19 325 VAL A N 1
ATOM 2462 C CA . VAL A 1 325 ? -2.777 21.747 -1.262 1.00 97.19 325 VAL A CA 1
ATOM 2463 C C . VAL A 1 325 ? -3.899 22.302 -0.393 1.00 97.19 325 VAL A C 1
ATOM 2465 O O . VAL A 1 325 ? -4.933 21.654 -0.254 1.00 97.19 325 VAL A O 1
ATOM 2468 N N . VAL A 1 326 ? -3.747 23.519 0.141 1.00 95.50 326 VAL A N 1
ATOM 2469 C CA . VAL A 1 326 ? -4.818 24.184 0.899 1.00 95.50 326 VAL A CA 1
ATOM 2470 C C . VAL A 1 326 ? -6.070 24.350 0.036 1.00 95.50 326 VAL A C 1
ATOM 2472 O O . VAL A 1 326 ? -7.175 24.087 0.512 1.00 95.50 326 VAL A O 1
ATOM 2475 N N . ALA A 1 327 ? -5.918 24.724 -1.238 1.00 95.00 327 ALA A N 1
ATOM 2476 C CA . ALA A 1 327 ? -7.048 24.809 -2.159 1.00 95.00 327 ALA A CA 1
ATOM 2477 C C . ALA A 1 327 ? -7.728 23.443 -2.364 1.00 95.00 327 ALA A C 1
ATOM 2479 O O . ALA A 1 327 ? -8.952 23.362 -2.269 1.00 95.00 327 ALA A O 1
ATOM 2480 N N . VAL A 1 328 ? -6.958 22.364 -2.555 1.00 96.81 328 VAL A N 1
ATOM 2481 C CA . VAL A 1 328 ? -7.504 21.001 -2.702 1.00 96.81 328 VAL A CA 1
ATOM 2482 C C . VAL A 1 328 ? -8.235 20.536 -1.442 1.00 96.81 328 VAL A C 1
ATOM 2484 O O . VAL A 1 328 ? -9.324 19.985 -1.545 1.00 96.81 328 VAL A O 1
ATOM 2487 N N . VAL A 1 329 ? -7.695 20.774 -0.246 1.00 95.06 329 VAL A N 1
ATOM 2488 C CA . VAL A 1 329 ? -8.348 20.342 1.004 1.00 95.06 329 VAL A CA 1
ATOM 2489 C C . VAL A 1 329 ? -9.649 21.102 1.263 1.00 95.06 329 VAL A C 1
ATOM 2491 O O . VAL A 1 329 ? -10.613 20.520 1.751 1.00 95.06 329 VAL A O 1
ATOM 2494 N N . LEU A 1 330 ? -9.686 22.404 0.966 1.00 92.50 330 LEU A N 1
ATOM 2495 C CA . LEU A 1 330 ? -10.847 23.244 1.270 1.00 92.50 330 LEU A CA 1
ATOM 2496 C C . LEU A 1 330 ? -11.926 23.222 0.181 1.00 92.50 330 LEU A C 1
ATOM 2498 O O . LEU A 1 330 ? -13.085 23.503 0.481 1.00 92.50 330 LEU A O 1
ATOM 2502 N N . GLN A 1 331 ? -11.547 22.985 -1.077 1.00 91.50 331 GLN A N 1
ATOM 2503 C CA . GLN A 1 331 ? -12.417 23.184 -2.245 1.00 91.50 331 GLN A CA 1
ATOM 2504 C C . GLN A 1 331 ? -12.356 22.037 -3.261 1.00 91.50 331 GLN A C 1
ATOM 2506 O O . GLN A 1 331 ? -13.045 22.107 -4.277 1.00 91.50 331 GLN A O 1
ATOM 2511 N N . GLY A 1 332 ? -11.527 21.017 -3.029 1.00 90.25 332 GLY A N 1
ATOM 2512 C CA . GLY A 1 332 ? -11.321 19.926 -3.975 1.00 90.25 332 GLY A CA 1
ATOM 2513 C C . GLY A 1 332 ? -12.566 19.071 -4.174 1.00 90.25 332 GLY A C 1
ATOM 2514 O O . GLY A 1 332 ? -13.361 18.855 -3.256 1.00 90.25 332 GLY A O 1
ATOM 2515 N N . ASP A 1 333 ? -12.719 18.555 -5.391 1.00 93.56 333 ASP A N 1
ATOM 2516 C CA . ASP A 1 333 ? -13.787 17.617 -5.711 1.00 93.56 333 ASP A CA 1
ATOM 2517 C C . ASP A 1 333 ? -13.509 16.242 -5.090 1.00 93.56 333 ASP A C 1
ATOM 2519 O O . ASP A 1 333 ? -12.577 15.521 -5.462 1.00 93.56 333 ASP A O 1
ATOM 2523 N N . VAL A 1 334 ? -14.363 15.858 -4.148 1.00 91.56 334 VAL A N 1
ATOM 2524 C CA . VAL A 1 334 ? -14.245 14.601 -3.415 1.00 91.56 334 VAL A CA 1
ATOM 2525 C C . VAL A 1 334 ? -14.396 13.387 -4.331 1.00 91.56 334 VAL A C 1
ATOM 2527 O O . VAL A 1 334 ? -13.744 12.375 -4.089 1.00 91.56 334 VAL A O 1
ATOM 2530 N N . GLU A 1 335 ? -15.196 13.466 -5.399 1.00 93.06 335 GLU A N 1
ATOM 2531 C CA . GLU A 1 335 ? -15.315 12.363 -6.364 1.00 93.06 335 GLU A CA 1
ATOM 2532 C C . GLU A 1 335 ? -13.988 12.122 -7.093 1.00 93.06 335 GLU A C 1
ATOM 2534 O O . GLU A 1 335 ? -13.595 10.976 -7.323 1.00 93.06 335 GLU A O 1
ATOM 2539 N N . ARG A 1 336 ? -13.243 13.194 -7.396 1.00 94.56 336 ARG A N 1
ATOM 2540 C CA . ARG A 1 336 ? -11.900 13.083 -7.984 1.00 94.56 336 ARG A CA 1
ATOM 2541 C C . ARG A 1 336 ? -10.916 12.492 -6.987 1.00 94.56 336 ARG A C 1
ATOM 2543 O O . ARG A 1 336 ? -10.206 11.550 -7.331 1.00 94.56 336 ARG A O 1
ATOM 2550 N N . LEU A 1 337 ? -10.894 13.007 -5.756 1.00 96.94 337 LEU A N 1
ATOM 2551 C CA . LEU A 1 337 ? -10.017 12.500 -4.694 1.00 96.94 337 LEU A CA 1
ATOM 2552 C C . LEU A 1 337 ? -10.296 11.026 -4.371 1.00 96.94 337 LEU A C 1
ATOM 2554 O O . LEU A 1 337 ? -9.364 10.278 -4.102 1.00 96.94 337 LEU A O 1
ATOM 2558 N N . ALA A 1 338 ? -11.554 10.597 -4.459 1.00 96.50 338 ALA A N 1
ATOM 2559 C CA . ALA A 1 338 ? -11.980 9.219 -4.244 1.00 96.50 338 ALA A CA 1
ATOM 2560 C C . ALA A 1 338 ? -11.763 8.285 -5.444 1.00 96.50 338 ALA A C 1
ATOM 2562 O O . ALA A 1 338 ? -12.053 7.091 -5.344 1.00 96.50 338 ALA A O 1
ATOM 2563 N N . HIS A 1 339 ? -11.238 8.779 -6.571 1.00 96.88 339 HIS A N 1
ATOM 2564 C CA . HIS A 1 339 ? -10.938 7.931 -7.719 1.00 96.88 339 HIS A CA 1
ATOM 2565 C C . HIS A 1 339 ? -9.998 6.779 -7.304 1.00 96.88 339 HIS A C 1
ATOM 2567 O O . HIS A 1 339 ? -8.972 7.052 -6.681 1.00 96.88 339 HIS A O 1
ATOM 2573 N N . PRO A 1 340 ? -10.240 5.508 -7.688 1.00 95.69 340 PRO A N 1
ATOM 2574 C CA . PRO A 1 340 ? -9.499 4.356 -7.150 1.00 95.69 340 PRO A CA 1
ATOM 2575 C C . PRO A 1 340 ? -7.972 4.426 -7.289 1.00 95.69 340 PRO A C 1
ATOM 2577 O O . PRO A 1 340 ? -7.245 3.902 -6.454 1.00 95.69 340 PRO A O 1
ATOM 2580 N N . ARG A 1 341 ? -7.472 5.084 -8.343 1.00 95.62 341 ARG A N 1
ATOM 2581 C CA . ARG A 1 341 ? -6.027 5.276 -8.570 1.00 95.62 341 ARG A CA 1
ATOM 2582 C C . ARG A 1 341 ? -5.425 6.478 -7.836 1.00 95.62 341 ARG A C 1
ATOM 2584 O O . ARG A 1 341 ? -4.206 6.575 -7.781 1.00 95.62 341 ARG A O 1
ATOM 2591 N N . LEU A 1 342 ? -6.252 7.390 -7.323 1.00 97.81 342 LEU A N 1
ATOM 2592 C CA . LEU A 1 342 ? -5.820 8.596 -6.611 1.00 97.81 342 LEU A CA 1
ATOM 2593 C C . LEU A 1 342 ? -6.075 8.504 -5.103 1.00 97.81 342 LEU A C 1
ATOM 2595 O O . LEU A 1 342 ? -5.245 8.978 -4.335 1.00 97.81 342 LEU A O 1
ATOM 2599 N N . ALA A 1 343 ? -7.174 7.866 -4.691 1.00 97.94 343 ALA A N 1
ATOM 2600 C CA . ALA A 1 343 ? -7.619 7.767 -3.303 1.00 97.94 343 ALA A CA 1
ATOM 2601 C C . ALA A 1 343 ? -6.522 7.342 -2.318 1.00 97.94 343 ALA A C 1
ATOM 2603 O O . ALA A 1 343 ? -6.418 7.994 -1.282 1.00 97.94 343 ALA A O 1
ATOM 2604 N N . PRO A 1 344 ? -5.645 6.363 -2.623 1.00 97.50 344 PRO A N 1
ATOM 2605 C CA . PRO A 1 344 ? -4.556 6.021 -1.710 1.00 97.50 344 PRO A CA 1
ATOM 2606 C C . PRO A 1 344 ? -3.592 7.194 -1.461 1.00 97.50 344 PRO A C 1
ATOM 2608 O O . PRO A 1 344 ? -3.292 7.509 -0.317 1.00 97.50 344 PRO A O 1
ATOM 2611 N N . LEU A 1 345 ? -3.189 7.922 -2.510 1.00 98.44 345 LEU A N 1
ATOM 2612 C CA . LEU A 1 345 ? -2.318 9.099 -2.381 1.00 98.44 345 LEU A CA 1
ATOM 2613 C C . LEU A 1 345 ? -3.039 10.292 -1.738 1.00 98.44 345 LEU A C 1
ATOM 2615 O O . LEU A 1 345 ? -2.438 11.057 -0.986 1.00 98.44 345 LEU A O 1
ATOM 2619 N N . ALA A 1 346 ? -4.332 10.459 -2.024 1.00 98.38 346 ALA A N 1
ATOM 2620 C CA . ALA A 1 346 ? -5.145 11.488 -1.388 1.00 98.38 346 ALA A CA 1
ATOM 2621 C C . ALA A 1 346 ? -5.252 11.237 0.122 1.00 98.38 346 ALA A C 1
ATOM 2623 O O . ALA A 1 346 ? -5.094 12.171 0.903 1.00 98.38 346 ALA A O 1
ATOM 2624 N N . LEU A 1 347 ? -5.455 9.985 0.541 1.00 98.19 347 LEU A N 1
ATOM 2625 C CA . LEU A 1 347 ? -5.456 9.598 1.949 1.00 98.19 347 LEU A CA 1
ATOM 2626 C C . LEU A 1 347 ? -4.081 9.819 2.591 1.00 98.19 347 LEU A C 1
ATOM 2628 O O . LEU A 1 347 ? -4.036 10.446 3.644 1.00 98.19 347 LEU A O 1
ATOM 2632 N N . ASP A 1 348 ? -2.980 9.425 1.942 1.00 97.81 348 ASP A N 1
ATOM 2633 C CA . ASP A 1 348 ? -1.617 9.702 2.431 1.00 97.81 348 ASP A CA 1
ATOM 2634 C C . ASP A 1 348 ? -1.409 11.206 2.699 1.00 97.81 348 ASP A C 1
ATOM 2636 O O . ASP A 1 348 ? -0.915 11.612 3.756 1.00 97.81 348 ASP A O 1
ATOM 2640 N N . MET A 1 349 ? -1.839 12.056 1.756 1.00 97.94 349 MET A N 1
ATOM 2641 C CA . MET A 1 349 ? -1.789 13.512 1.902 1.00 97.94 349 MET A CA 1
ATOM 2642 C C . MET A 1 349 ? -2.640 13.999 3.079 1.00 97.94 349 MET A C 1
ATOM 2644 O O . MET A 1 349 ? -2.166 14.777 3.906 1.00 97.94 349 MET A O 1
ATOM 2648 N N . LEU A 1 350 ? -3.896 13.562 3.161 1.00 97.19 350 LEU A N 1
ATOM 2649 C CA . LEU A 1 350 ? -4.849 14.043 4.160 1.00 97.19 350 LEU A CA 1
ATOM 2650 C C . LEU A 1 350 ? -4.468 13.605 5.578 1.00 97.19 350 LEU A C 1
ATOM 2652 O O . LEU A 1 350 ? -4.513 14.429 6.489 1.00 97.19 350 LEU A O 1
ATOM 2656 N N . VAL A 1 351 ? -4.030 12.354 5.761 1.00 95.62 351 VAL A N 1
ATOM 2657 C CA . VAL A 1 351 ? -3.505 11.846 7.041 1.00 95.62 351 VAL A CA 1
ATOM 2658 C C . VAL A 1 351 ? -2.370 12.736 7.526 1.00 95.62 351 VAL A C 1
ATOM 2660 O O . VAL A 1 351 ? -2.366 13.169 8.679 1.00 95.62 351 VAL A O 1
ATOM 2663 N N . ARG A 1 352 ? -1.431 13.057 6.632 1.00 94.50 352 ARG A N 1
ATOM 2664 C CA . ARG A 1 352 ? -0.277 13.877 6.977 1.00 94.50 352 ARG A CA 1
ATOM 2665 C C . ARG A 1 352 ? -0.656 15.311 7.336 1.00 94.50 352 ARG A C 1
ATOM 2667 O O . ARG A 1 352 ? -0.129 15.841 8.304 1.00 94.50 352 ARG A O 1
ATOM 2674 N N . ILE A 1 353 ? -1.595 15.922 6.618 1.00 94.25 353 ILE A N 1
ATOM 2675 C CA . ILE A 1 353 ? -2.090 17.271 6.942 1.00 94.25 353 ILE A CA 1
ATOM 2676 C C . ILE A 1 353 ? -2.788 17.288 8.307 1.00 94.25 353 ILE A C 1
ATOM 2678 O O . ILE A 1 353 ? -2.615 18.228 9.082 1.00 94.25 353 ILE A O 1
ATOM 2682 N N . VAL A 1 354 ? -3.551 16.246 8.648 1.00 93.50 354 VAL A N 1
ATOM 2683 C CA . VAL A 1 354 ? -4.142 16.143 9.990 1.00 93.50 354 VAL A CA 1
ATOM 2684 C C . VAL A 1 354 ? -3.057 16.017 11.062 1.00 93.50 354 VAL A C 1
ATOM 2686 O O . VAL A 1 354 ? -3.162 16.660 12.103 1.00 93.50 354 VAL A O 1
ATOM 2689 N N . GLN A 1 355 ? -2.013 15.226 10.813 1.00 90.44 355 GLN A N 1
ATOM 2690 C CA . GLN A 1 355 ? -0.914 15.004 11.758 1.00 90.44 355 GLN A CA 1
ATOM 2691 C C . GLN A 1 355 ? -0.027 16.231 11.968 1.00 90.44 355 GLN A C 1
ATOM 2693 O O . GLN A 1 355 ? 0.320 16.545 13.107 1.00 90.44 355 GLN A O 1
ATOM 2698 N N . ASP A 1 356 ? 0.332 16.911 10.883 1.00 89.81 356 ASP A N 1
ATOM 2699 C CA . ASP A 1 356 ? 1.273 18.028 10.907 1.00 89.81 356 ASP A CA 1
ATOM 2700 C C . ASP A 1 356 ? 0.571 19.343 11.308 1.00 89.81 356 ASP A C 1
ATOM 2702 O O . ASP A 1 356 ? 1.113 20.108 12.108 1.00 89.81 356 ASP A O 1
ATOM 2706 N N . ASP A 1 357 ? -0.650 19.591 10.808 1.00 87.75 357 ASP A N 1
ATOM 2707 C CA . ASP A 1 357 ? -1.341 20.885 10.942 1.00 87.75 357 ASP A CA 1
ATOM 2708 C C . ASP A 1 357 ? -2.621 20.836 11.804 1.00 87.75 357 ASP A C 1
ATOM 2710 O O . ASP A 1 357 ? -3.159 21.883 12.175 1.00 87.75 357 ASP A O 1
ATOM 2714 N N . GLY A 1 358 ? -3.153 19.648 12.121 1.00 86.25 358 GLY A N 1
ATOM 2715 C CA . GLY A 1 358 ? -4.393 19.504 12.901 1.00 86.25 358 GLY A CA 1
ATOM 2716 C C . GLY A 1 358 ? -5.649 20.016 12.184 1.00 86.25 358 GLY A C 1
ATOM 2717 O O . GLY A 1 358 ? -6.647 20.355 12.828 1.00 86.25 358 GLY A O 1
ATOM 2718 N N . LEU A 1 359 ? -5.613 20.119 10.852 1.00 89.44 359 LEU A N 1
ATOM 2719 C CA . LEU A 1 359 ? -6.686 20.728 10.072 1.00 89.44 359 LEU A CA 1
ATOM 2720 C C . LEU A 1 359 ? -7.915 19.807 9.987 1.00 89.44 359 LEU A C 1
ATOM 2722 O O . LEU A 1 359 ? -7.928 18.830 9.242 1.00 89.44 359 LEU A O 1
ATOM 2726 N N . ALA A 1 360 ? -8.997 20.168 10.684 1.00 90.19 360 ALA A N 1
ATOM 2727 C CA . ALA A 1 360 ? -10.233 19.374 10.721 1.00 90.19 360 ALA A CA 1
ATOM 2728 C C . ALA A 1 360 ? -10.852 19.126 9.330 1.00 90.19 360 ALA A C 1
ATOM 2730 O O . ALA A 1 360 ? -11.395 18.052 9.085 1.00 90.19 360 ALA A O 1
ATOM 2731 N N . ALA A 1 361 ? -10.724 20.078 8.396 1.00 92.94 361 ALA A N 1
ATOM 2732 C CA . ALA A 1 361 ? -11.200 19.904 7.021 1.00 92.94 361 ALA A CA 1
ATOM 2733 C C . ALA A 1 361 ? -10.515 18.724 6.305 1.00 92.94 361 ALA A C 1
ATOM 2735 O O . ALA A 1 361 ? -11.170 18.011 5.549 1.00 92.94 361 ALA A O 1
ATOM 2736 N N . ALA A 1 362 ? -9.233 18.461 6.593 1.00 94.69 362 ALA A N 1
ATOM 2737 C CA . ALA A 1 362 ? -8.538 17.301 6.042 1.00 94.69 362 ALA A CA 1
ATOM 2738 C C . ALA A 1 362 ? -9.078 15.982 6.618 1.00 94.69 362 ALA A C 1
ATOM 2740 O O . ALA A 1 362 ? -9.217 15.013 5.877 1.00 94.69 362 ALA A O 1
ATOM 2741 N N . ALA A 1 363 ? -9.455 15.947 7.903 1.00 94.44 363 ALA A N 1
ATOM 2742 C CA . ALA A 1 363 ? -10.087 14.772 8.506 1.00 94.44 363 ALA A CA 1
ATOM 2743 C C . ALA A 1 363 ? -11.468 14.485 7.892 1.00 94.44 363 ALA A C 1
ATOM 2745 O O . ALA A 1 363 ? -11.763 13.335 7.566 1.00 94.44 363 ALA A O 1
ATOM 2746 N N . VAL A 1 364 ? -12.284 15.525 7.664 1.00 95.00 364 VAL A N 1
ATOM 2747 C CA . VAL A 1 364 ? -13.567 15.392 6.949 1.00 95.00 364 VAL A CA 1
ATOM 2748 C C . VAL A 1 364 ? -13.337 14.823 5.550 1.00 95.00 364 VAL A C 1
ATOM 2750 O O . VAL A 1 364 ? -13.925 13.798 5.208 1.00 95.00 364 VAL A O 1
ATOM 2753 N N . ALA A 1 365 ? -12.435 15.424 4.769 1.00 96.06 365 ALA A N 1
ATOM 2754 C CA . ALA A 1 365 ? -12.123 14.951 3.423 1.00 96.06 365 ALA A CA 1
ATOM 2755 C C . ALA A 1 365 ? -11.610 13.499 3.422 1.00 96.06 365 ALA A C 1
ATOM 2757 O O . ALA A 1 365 ? -12.021 12.709 2.575 1.00 96.06 365 ALA A O 1
ATOM 2758 N N . ALA A 1 366 ? -10.775 13.109 4.393 1.00 96.75 366 ALA A N 1
ATOM 2759 C CA . ALA A 1 366 ? -10.255 11.744 4.499 1.00 96.75 366 ALA A CA 1
ATOM 2760 C C . ALA A 1 366 ? -11.374 10.722 4.722 1.00 96.75 366 ALA A C 1
ATOM 2762 O O . ALA A 1 366 ? -11.374 9.658 4.109 1.00 96.75 366 ALA A O 1
ATOM 2763 N N . ILE A 1 367 ? -12.356 11.054 5.558 1.00 96.31 367 ILE A N 1
ATOM 2764 C CA . ILE A 1 367 ? -13.522 10.203 5.808 1.00 96.31 367 ILE A CA 1
ATOM 2765 C C . ILE A 1 367 ? -14.402 10.106 4.565 1.00 96.31 367 ILE A C 1
ATOM 2767 O O . ILE A 1 367 ? -14.884 9.025 4.232 1.00 96.31 367 ILE A O 1
ATOM 2771 N N . GLU A 1 368 ? -14.618 11.213 3.857 1.00 96.00 368 GLU A N 1
ATOM 2772 C CA . GLU A 1 368 ? -15.440 11.208 2.649 1.00 96.00 368 GLU A CA 1
ATOM 2773 C C . GLU A 1 368 ? -14.796 10.418 1.506 1.00 96.00 368 GLU A C 1
ATOM 2775 O O . GLU A 1 368 ? -15.482 9.624 0.854 1.00 96.00 368 GLU A O 1
ATOM 2780 N N . VAL A 1 369 ? -13.490 10.596 1.291 1.00 97.44 369 VAL A N 1
ATOM 2781 C CA . VAL A 1 369 ? -12.689 9.796 0.355 1.00 97.44 369 VAL A CA 1
ATOM 2782 C C . VAL A 1 369 ? -12.694 8.333 0.790 1.00 97.44 369 VAL A C 1
ATOM 2784 O O . VAL A 1 369 ? -13.011 7.451 -0.009 1.00 97.44 369 VAL A O 1
ATOM 2787 N N . GLY A 1 370 ? -12.429 8.073 2.071 1.00 96.62 370 GLY A N 1
ATOM 2788 C CA . GLY A 1 370 ? -12.377 6.731 2.634 1.00 96.62 370 GLY A CA 1
ATOM 2789 C C . GLY A 1 370 ? -13.693 5.976 2.491 1.00 96.62 370 GLY A C 1
ATOM 2790 O O . GLY A 1 370 ? -13.686 4.825 2.073 1.00 96.62 370 GLY A O 1
ATOM 2791 N N . SER A 1 371 ? -14.832 6.632 2.731 1.00 95.94 371 SER A N 1
ATOM 2792 C CA . SER A 1 371 ? -16.156 5.999 2.617 1.00 95.94 371 SER A CA 1
ATOM 2793 C C . SER A 1 371 ? -16.477 5.517 1.199 1.00 95.94 371 SER A C 1
ATOM 2795 O O . SER A 1 371 ? -17.231 4.565 1.025 1.00 95.94 371 SER A O 1
ATOM 2797 N N . ARG A 1 372 ? -15.880 6.144 0.177 1.00 95.62 372 ARG A N 1
ATOM 2798 C CA . ARG A 1 372 ? -16.000 5.722 -1.226 1.00 95.62 372 ARG A CA 1
ATOM 2799 C C . ARG A 1 372 ? -14.946 4.689 -1.620 1.00 95.62 372 ARG A C 1
ATOM 2801 O O . ARG A 1 372 ? -15.212 3.853 -2.477 1.00 95.62 372 ARG A O 1
ATOM 2808 N N . HIS A 1 373 ? -13.760 4.759 -1.016 1.00 93.62 373 HIS A N 1
ATOM 2809 C CA . HIS A 1 373 ? -12.675 3.809 -1.258 1.00 93.62 373 HIS A CA 1
ATOM 2810 C C . HIS A 1 373 ? -12.923 2.447 -0.585 1.00 93.62 373 HIS A C 1
ATOM 2812 O O . HIS A 1 373 ? -12.480 1.423 -1.098 1.00 93.62 373 HIS A O 1
ATOM 2818 N N . GLY A 1 374 ? -13.673 2.432 0.520 1.00 91.94 374 GLY A N 1
ATOM 2819 C CA . GLY A 1 374 ? -14.024 1.234 1.277 1.00 91.94 374 GLY A CA 1
ATOM 2820 C C . GLY A 1 374 ? -12.999 0.888 2.357 1.00 91.94 374 GLY A C 1
ATOM 2821 O O . GLY A 1 374 ? -12.258 1.746 2.842 1.00 91.94 374 GLY A O 1
ATOM 2822 N N . ASP A 1 375 ? -12.961 -0.388 2.739 1.00 90.38 375 ASP A N 1
ATOM 2823 C CA . ASP A 1 375 ? -12.211 -0.874 3.907 1.00 90.38 375 ASP A CA 1
ATOM 2824 C C . ASP A 1 375 ? -10.692 -0.666 3.808 1.00 90.38 375 ASP A C 1
ATOM 2826 O O . ASP A 1 375 ? -9.995 -0.570 4.821 1.00 90.38 375 ASP A O 1
ATOM 2830 N N . ASP A 1 376 ? -10.173 -0.518 2.590 1.00 90.81 376 ASP A N 1
ATOM 2831 C CA . ASP A 1 376 ? -8.764 -0.214 2.336 1.00 90.81 376 ASP A CA 1
ATOM 2832 C C . ASP A 1 376 ? -8.342 1.170 2.863 1.00 90.81 376 ASP A C 1
ATOM 2834 O O . ASP A 1 376 ? -7.152 1.411 3.066 1.00 90.81 376 ASP A O 1
ATOM 2838 N N . ALA A 1 377 ? -9.294 2.064 3.158 1.00 95.50 377 ALA A N 1
ATOM 2839 C CA . ALA A 1 377 ? -9.025 3.360 3.780 1.00 95.50 377 ALA A CA 1
ATOM 2840 C C . ALA A 1 377 ? -8.882 3.299 5.310 1.00 95.50 377 ALA A C 1
ATOM 2842 O O . ALA A 1 377 ? -8.399 4.254 5.924 1.00 95.50 377 ALA A O 1
ATOM 2843 N N . LEU A 1 378 ? -9.299 2.206 5.957 1.00 95.06 378 LEU A N 1
ATOM 2844 C CA . LEU A 1 378 ? -9.333 2.126 7.421 1.00 95.06 378 LEU A CA 1
ATOM 2845 C C . LEU A 1 378 ? -7.962 2.297 8.094 1.00 95.06 378 LEU A C 1
ATOM 2847 O O . LEU A 1 378 ? -7.923 2.954 9.133 1.00 95.06 378 LEU A O 1
ATOM 2851 N N . PRO A 1 379 ? -6.833 1.801 7.547 1.00 94.62 379 PRO A N 1
ATOM 2852 C CA . PRO A 1 379 ? -5.509 2.095 8.100 1.00 94.62 379 PRO A CA 1
ATOM 2853 C C . PRO A 1 379 ? -5.177 3.592 8.140 1.00 94.62 379 PRO A C 1
ATOM 2855 O O . PRO A 1 379 ? -4.616 4.068 9.126 1.00 94.62 379 PRO A O 1
ATOM 2858 N N . ALA A 1 380 ? -5.573 4.346 7.111 1.00 95.75 380 ALA A N 1
ATOM 2859 C CA . ALA A 1 380 ? -5.388 5.795 7.065 1.00 95.75 380 ALA A CA 1
ATOM 2860 C C . ALA A 1 380 ? -6.247 6.503 8.120 1.00 95.75 380 ALA A C 1
ATOM 2862 O O . ALA A 1 380 ? -5.762 7.345 8.878 1.00 95.75 380 ALA A O 1
ATOM 2863 N N . LEU A 1 381 ? -7.511 6.100 8.253 1.00 95.88 381 LEU A N 1
ATOM 2864 C CA . LEU A 1 381 ? -8.401 6.651 9.278 1.00 95.88 381 LEU A CA 1
ATOM 2865 C C . LEU A 1 381 ? -7.955 6.272 10.700 1.00 95.88 381 LEU A C 1
ATOM 2867 O O . LEU A 1 381 ? -8.049 7.095 11.608 1.00 95.88 381 LEU A O 1
ATOM 2871 N N . ARG A 1 382 ? -7.389 5.075 10.892 1.00 94.31 382 ARG A N 1
ATOM 2872 C CA . ARG A 1 382 ? -6.742 4.649 12.142 1.00 94.31 382 ARG A CA 1
ATOM 2873 C C . ARG A 1 382 ? -5.549 5.544 12.489 1.00 94.31 382 ARG A C 1
ATOM 2875 O O . ARG A 1 382 ? -5.396 5.924 13.648 1.00 94.31 382 ARG A O 1
ATOM 2882 N N . ALA A 1 383 ? -4.726 5.916 11.507 1.00 92.56 383 ALA A N 1
ATOM 2883 C CA . ALA A 1 383 ? -3.610 6.839 11.723 1.00 92.56 383 ALA A CA 1
ATOM 2884 C C . ALA A 1 383 ? -4.097 8.233 12.162 1.00 92.56 383 ALA A C 1
ATOM 2886 O O . ALA A 1 383 ? -3.519 8.823 13.074 1.00 92.56 383 ALA A O 1
ATOM 2887 N N . ILE A 1 384 ? -5.197 8.729 11.581 1.00 93.19 384 ILE A N 1
ATOM 2888 C CA . ILE A 1 384 ? -5.859 9.978 12.004 1.00 93.19 384 ILE A CA 1
ATOM 2889 C C . ILE A 1 384 ? -6.393 9.861 13.438 1.00 93.19 384 ILE A C 1
ATOM 2891 O O . ILE A 1 384 ? -6.181 10.761 14.254 1.00 93.19 384 ILE A O 1
ATOM 2895 N N . ALA A 1 385 ? -7.044 8.744 13.772 1.00 91.88 385 ALA A N 1
ATOM 2896 C CA . ALA A 1 385 ? -7.608 8.499 15.098 1.00 91.88 385 ALA A CA 1
ATOM 2897 C C . ALA A 1 385 ? -6.553 8.569 16.218 1.00 91.88 385 ALA A C 1
ATOM 2899 O O . ALA A 1 385 ? -6.837 9.109 17.287 1.00 91.88 385 ALA A O 1
ATOM 2900 N N . GLY A 1 386 ? -5.318 8.133 15.955 1.00 87.44 386 GLY A N 1
ATOM 2901 C CA . GLY A 1 386 ? -4.215 8.209 16.921 1.00 87.44 386 GLY A CA 1
ATOM 2902 C C . GLY A 1 386 ? -3.659 9.617 17.200 1.00 87.44 386 GLY A C 1
ATOM 2903 O O . GLY A 1 386 ? -2.859 9.775 18.117 1.00 87.44 386 GLY A O 1
ATOM 2904 N N . CYS A 1 387 ? -4.055 10.651 16.447 1.00 80.50 387 CYS A N 1
ATOM 2905 C CA . CYS A 1 387 ? -3.443 11.990 16.530 1.00 80.50 387 CYS A CA 1
ATOM 2906 C C . CYS A 1 387 ? -3.981 12.868 17.672 1.00 80.50 387 CYS A C 1
ATOM 2908 O O . CYS A 1 387 ? -3.383 13.887 18.007 1.00 80.50 387 CYS A O 1
ATOM 2910 N N . GLY A 1 388 ? -5.138 12.522 18.241 1.00 73.50 388 GLY A N 1
ATOM 2911 C CA . GLY A 1 388 ? -5.739 13.218 19.384 1.00 73.50 388 GLY A CA 1
ATOM 2912 C C . GLY A 1 388 ? -6.202 14.665 19.173 1.00 73.50 388 GLY A C 1
ATOM 2913 O O . GLY A 1 388 ? -6.570 15.334 20.138 1.00 73.50 388 GLY A O 1
ATOM 2914 N N . ALA A 1 389 ? -6.252 15.164 17.935 1.00 76.00 389 ALA A N 1
ATOM 2915 C CA . ALA A 1 389 ? -6.895 16.443 17.634 1.00 76.00 389 ALA A CA 1
ATOM 2916 C C . ALA A 1 389 ? -8.407 16.350 17.923 1.00 76.00 389 ALA A C 1
ATOM 2918 O O . ALA A 1 389 ? -9.123 15.654 17.205 1.00 76.00 389 ALA A O 1
ATOM 2919 N N . GLY A 1 390 ? -8.895 17.046 18.960 1.00 72.06 390 GLY A N 1
ATOM 2920 C CA . GLY A 1 390 ? -10.255 16.871 19.506 1.00 72.06 390 GLY A CA 1
ATOM 2921 C C . GLY A 1 390 ? -11.377 16.933 18.464 1.00 72.06 390 GLY A C 1
ATOM 2922 O O . GLY A 1 390 ? -12.207 16.031 18.409 1.00 72.06 390 GLY A O 1
ATOM 2923 N N . ASN A 1 391 ? -11.335 17.915 17.556 1.00 81.56 391 ASN A N 1
ATOM 2924 C CA . ASN A 1 391 ? -12.326 18.027 16.478 1.00 81.56 391 ASN A CA 1
ATOM 2925 C C . ASN A 1 391 ? -12.304 16.815 15.528 1.00 81.56 391 ASN A C 1
ATOM 2927 O O . ASN A 1 391 ? -13.338 16.434 15.003 1.00 81.56 391 ASN A O 1
ATOM 2931 N N . CYS A 1 392 ? -11.143 16.189 15.301 1.00 85.62 392 CYS A N 1
ATOM 2932 C CA . CYS A 1 392 ? -11.042 15.002 14.446 1.00 85.62 392 CYS A CA 1
ATOM 2933 C C . CYS A 1 392 ? -11.655 13.767 15.118 1.00 85.62 392 CYS A C 1
ATOM 2935 O O . CYS A 1 392 ? -12.221 12.922 14.433 1.00 85.62 392 CYS A O 1
ATOM 2937 N N . GLN A 1 393 ? -11.561 13.668 16.448 1.00 88.56 393 GLN A N 1
ATOM 2938 C CA . GLN A 1 393 ? -12.127 12.552 17.206 1.00 88.56 393 GLN A CA 1
ATOM 2939 C C . GLN A 1 393 ? -13.652 12.536 17.078 1.00 88.56 393 GLN A C 1
ATOM 2941 O O . GLN A 1 393 ? -14.218 11.509 16.718 1.00 88.56 393 GLN A O 1
ATOM 2946 N N . GLU A 1 394 ? -14.305 13.680 17.300 1.00 88.69 394 GLU A N 1
ATOM 2947 C CA . GLU A 1 394 ? -15.761 13.826 17.155 1.00 88.69 394 GLU A CA 1
ATOM 2948 C C . GLU A 1 394 ? -16.231 13.408 15.753 1.00 88.69 394 GLU A C 1
ATOM 2950 O O . GLU A 1 394 ? -17.091 12.538 15.626 1.00 88.69 394 GLU A O 1
ATOM 2955 N N . ILE A 1 395 ? -15.570 13.911 14.703 1.00 91.31 395 ILE A N 1
ATOM 2956 C CA . ILE A 1 395 ? -15.903 13.575 13.311 1.00 91.31 395 ILE A CA 1
ATOM 2957 C C . ILE A 1 395 ? -15.789 12.058 13.059 1.00 91.31 395 ILE A C 1
ATOM 2959 O O . ILE A 1 395 ? -16.641 11.479 12.382 1.00 91.31 395 ILE A O 1
ATOM 2963 N N . LEU A 1 396 ? -14.765 11.383 13.596 1.00 93.06 396 LEU A N 1
ATOM 2964 C CA . LEU A 1 396 ? -14.605 9.931 13.441 1.00 93.06 396 LEU A CA 1
ATOM 2965 C C . LEU A 1 396 ? -15.743 9.149 14.111 1.00 93.06 396 LEU A C 1
ATOM 2967 O O . LEU A 1 396 ? -16.287 8.227 13.498 1.00 93.06 396 LEU A O 1
ATOM 2971 N N . TRP A 1 397 ? -16.133 9.534 15.330 1.00 92.00 397 TRP A N 1
ATOM 2972 C CA . TRP A 1 397 ? -17.241 8.909 16.063 1.00 92.00 397 TRP A CA 1
ATOM 2973 C C . TRP A 1 397 ? -18.589 9.075 15.352 1.00 92.00 397 TRP A C 1
ATOM 2975 O O . TRP A 1 397 ? -19.409 8.158 15.359 1.00 92.00 397 TRP A O 1
ATOM 2985 N N . GLU A 1 398 ? -18.809 10.199 14.672 1.00 91.50 398 GLU A N 1
ATOM 2986 C CA . GLU A 1 398 ? -20.019 10.430 13.874 1.00 91.50 398 GLU A CA 1
ATOM 2987 C C . GLU A 1 398 ? -20.034 9.632 12.557 1.00 91.50 398 GLU A C 1
ATOM 2989 O O . GLU A 1 398 ? -21.095 9.362 11.985 1.00 91.50 398 GLU A O 1
ATOM 2994 N N . SER A 1 399 ? -18.866 9.200 12.078 1.00 92.94 399 SER A N 1
ATOM 2995 C CA . SER A 1 399 ? -18.690 8.714 10.705 1.00 92.94 399 SER A CA 1
ATOM 2996 C C . SER A 1 399 ? -18.745 7.199 10.529 1.00 92.94 399 SER A C 1
ATOM 2998 O O . SER A 1 399 ? -18.860 6.737 9.395 1.00 92.94 399 SER A O 1
ATOM 3000 N N . TRP A 1 400 ? -18.715 6.410 11.604 1.00 91.75 400 TRP A N 1
ATOM 3001 C CA . TRP A 1 400 ? -18.710 4.940 11.526 1.00 91.75 400 TRP A CA 1
ATOM 3002 C C . TRP A 1 400 ? -19.865 4.319 10.726 1.00 91.75 400 TRP A C 1
ATOM 3004 O O . TRP A 1 400 ? -19.671 3.290 10.091 1.00 91.75 400 TRP A O 1
ATOM 3014 N N . SER A 1 401 ? -21.035 4.967 10.652 1.00 92.25 401 SER A N 1
ATOM 3015 C CA . SER A 1 401 ? -22.172 4.504 9.828 1.00 92.25 401 SER A CA 1
ATOM 3016 C C . SER A 1 401 ? -21.910 4.554 8.316 1.00 92.25 401 SER A C 1
ATOM 3018 O O . SER A 1 401 ? -22.732 4.083 7.536 1.00 92.25 401 SER A O 1
ATOM 3020 N N . ARG A 1 402 ? -20.817 5.194 7.885 1.00 93.62 402 ARG A N 1
ATOM 3021 C CA . ARG A 1 402 ? -20.416 5.314 6.474 1.00 93.62 402 ARG A CA 1
ATOM 3022 C C . ARG A 1 402 ? -19.567 4.126 6.003 1.00 93.62 402 ARG A C 1
ATOM 3024 O O . ARG A 1 402 ? -19.209 4.084 4.832 1.00 93.62 402 ARG A O 1
ATOM 3031 N N . PHE A 1 403 ? -19.234 3.207 6.907 1.00 94.56 403 PHE A N 1
ATOM 3032 C CA . PHE A 1 403 ? -18.370 2.047 6.694 1.00 94.56 403 PHE A CA 1
ATOM 3033 C C . PHE A 1 403 ? -19.037 0.788 7.260 1.00 94.56 403 PHE A C 1
ATOM 3035 O O . PHE A 1 403 ? -20.125 0.863 7.835 1.00 94.56 403 PHE A O 1
ATOM 3042 N N . ASP A 1 404 ? -18.371 -0.366 7.154 1.00 93.06 404 ASP A N 1
ATOM 3043 C CA . ASP A 1 404 ? -18.714 -1.503 8.007 1.00 93.06 404 ASP A CA 1
ATOM 3044 C C . ASP A 1 404 ? -18.532 -1.100 9.480 1.00 93.06 404 ASP A C 1
ATOM 3046 O O . ASP A 1 404 ? -17.427 -0.796 9.935 1.00 93.06 404 ASP A O 1
ATOM 3050 N N . VAL A 1 405 ? -19.642 -1.065 10.221 1.00 92.69 405 VAL A N 1
ATOM 3051 C CA . VAL A 1 405 ? -19.702 -0.508 11.578 1.00 92.69 405 VAL A CA 1
ATOM 3052 C C . VAL A 1 405 ? -18.762 -1.239 12.535 1.00 92.69 405 VAL A C 1
ATOM 3054 O O . VAL A 1 405 ? -18.075 -0.598 13.334 1.00 92.69 405 VAL A O 1
ATOM 3057 N N . ARG A 1 406 ? -18.710 -2.575 12.464 1.00 90.56 406 ARG A N 1
ATOM 3058 C CA . ARG A 1 406 ? -17.890 -3.385 13.375 1.00 90.56 406 ARG A CA 1
ATOM 3059 C C . ARG A 1 406 ? -16.415 -3.265 13.018 1.00 90.56 406 ARG A C 1
ATOM 3061 O O . ARG A 1 406 ? -15.584 -3.096 13.910 1.00 90.56 406 ARG A O 1
ATOM 3068 N N . LEU A 1 407 ? -16.083 -3.314 11.731 1.00 90.69 407 LEU A N 1
ATOM 3069 C CA . LEU A 1 407 ? -14.710 -3.185 11.264 1.00 90.69 407 LEU A CA 1
ATOM 3070 C C . LEU A 1 407 ? -14.155 -1.784 11.546 1.00 90.69 407 LEU A C 1
ATOM 3072 O O . LEU A 1 407 ? -13.040 -1.658 12.050 1.00 90.69 407 LEU A O 1
ATOM 3076 N N . PHE A 1 408 ? -14.943 -0.735 11.301 1.00 94.00 408 PHE A N 1
ATOM 3077 C CA . PHE A 1 408 ? -14.565 0.641 11.616 1.00 94.00 408 PHE A CA 1
ATOM 3078 C C . PHE A 1 408 ? -14.374 0.840 13.122 1.00 94.00 408 PHE A C 1
ATOM 3080 O O . PHE A 1 408 ? -13.373 1.421 13.542 1.00 94.00 408 PHE A O 1
ATOM 3087 N N . ALA A 1 409 ? -15.284 0.317 13.951 1.00 93.19 409 ALA A N 1
ATOM 3088 C CA . ALA A 1 409 ? -15.142 0.379 15.402 1.00 93.19 409 ALA A CA 1
ATOM 3089 C C . ALA A 1 409 ? -13.851 -0.305 15.874 1.00 93.19 409 ALA A C 1
ATOM 3091 O O . ALA A 1 409 ? -13.031 0.307 16.560 1.00 93.19 409 ALA A O 1
ATOM 3092 N N . LYS A 1 410 ? -13.629 -1.549 15.440 1.00 91.00 410 LYS A N 1
ATOM 3093 C CA . LYS A 1 410 ? -12.458 -2.341 15.820 1.00 91.00 410 LYS A CA 1
ATOM 3094 C C . LYS A 1 410 ? -11.141 -1.729 15.340 1.00 91.00 410 LYS A C 1
ATOM 3096 O O . LYS A 1 410 ? -10.152 -1.790 16.068 1.00 91.00 410 LYS A O 1
ATOM 3101 N N . THR A 1 411 ? -11.096 -1.162 14.136 1.00 91.19 411 THR A N 1
ATOM 3102 C CA . THR A 1 411 ? -9.844 -0.689 13.526 1.00 91.19 411 THR A CA 1
ATOM 3103 C C . THR A 1 411 ? -9.551 0.779 13.831 1.00 91.19 411 THR A C 1
ATOM 3105 O O . THR A 1 411 ? -8.392 1.110 14.085 1.00 91.19 411 THR A O 1
ATOM 3108 N N . VAL A 1 412 ? -10.566 1.649 13.809 1.00 93.44 412 VAL A N 1
ATOM 3109 C CA . VAL A 1 412 ? -10.417 3.112 13.906 1.00 93.44 412 VAL A CA 1
ATOM 3110 C C . VAL A 1 412 ? -10.812 3.621 15.290 1.00 93.44 412 VAL A C 1
ATOM 3112 O O . VAL A 1 412 ? -9.991 4.236 15.964 1.00 93.44 412 VAL A O 1
ATOM 3115 N N . LEU A 1 413 ? -12.037 3.342 15.751 1.00 93.25 413 LEU A N 1
ATOM 3116 C CA . LEU A 1 413 ? -12.526 3.899 17.024 1.00 93.25 413 LEU A CA 1
ATOM 3117 C C . LEU A 1 413 ? -11.804 3.327 18.250 1.00 93.25 413 LEU A C 1
ATOM 3119 O O . LEU A 1 413 ? -11.672 4.018 19.257 1.00 93.25 413 LEU A O 1
ATOM 3123 N N . SER A 1 414 ? -11.292 2.098 18.165 1.00 90.88 414 SER A N 1
ATOM 3124 C CA . SER A 1 414 ? -10.529 1.454 19.244 1.00 90.88 414 SER A CA 1
ATOM 3125 C C . SER A 1 414 ? -9.225 2.174 19.604 1.00 90.88 414 SER A C 1
ATOM 3127 O O . SER A 1 414 ? -8.718 1.985 20.708 1.00 90.88 414 SER A O 1
ATOM 3129 N N . VAL A 1 415 ? -8.689 3.001 18.698 1.00 89.88 415 VAL A N 1
ATOM 3130 C CA . VAL A 1 415 ? -7.461 3.785 18.916 1.00 89.88 415 VAL A CA 1
ATOM 3131 C C . VAL A 1 415 ? -7.713 5.285 19.053 1.00 89.88 415 VAL A C 1
ATOM 3133 O O . VAL A 1 415 ? -6.758 6.050 19.187 1.00 89.88 415 VAL A O 1
ATOM 3136 N N . CYS A 1 416 ? -8.976 5.719 19.023 1.00 90.56 416 CYS A N 1
ATOM 3137 C CA . CYS A 1 416 ? -9.330 7.095 19.349 1.00 90.56 416 CYS A CA 1
ATOM 3138 C C . CYS A 1 416 ? -8.846 7.431 20.766 1.00 90.56 416 CYS A C 1
ATOM 3140 O O . CYS A 1 416 ? -9.021 6.658 21.708 1.00 90.56 416 CYS A O 1
ATOM 3142 N N . THR A 1 417 ? -8.254 8.609 20.934 1.00 87.69 417 THR A N 1
ATOM 3143 C CA . THR A 1 417 ? -7.707 9.051 22.225 1.00 87.69 417 THR A CA 1
ATOM 3144 C C . THR A 1 417 ? -8.765 9.687 23.124 1.00 87.69 417 THR A C 1
ATOM 3146 O O . THR A 1 417 ? -8.508 9.929 24.302 1.00 87.69 417 THR A O 1
ATOM 3149 N N . SER A 1 418 ? -9.938 10.006 22.574 1.00 87.94 418 SER A N 1
ATOM 3150 C CA . SER A 1 418 ? -11.088 10.514 23.320 1.00 87.94 418 SER A CA 1
ATOM 3151 C C . SER A 1 418 ? -12.389 9.900 22.816 1.00 87.94 418 SER A C 1
ATOM 3153 O O . SER A 1 418 ? -12.518 9.547 21.642 1.00 87.94 418 SER A O 1
ATOM 3155 N N . VAL A 1 419 ? -13.371 9.833 23.707 1.00 87.56 419 VAL A N 1
ATOM 3156 C CA . VAL A 1 419 ? -14.724 9.338 23.445 1.00 87.56 419 VAL A CA 1
ATOM 3157 C C . VAL A 1 419 ? -15.735 10.447 23.757 1.00 87.56 419 VAL A C 1
ATOM 3159 O O . VAL A 1 419 ? -15.469 11.252 24.652 1.00 87.56 419 VAL A O 1
ATOM 3162 N N . PRO A 1 420 ? -16.876 10.522 23.051 1.00 85.56 420 PRO A N 1
ATOM 3163 C CA . PRO A 1 420 ? -17.978 11.388 23.450 1.00 85.56 420 PRO A CA 1
ATOM 3164 C C . PRO A 1 420 ? -18.464 11.057 24.867 1.00 85.56 420 PRO A C 1
ATOM 3166 O O . PRO A 1 420 ? -18.519 9.886 25.243 1.00 85.56 420 PRO A O 1
ATOM 3169 N N . ASP A 1 421 ? -18.885 12.075 25.626 1.00 85.00 421 ASP A N 1
ATOM 3170 C CA . ASP A 1 421 ? -19.439 11.889 26.980 1.00 85.00 421 ASP A CA 1
ATOM 3171 C C . ASP A 1 421 ? -20.655 10.949 26.979 1.00 85.00 421 ASP A C 1
ATOM 3173 O O . ASP A 1 421 ? -20.860 10.161 27.904 1.00 85.00 421 ASP A O 1
ATOM 3177 N N . ILE A 1 422 ? -21.475 11.043 25.929 1.00 85.38 422 ILE A N 1
ATOM 3178 C CA . ILE A 1 422 ? -22.618 10.168 25.677 1.00 85.38 422 ILE A CA 1
ATOM 3179 C C . ILE A 1 422 ? -22.571 9.770 24.206 1.00 85.38 422 ILE A C 1
ATOM 3181 O O . ILE A 1 422 ? -22.724 10.614 23.323 1.00 85.38 422 ILE A O 1
ATOM 3185 N N . LEU A 1 423 ? -22.389 8.478 23.940 1.00 89.69 423 LEU A N 1
ATOM 3186 C CA . LEU A 1 423 ? -22.426 7.944 22.584 1.00 89.69 423 LEU A CA 1
ATOM 3187 C C . LEU A 1 423 ? -23.852 7.519 22.219 1.00 89.69 423 LEU A C 1
ATOM 3189 O O . LEU A 1 423 ? -24.407 6.601 22.824 1.00 89.69 423 LEU A O 1
ATOM 3193 N N . VAL A 1 424 ? -24.441 8.163 21.212 1.00 89.88 424 VAL A N 1
ATOM 3194 C CA . VAL A 1 424 ? -25.779 7.808 20.720 1.00 89.88 424 VAL A CA 1
ATOM 3195 C C . VAL A 1 424 ? -25.704 6.571 19.820 1.00 89.88 424 VAL A C 1
ATOM 3197 O O . VAL A 1 424 ? -24.948 6.530 18.849 1.00 89.88 424 VAL A O 1
ATOM 3200 N N . ILE A 1 425 ? -26.519 5.565 20.132 1.00 89.94 425 ILE A N 1
ATOM 3201 C CA . ILE A 1 425 ? -26.604 4.285 19.429 1.00 89.94 425 ILE A CA 1
ATOM 3202 C C . ILE A 1 425 ? -27.960 4.178 18.728 1.00 89.94 425 ILE A C 1
ATOM 3204 O O . ILE A 1 425 ? -28.999 3.928 19.346 1.00 89.94 425 ILE A O 1
ATOM 3208 N N . ASP A 1 426 ? -27.932 4.358 17.411 1.00 90.12 426 ASP A N 1
ATOM 3209 C CA . ASP A 1 426 ? -29.106 4.401 16.530 1.00 90.12 426 ASP A CA 1
ATOM 3210 C C . ASP A 1 426 ? -29.332 3.113 15.718 1.00 90.12 426 ASP A C 1
ATOM 3212 O O . ASP A 1 426 ? -30.320 3.010 14.991 1.00 90.12 426 ASP A O 1
ATOM 3216 N N . SER A 1 427 ? -28.451 2.118 15.855 1.00 90.62 427 SER A N 1
ATOM 3217 C CA . SER A 1 427 ? -28.573 0.823 15.185 1.00 90.62 427 SER A CA 1
ATOM 3218 C C . SER A 1 427 ? -28.066 -0.340 16.053 1.00 90.62 427 SER A C 1
ATOM 3220 O O . SER A 1 427 ? -27.156 -0.154 16.870 1.00 90.62 427 SER A O 1
ATOM 3222 N N . PRO A 1 428 ? -28.603 -1.562 15.859 1.00 88.00 428 PRO A N 1
ATOM 3223 C CA . PRO A 1 428 ? -28.142 -2.756 16.573 1.00 88.00 428 PRO A CA 1
ATOM 3224 C C . PRO A 1 428 ? -26.664 -3.083 16.330 1.00 88.00 428 PRO A C 1
ATOM 3226 O O . PRO A 1 428 ? -25.971 -3.540 17.233 1.00 88.00 428 PRO A O 1
ATOM 3229 N N . GLU A 1 429 ? -26.162 -2.824 15.121 1.00 89.62 429 GLU A N 1
ATOM 3230 C CA . GLU A 1 429 ? -24.765 -3.080 14.746 1.00 89.62 429 GLU A CA 1
ATOM 3231 C C . GLU A 1 429 ? -23.796 -2.215 15.555 1.00 89.62 429 GLU A C 1
ATOM 3233 O O . GLU A 1 429 ? -22.804 -2.724 16.078 1.00 89.62 429 GLU A O 1
ATOM 3238 N N . LYS A 1 430 ? -24.126 -0.929 15.734 1.00 91.25 430 LYS A N 1
ATOM 3239 C CA . LYS A 1 430 ? -23.374 -0.013 16.600 1.00 91.25 430 LYS A CA 1
ATOM 3240 C C . LYS A 1 430 ? -23.394 -0.476 18.046 1.00 91.25 430 LYS A C 1
ATOM 3242 O O . LYS A 1 430 ? -22.358 -0.458 18.698 1.00 91.25 430 LYS A O 1
ATOM 3247 N N . PHE A 1 431 ? -24.553 -0.920 18.535 1.00 88.69 431 PHE A N 1
ATOM 3248 C CA . PHE A 1 431 ? -24.675 -1.440 19.895 1.00 88.69 431 PHE A CA 1
ATOM 3249 C C . PHE A 1 431 ? -23.756 -2.640 20.126 1.00 88.69 431 PHE A C 1
ATOM 3251 O O . PHE A 1 431 ? -23.038 -2.687 21.119 1.00 88.69 431 PHE A O 1
ATOM 3258 N N . ALA A 1 432 ? -23.723 -3.576 19.181 1.00 86.69 432 ALA A N 1
ATOM 3259 C CA . ALA A 1 432 ? -22.855 -4.734 19.286 1.00 86.69 432 ALA A CA 1
ATOM 3260 C C . ALA A 1 432 ? -21.363 -4.383 19.169 1.00 86.69 432 ALA A C 1
ATOM 3262 O O . ALA A 1 432 ? -20.532 -4.985 19.845 1.00 86.69 432 ALA A O 1
ATOM 3263 N N . ALA A 1 433 ? -21.015 -3.381 18.359 1.00 88.88 433 ALA A N 1
ATOM 3264 C CA . ALA A 1 433 ? -19.644 -2.893 18.232 1.00 88.88 433 ALA A CA 1
ATOM 3265 C C . ALA A 1 433 ? -19.114 -2.216 19.513 1.00 88.88 433 ALA A C 1
ATOM 3267 O O . ALA A 1 433 ? -17.904 -2.195 19.735 1.00 88.88 433 ALA A O 1
ATOM 3268 N N . VAL A 1 434 ? -19.989 -1.706 20.395 1.00 87.44 434 VAL A N 1
ATOM 3269 C CA . VAL A 1 434 ? -19.580 -1.120 21.690 1.00 87.44 434 VAL A CA 1
ATOM 3270 C C . VAL A 1 434 ? -18.829 -2.132 22.555 1.00 87.44 434 VAL A C 1
ATOM 3272 O O . VAL A 1 434 ? -17.942 -1.728 23.308 1.00 87.44 434 VAL A O 1
ATOM 3275 N N . ALA A 1 435 ? -19.114 -3.433 22.420 1.00 79.69 435 ALA A N 1
ATOM 3276 C CA . ALA A 1 435 ? -18.403 -4.484 23.144 1.00 79.69 435 ALA A CA 1
ATOM 3277 C C . ALA A 1 435 ? -16.881 -4.442 22.908 1.00 79.69 435 ALA A C 1
ATOM 3279 O O . ALA A 1 435 ? -16.114 -4.677 23.841 1.00 79.69 435 ALA A O 1
ATOM 3280 N N . ASP A 1 436 ? -16.438 -4.014 21.727 1.00 80.38 436 ASP A N 1
ATOM 3281 C CA . ASP A 1 436 ? -15.021 -3.952 21.355 1.00 80.38 436 ASP A CA 1
ATOM 3282 C C . ASP A 1 436 ? -14.353 -2.598 21.694 1.00 80.38 436 ASP A C 1
ATOM 3284 O O . ASP A 1 436 ? -13.166 -2.407 21.436 1.00 80.38 436 ASP A O 1
ATOM 3288 N N . LEU A 1 437 ? -15.092 -1.644 22.284 1.00 86.06 437 LEU A N 1
ATOM 3289 C CA . LEU A 1 437 ? -14.634 -0.267 22.540 1.00 86.06 437 LEU A CA 1
ATOM 3290 C C . LEU A 1 437 ? -14.499 0.046 24.042 1.00 86.06 437 LEU A C 1
ATOM 3292 O O . LEU A 1 437 ? -15.410 0.651 24.614 1.00 86.06 437 LEU A O 1
ATOM 3296 N N . PRO A 1 438 ? -13.417 -0.374 24.726 1.00 71.56 438 PRO A N 1
ATOM 3297 C CA . PRO A 1 438 ? -13.315 -0.337 26.193 1.00 71.56 438 PRO A CA 1
ATOM 3298 C C . PRO A 1 438 ? -13.375 1.073 26.794 1.00 71.56 438 PRO A C 1
ATOM 3300 O O . PRO A 1 438 ? -13.757 1.224 27.947 1.00 71.56 438 PRO A O 1
ATOM 3303 N N . LEU A 1 439 ? -13.055 2.109 26.014 1.00 79.81 439 LEU A N 1
ATOM 3304 C CA . LEU A 1 439 ? -13.106 3.505 26.462 1.00 79.81 439 LEU A CA 1
ATOM 3305 C C . LEU A 1 439 ? -14.535 4.061 26.591 1.00 79.81 439 LEU A C 1
ATOM 3307 O O . LEU A 1 439 ? -14.732 5.087 27.235 1.00 79.81 439 LEU A O 1
ATOM 3311 N N . VAL A 1 440 ? -15.537 3.414 25.987 1.00 84.75 440 VAL A N 1
ATOM 3312 C CA . VAL A 1 440 ? -16.931 3.881 26.028 1.00 84.75 440 VAL A CA 1
ATOM 3313 C C . VAL A 1 440 ? -17.554 3.535 27.379 1.00 84.75 440 VAL A C 1
ATOM 3315 O O . VAL A 1 440 ? -17.879 2.377 27.636 1.00 84.75 440 VAL A O 1
ATOM 3318 N N . GLY A 1 441 ? -17.746 4.553 28.223 1.00 85.19 441 GLY A N 1
ATOM 3319 C CA . GLY A 1 441 ? -18.371 4.403 29.542 1.00 85.19 441 GLY A CA 1
ATOM 3320 C C . GLY A 1 441 ? -19.883 4.644 29.563 1.00 85.19 441 GLY A C 1
ATOM 3321 O O . GLY A 1 441 ? -20.576 4.087 30.409 1.00 85.19 441 GLY A O 1
ATOM 3322 N N . THR A 1 442 ? -20.425 5.456 28.646 1.00 89.25 442 THR A N 1
ATOM 3323 C CA . THR A 1 442 ? -21.868 5.757 28.591 1.00 89.25 442 THR A CA 1
ATOM 3324 C C . THR A 1 442 ? -22.392 5.747 27.158 1.00 89.25 442 THR A C 1
ATOM 3326 O O . THR A 1 442 ? -21.855 6.427 26.285 1.00 89.25 442 THR A O 1
ATOM 3329 N N . VAL A 1 443 ? -23.485 5.017 26.932 1.00 90.00 443 VAL A N 1
ATOM 3330 C CA . VAL A 1 443 ? -24.219 4.989 25.660 1.00 90.00 443 VAL A CA 1
ATOM 3331 C C . VAL A 1 443 ? -25.678 5.373 25.864 1.00 90.00 443 VAL A C 1
ATOM 3333 O O . VAL A 1 443 ? -26.278 5.040 26.886 1.00 90.00 443 VAL A O 1
ATOM 3336 N N . GLU A 1 444 ? -26.265 6.043 24.880 1.00 91.00 444 GLU A N 1
ATOM 3337 C CA . GLU A 1 444 ? -27.697 6.323 24.808 1.00 91.00 444 GLU A CA 1
ATOM 3338 C C . GLU A 1 444 ? -28.310 5.596 23.617 1.00 91.00 444 GLU A C 1
ATOM 3340 O O . GLU A 1 444 ? -27.997 5.880 22.464 1.00 91.00 444 GLU A O 1
ATOM 3345 N N . VAL A 1 445 ? -29.172 4.622 23.898 1.00 88.94 445 VAL A N 1
ATOM 3346 C CA . VAL A 1 445 ? -29.740 3.730 22.891 1.00 88.94 445 VAL A CA 1
ATOM 3347 C C . VAL A 1 445 ? -31.110 4.242 22.463 1.00 88.94 445 VAL A C 1
ATOM 3349 O O . VAL A 1 445 ? -32.054 4.287 23.255 1.00 88.94 445 VAL A O 1
ATOM 3352 N N . VAL A 1 446 ? -31.219 4.590 21.180 1.00 88.88 446 VAL A N 1
ATOM 3353 C CA . VAL A 1 446 ? -32.447 5.113 20.553 1.00 88.88 446 VAL A CA 1
ATOM 3354 C C . VAL A 1 446 ? -33.078 4.125 19.562 1.00 88.88 446 VAL A C 1
ATOM 3356 O O . VAL A 1 446 ? -34.029 4.460 18.859 1.00 88.88 446 VAL A O 1
ATOM 3359 N N . CYS A 1 447 ? -32.574 2.890 19.515 1.00 85.44 447 CYS A N 1
ATOM 3360 C CA . CYS A 1 447 ? -33.055 1.799 18.665 1.00 85.44 447 CYS A CA 1
ATOM 3361 C C . CYS A 1 447 ? -33.326 0.524 19.483 1.00 85.44 447 CYS A C 1
ATOM 3363 O O . CYS A 1 447 ? -32.928 0.423 20.636 1.00 85.44 447 CYS A O 1
ATOM 3365 N N . GLN A 1 448 ? -34.017 -0.462 18.908 1.00 82.31 448 GLN A N 1
ATOM 3366 C CA . GLN A 1 448 ? -34.194 -1.766 19.561 1.00 82.31 448 GLN A CA 1
ATOM 3367 C C . GLN A 1 448 ? -32.897 -2.576 19.463 1.00 82.31 448 GLN A C 1
ATOM 3369 O O . GLN A 1 448 ? -32.355 -2.712 18.368 1.00 82.31 448 GLN A O 1
ATOM 3374 N N . VAL A 1 449 ? -32.419 -3.126 20.581 1.00 81.38 449 VAL A N 1
ATOM 3375 C CA . VAL A 1 449 ? -31.137 -3.847 20.662 1.00 81.38 449 VAL A CA 1
ATOM 3376 C C . VAL A 1 449 ? -31.267 -5.138 21.468 1.00 81.38 449 VAL A C 1
ATOM 3378 O O . VAL A 1 449 ? -32.129 -5.242 22.342 1.00 81.38 449 VAL A O 1
ATOM 3381 N N . ASP A 1 450 ? -30.397 -6.112 21.194 1.00 79.81 450 ASP A N 1
ATOM 3382 C CA . ASP A 1 450 ? -30.235 -7.298 22.039 1.00 79.81 450 ASP A CA 1
ATOM 3383 C C . ASP A 1 450 ? -29.133 -7.041 23.074 1.00 79.81 450 ASP A C 1
ATOM 3385 O O . ASP A 1 450 ? -27.949 -6.964 22.744 1.00 79.81 450 ASP A O 1
ATOM 3389 N N . ALA A 1 451 ? -29.516 -6.921 24.346 1.00 72.25 451 ALA A N 1
ATOM 3390 C CA . ALA A 1 451 ? -28.567 -6.718 25.440 1.00 72.25 451 ALA A CA 1
ATOM 3391 C C . ALA A 1 451 ? -27.588 -7.894 25.622 1.00 72.25 451 ALA A C 1
ATOM 3393 O O . ALA A 1 451 ? -26.571 -7.743 26.299 1.00 72.25 451 ALA A O 1
ATOM 3394 N N . ALA A 1 452 ? -27.856 -9.059 25.014 1.00 74.69 452 ALA A N 1
ATOM 3395 C CA . ALA A 1 452 ? -26.930 -10.184 25.021 1.00 74.69 452 ALA A CA 1
ATOM 3396 C C . ALA A 1 452 ? -25.557 -9.839 24.418 1.00 74.69 452 ALA A C 1
ATOM 3398 O O . ALA A 1 452 ? -24.556 -10.403 24.863 1.00 74.69 452 ALA A O 1
ATOM 3399 N N . GLU A 1 453 ? -25.501 -8.897 23.471 1.00 75.12 453 GLU A N 1
ATOM 3400 C CA . GLU A 1 453 ? -24.276 -8.479 22.771 1.00 75.12 453 GLU A CA 1
ATOM 3401 C C . GLU A 1 453 ? -23.224 -7.858 23.711 1.00 75.12 453 GLU A C 1
ATOM 3403 O O . GLU A 1 453 ? -22.034 -7.899 23.414 1.00 75.12 453 GLU A O 1
ATOM 3408 N N . ILE A 1 454 ? -23.632 -7.330 24.873 1.00 72.12 454 ILE A N 1
ATOM 3409 C CA . ILE A 1 454 ? -22.733 -6.666 25.836 1.00 72.12 454 ILE A CA 1
ATOM 3410 C C . ILE A 1 454 ? -22.524 -7.455 27.138 1.00 72.12 454 ILE A C 1
ATOM 3412 O O . ILE A 1 454 ? -21.965 -6.927 28.095 1.00 72.12 454 ILE A O 1
ATOM 3416 N N . ARG A 1 455 ? -22.925 -8.733 27.202 1.00 69.25 455 ARG A N 1
ATOM 3417 C CA . ARG A 1 455 ? -22.832 -9.562 28.429 1.00 69.25 455 ARG A CA 1
ATOM 3418 C C . ARG A 1 455 ? -21.420 -9.715 29.006 1.00 69.25 455 ARG A C 1
ATOM 3420 O O . ARG A 1 455 ? -21.291 -10.066 30.173 1.00 69.25 455 ARG A O 1
ATOM 3427 N N . GLY A 1 456 ? -20.379 -9.474 28.211 1.00 68.81 456 GLY A N 1
ATOM 3428 C CA . GLY A 1 456 ? -18.980 -9.531 28.645 1.00 68.81 456 GLY A CA 1
ATOM 3429 C C . GLY A 1 456 ? -18.366 -8.182 29.020 1.00 68.81 456 GLY A C 1
ATOM 3430 O O . GLY A 1 456 ? -17.175 -8.139 29.315 1.00 68.81 456 GLY A O 1
ATOM 3431 N N . ARG A 1 457 ? -19.130 -7.084 28.965 1.00 76.12 457 ARG A N 1
ATOM 3432 C CA . ARG A 1 457 ? -18.615 -5.749 29.275 1.00 76.12 457 ARG A CA 1
ATOM 3433 C C . ARG A 1 457 ? -18.769 -5.401 30.742 1.00 76.12 457 ARG A C 1
ATOM 3435 O O . ARG A 1 457 ? -19.795 -5.676 31.357 1.00 76.12 457 ARG A O 1
ATOM 3442 N N . GLU A 1 458 ? -17.740 -4.745 31.255 1.00 77.12 458 GLU A N 1
ATOM 3443 C CA . GLU A 1 458 ? -17.720 -4.119 32.571 1.00 77.12 458 GLU A CA 1
ATOM 3444 C C . GLU A 1 458 ? -17.777 -2.594 32.386 1.00 77.12 458 GLU A C 1
ATOM 3446 O O . GLU A 1 458 ? -17.426 -2.073 31.323 1.00 77.12 458 GLU A O 1
ATOM 3451 N N . ASP A 1 459 ? -18.271 -1.893 33.407 1.00 81.62 459 ASP A N 1
ATOM 3452 C CA . ASP A 1 459 ? -18.247 -0.428 33.519 1.00 81.62 459 ASP A CA 1
ATOM 3453 C C . ASP A 1 459 ? -18.957 0.357 32.390 1.00 81.62 459 ASP A C 1
ATOM 3455 O O . ASP A 1 459 ? -18.595 1.493 32.080 1.00 81.62 459 ASP A O 1
ATOM 3459 N N . LEU A 1 460 ? -20.015 -0.215 31.798 1.00 85.12 460 LEU A N 1
ATOM 3460 C CA . LEU A 1 460 ? -20.849 0.450 30.788 1.00 85.12 460 LEU A CA 1
ATOM 3461 C C . LEU A 1 460 ? -22.195 0.916 31.370 1.00 85.12 460 LEU A C 1
ATOM 3463 O O . LEU A 1 460 ? -22.986 0.127 31.896 1.00 85.12 460 LEU A O 1
ATOM 3467 N N . THR A 1 461 ? -22.495 2.204 31.210 1.00 87.44 461 THR A N 1
ATOM 3468 C CA . THR A 1 461 ? -23.808 2.792 31.503 1.00 87.44 461 THR A CA 1
ATOM 3469 C C . THR A 1 461 ? -24.642 2.874 30.228 1.00 87.44 461 THR A C 1
ATOM 3471 O O . THR A 1 461 ? -24.292 3.583 29.288 1.00 87.44 461 THR A O 1
ATOM 3474 N N . VAL A 1 462 ? -25.777 2.178 30.200 1.00 87.12 462 VAL A N 1
ATOM 3475 C CA . VAL A 1 462 ? -26.696 2.135 29.058 1.00 87.12 462 VAL A CA 1
ATOM 3476 C C . VAL A 1 462 ? -27.955 2.930 29.393 1.00 87.12 462 VAL A C 1
ATOM 3478 O O . VAL A 1 462 ? -28.770 2.537 30.229 1.00 87.12 462 VAL A O 1
ATOM 3481 N N . ARG A 1 463 ? -28.127 4.072 28.735 1.00 88.75 463 ARG A N 1
ATOM 3482 C CA . ARG A 1 463 ? -29.312 4.924 28.841 1.00 88.75 463 ARG A CA 1
ATOM 3483 C C . ARG A 1 463 ? -30.332 4.490 27.795 1.00 88.75 463 ARG A C 1
ATOM 3485 O O . ARG A 1 463 ? -30.012 4.447 26.611 1.00 88.75 463 ARG A O 1
ATOM 3492 N N . VAL A 1 464 ? -31.553 4.176 28.220 1.00 85.75 464 VAL A N 1
ATOM 3493 C CA . VAL A 1 464 ? -32.647 3.764 27.324 1.00 85.75 464 VAL A CA 1
ATOM 3494 C C . VAL A 1 464 ? -33.877 4.637 27.526 1.00 85.75 464 VAL A C 1
ATOM 3496 O O . VAL A 1 464 ? -34.177 5.054 28.646 1.00 85.75 464 VAL A O 1
ATOM 3499 N N . ALA A 1 465 ? -34.606 4.894 26.442 1.00 78.56 465 ALA A N 1
ATOM 3500 C CA . ALA A 1 465 ? -35.854 5.659 26.479 1.00 78.56 465 ALA A CA 1
ATOM 3501 C C . ALA A 1 465 ? -37.087 4.797 26.822 1.00 78.56 465 ALA A C 1
ATOM 3503 O O . ALA A 1 465 ? -38.096 5.324 27.289 1.00 78.56 465 ALA A O 1
ATOM 3504 N N . ASP A 1 466 ? -37.022 3.478 26.600 1.00 74.12 466 ASP A N 1
ATOM 3505 C CA . ASP A 1 466 ? -38.153 2.559 26.771 1.00 74.12 466 ASP A CA 1
ATOM 3506 C C . ASP A 1 466 ? -37.893 1.540 27.891 1.00 74.12 466 ASP A C 1
ATOM 3508 O O . ASP A 1 466 ? -36.914 0.789 27.870 1.00 74.12 466 ASP A O 1
ATOM 3512 N N . ALA A 1 467 ? -38.812 1.473 28.856 1.00 69.44 467 ALA A N 1
ATOM 3513 C CA . ALA A 1 467 ? -38.776 0.504 29.948 1.00 69.44 467 ALA A CA 1
ATOM 3514 C C . ALA A 1 467 ? -38.874 -0.951 29.451 1.00 69.44 467 ALA A C 1
ATOM 3516 O O . ALA A 1 467 ? -38.395 -1.861 30.130 1.00 69.44 467 ALA A O 1
ATOM 3517 N N . ALA A 1 468 ? -39.444 -1.185 28.263 1.00 67.81 468 ALA A N 1
ATOM 3518 C CA . ALA A 1 468 ? -39.481 -2.503 27.639 1.00 67.81 468 ALA A CA 1
ATOM 3519 C C . ALA A 1 468 ? -38.078 -3.023 27.275 1.00 67.81 468 ALA A C 1
ATOM 3521 O O . ALA A 1 468 ? -37.834 -4.223 27.402 1.00 67.81 468 ALA A O 1
ATOM 3522 N N . MET A 1 469 ? -37.133 -2.142 26.912 1.00 65.75 469 MET A N 1
ATOM 3523 C CA . MET A 1 469 ? -35.740 -2.545 26.665 1.00 65.75 469 MET A CA 1
ATOM 3524 C C . MET A 1 469 ? -35.042 -3.010 27.945 1.00 65.75 469 MET A C 1
ATOM 3526 O O . MET A 1 469 ? -34.251 -3.945 27.902 1.00 65.75 469 MET A O 1
ATOM 3530 N N . ILE A 1 470 ? -35.367 -2.408 29.095 1.00 65.38 470 ILE A N 1
ATOM 3531 C CA . ILE A 1 470 ? -34.820 -2.820 30.400 1.00 65.38 470 ILE A CA 1
ATOM 3532 C C . ILE A 1 470 ? -35.299 -4.228 30.754 1.00 65.38 470 ILE A C 1
ATOM 3534 O O . ILE A 1 470 ? -34.521 -5.056 31.217 1.00 65.38 470 ILE A O 1
ATOM 3538 N N . ALA A 1 471 ? -36.577 -4.523 30.504 1.00 61.19 471 ALA A N 1
ATOM 3539 C CA . ALA A 1 471 ? -37.150 -5.838 30.778 1.00 61.19 471 ALA A CA 1
ATOM 3540 C C . ALA A 1 471 ? -36.586 -6.942 29.863 1.00 61.19 471 ALA A C 1
ATOM 3542 O O . ALA A 1 471 ? -36.509 -8.098 30.279 1.00 61.19 471 ALA A O 1
ATOM 3543 N N . ALA A 1 472 ? -36.185 -6.593 28.636 1.00 59.09 472 ALA A N 1
ATOM 3544 C CA . ALA A 1 472 ? -35.563 -7.511 27.683 1.00 59.09 472 ALA A CA 1
ATOM 3545 C C . ALA A 1 472 ? -34.070 -7.768 27.964 1.00 59.09 472 ALA A C 1
ATOM 3547 O O . ALA A 1 472 ? -33.521 -8.743 27.456 1.00 59.09 472 ALA A O 1
ATOM 3548 N N . ALA A 1 473 ? -33.418 -6.929 28.777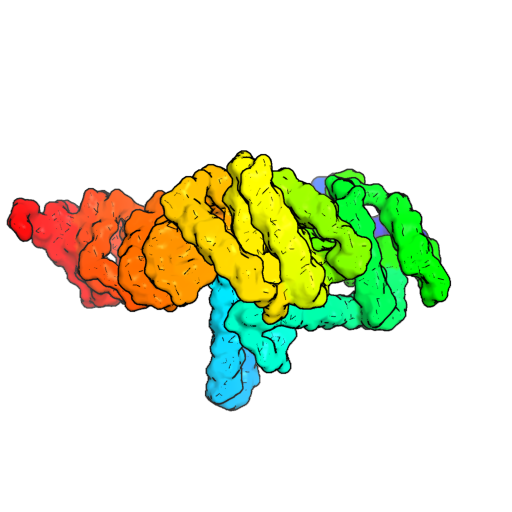 1.00 60.00 473 ALA A N 1
ATOM 3549 C CA . ALA A 1 473 ? -31.964 -6.909 28.875 1.00 60.00 473 ALA A CA 1
ATOM 3550 C C . ALA A 1 473 ? -31.313 -8.111 29.592 1.00 60.00 473 ALA A C 1
ATOM 3552 O O . ALA A 1 473 ? -30.106 -8.311 29.472 1.00 60.00 473 ALA A O 1
ATOM 3553 N N . GLY A 1 474 ? -32.083 -8.963 30.276 1.00 61.28 474 GLY A N 1
ATOM 3554 C CA . GLY A 1 474 ? -31.534 -10.111 31.010 1.00 61.28 474 GLY A CA 1
ATOM 3555 C C . GLY A 1 474 ? -30.485 -9.712 32.064 1.00 61.28 474 GLY A C 1
ATOM 3556 O O . GLY A 1 474 ? -30.457 -8.571 32.517 1.00 61.28 474 GLY A O 1
ATOM 3557 N N . ASP A 1 475 ? -29.641 -10.664 32.474 1.00 59.25 475 ASP A N 1
ATOM 3558 C CA . ASP A 1 475 ? -28.483 -10.387 33.338 1.00 59.25 475 ASP A CA 1
ATOM 3559 C C . ASP A 1 475 ? -27.410 -9.678 32.494 1.00 59.25 475 ASP A C 1
ATOM 3561 O O . ASP A 1 475 ? -26.805 -10.281 31.599 1.00 59.25 475 ASP A O 1
ATOM 3565 N N . LEU A 1 476 ? -27.225 -8.380 32.733 1.00 63.50 476 LEU A N 1
ATOM 3566 C CA . LEU A 1 476 ? -26.101 -7.620 32.189 1.00 63.50 476 LEU A CA 1
ATOM 3567 C C . LEU A 1 476 ? -24.796 -8.122 32.827 1.00 63.50 476 LEU A C 1
ATOM 3569 O O . LEU A 1 476 ? -24.810 -8.693 33.919 1.00 63.50 476 LEU A O 1
ATOM 3573 N N . GLY A 1 477 ? -23.660 -7.900 32.162 1.00 60.41 477 GLY A N 1
ATOM 3574 C CA . GLY A 1 477 ? -22.350 -8.187 32.752 1.00 60.41 477 GLY A CA 1
ATOM 3575 C C . GLY A 1 477 ? -22.163 -7.477 34.108 1.00 60.41 477 GLY A C 1
ATOM 3576 O O . GLY A 1 477 ? -22.818 -6.459 34.368 1.00 60.41 477 GLY A O 1
ATOM 3577 N N . PRO A 1 478 ? -21.298 -7.994 35.001 1.00 59.22 478 PRO A N 1
ATOM 3578 C CA . PRO A 1 478 ? -21.027 -7.354 36.286 1.00 59.22 478 PRO A CA 1
ATOM 3579 C C . PRO A 1 478 ? -20.639 -5.874 36.089 1.00 59.22 478 PRO A C 1
ATOM 3581 O O . PRO A 1 478 ? -19.857 -5.538 35.207 1.00 59.22 478 PRO A O 1
ATOM 3584 N N . ASN A 1 479 ? -21.217 -4.984 36.904 1.00 66.50 479 ASN A N 1
ATOM 3585 C CA . ASN A 1 479 ? -21.033 -3.519 36.881 1.00 66.50 479 ASN A CA 1
ATOM 3586 C C . ASN A 1 479 ? -21.617 -2.747 35.677 1.00 66.50 479 ASN A C 1
ATOM 3588 O O . ASN A 1 479 ? -21.501 -1.522 35.641 1.00 66.50 479 ASN A O 1
ATOM 3592 N N . CYS A 1 480 ? -22.317 -3.390 34.739 1.00 70.81 480 CYS A N 1
ATOM 3593 C CA . CYS A 1 480 ? -23.130 -2.662 33.760 1.00 70.81 480 CYS A CA 1
ATOM 3594 C C . CYS A 1 480 ? -24.410 -2.105 34.407 1.00 70.81 480 CYS A C 1
ATOM 3596 O O . CYS A 1 480 ? -25.106 -2.807 35.141 1.00 70.81 480 CYS A O 1
ATOM 3598 N N . THR A 1 481 ? -24.758 -0.849 34.111 1.00 78.44 481 THR A N 1
ATOM 3599 C CA . THR A 1 481 ? -25.966 -0.200 34.654 1.00 78.44 481 THR A CA 1
ATOM 3600 C C . THR A 1 481 ? -26.889 0.249 33.530 1.00 78.44 481 THR A C 1
ATOM 3602 O O . THR A 1 481 ? -26.471 1.000 32.654 1.00 78.44 481 THR A O 1
ATOM 3605 N N . MET A 1 482 ? -28.163 -0.152 33.572 1.00 78.06 482 MET A N 1
ATOM 3606 C CA . MET A 1 482 ? -29.200 0.398 32.693 1.00 78.06 482 MET A CA 1
ATOM 3607 C C . MET A 1 482 ? -30.015 1.476 33.403 1.00 78.06 482 MET A C 1
ATOM 3609 O O . MET A 1 482 ? -30.559 1.246 34.482 1.00 78.06 482 MET A O 1
ATOM 3613 N N . ILE A 1 483 ? -30.127 2.647 32.776 1.00 83.31 483 ILE A N 1
ATOM 3614 C CA . ILE A 1 483 ? -30.859 3.799 33.308 1.00 83.31 483 ILE A CA 1
ATOM 3615 C C . ILE A 1 483 ? -31.994 4.147 32.345 1.00 83.31 483 ILE A C 1
ATOM 3617 O O . ILE A 1 483 ? -31.757 4.453 31.176 1.00 83.31 483 ILE A O 1
ATOM 3621 N N . LEU A 1 484 ? -33.232 4.137 32.847 1.00 79.94 484 LEU A N 1
ATOM 3622 C CA . LEU A 1 484 ? -34.373 4.679 32.113 1.00 79.94 484 LEU A CA 1
ATOM 3623 C C . LEU A 1 484 ? -34.294 6.206 32.126 1.00 79.94 484 LEU A C 1
ATOM 3625 O O . LEU A 1 484 ? -34.388 6.822 33.190 1.00 79.94 484 LEU A O 1
ATOM 3629 N N . VAL A 1 485 ? -34.166 6.823 30.957 1.00 80.56 485 VAL A N 1
ATOM 3630 C CA . VAL A 1 485 ? -34.258 8.278 30.821 1.00 80.56 485 VAL A CA 1
ATOM 3631 C C . VAL A 1 485 ? -35.716 8.605 30.514 1.00 80.56 485 VAL A C 1
ATOM 3633 O O . VAL A 1 485 ? -36.191 8.389 29.402 1.00 80.56 485 VAL A O 1
ATOM 3636 N N . ALA A 1 486 ? -36.465 9.068 31.517 1.00 60.84 486 ALA A N 1
ATOM 3637 C CA . ALA A 1 486 ? -37.833 9.530 31.299 1.00 60.84 486 ALA A CA 1
ATOM 3638 C C . ALA A 1 486 ? -37.795 10.735 30.349 1.00 60.84 486 ALA A C 1
ATOM 3640 O O . ALA A 1 486 ? -37.107 11.713 30.630 1.00 60.84 486 ALA A O 1
ATOM 3641 N N . GLY A 1 487 ? -38.501 10.655 29.218 1.00 52.97 487 GLY A N 1
ATOM 3642 C CA . GLY A 1 487 ? -38.488 11.710 28.208 1.00 52.97 487 GLY A CA 1
ATOM 3643 C C . GLY A 1 487 ? -38.861 13.075 28.792 1.00 52.97 487 GLY A C 1
ATOM 3644 O O . GLY A 1 487 ? -40.018 13.298 29.150 1.00 52.97 487 GLY A O 1
ATOM 3645 N N . GLY A 1 488 ? -37.883 13.982 28.859 1.00 41.12 488 GLY A N 1
ATOM 3646 C CA . GLY A 1 488 ? -38.084 15.401 29.141 1.00 41.12 488 GLY A CA 1
ATOM 3647 C C . GLY A 1 488 ? -37.001 16.028 30.022 1.00 41.12 488 GLY A C 1
ATOM 3648 O O . GLY A 1 488 ? -37.071 15.903 31.243 1.00 41.12 488 GLY A O 1
ATOM 3649 N N . GLY A 1 489 ? -36.092 16.791 29.399 1.00 33.88 489 GLY A N 1
ATOM 3650 C CA . GLY A 1 489 ? -35.200 17.752 30.063 1.00 33.88 489 GLY A CA 1
ATOM 3651 C C . GLY A 1 489 ? -33.733 17.523 29.776 1.00 33.88 489 GLY A C 1
ATOM 3652 O O . GLY A 1 489 ? -33.101 16.863 30.625 1.00 33.88 489 GLY A O 1
#

pLDDT: mean 89.87, std 8.93, range [33.88, 98.69]

Foldseek 3Di:
DEEAELCLVQCDDPVRNVVSLVVVVVVLVVCPPVDDYDYDDAPPSDDPCPCVVSVHDDDDDDFDFLVRLLVLLQVLLCVVLVPDPDPVLSVLSNVLSVQLLLLCLQAVLSSLQSSPVVLSNLLSVLSSPDPDGPPQCVLVSLVSSLLVQLVQQQPDDLHLAHDSVLSLQLLLQLLQVPVVPDPPDALVVSLVSSCVSCPPVPGPDRSSVSSVNCASRHQQWGDDVPHIDGNGNSSSLLSNQLVCLVVPVLVVQLCCQQVLVALSSNLSNLLNDDAVSLQVSLVVLCVVLVVPVVSNLSSLLSSQSSCSSHPDYDPVSVVSSVVSVVCCLVPNDLVNCLDQSNVSSLLSSLLVCCQPPVDLSSLVSLLSSDLSNAPSSLSSLQSSQQRQSPSSLVVLLVRCVSYQNLSSLQRHVQNHPDDPPEREAADQSNVLSVCNRLRAQHYEYPDQYALVSQQPDANHEYEYQDPVSVVRNPDHHPHYHYDHDDPDD

Organism: NCBI:txid1544730

Radius of gyration: 26.41 Å; chains: 1; bounding box: 67×72×63 Å

Secondary structure (DSSP, 8-state):
-EEE--HHHHH-SHHHHHHHHHHHHHHHHHHTTTS-EEE---TTSS-TTHHHHTTPPP---PPPPHHHHHHHHHHHHHHHHHH-SSHHHHHHHHHHHHHHHHHHHH-HHHHHHHTSHHHHHHHHHHHHTS---TTTTHHHHHHHHHHHHHHHHHTSSS-SSSSHHHHHHHHHHHHHHHHTSPSSBPHHHHHHHHHHHTTTS--SS-HHHHHHHHHHH-SSEEEETTEEEES-HHHHHHHHHHHHHHTTTHHHHHHHHHTTS-HHHHHHHHHHS-HHHHHHHHHHHHHHHHH-GGGHHHHHHHHHHHHHHSS---HHHHHHHHHHHHHHHHH--HHHHTSTTTHHHHHHHHHHHHHHH--HHHHHHHHHHHHHH-GGGHHHHHHHHTT--HHHHHHHHHHGGGS-HHHHHHHTGGG-S---SSEEE-SHHHHHHGGG-TT--EEEE-S---GGGGTT--S-EEEES-HHHHHH--SPPTT-EEEE--S--

Sequence (489 aa):
MILLDNIEHLLGDDESRMRNEDDFDSFIAEVVGKSAIVVAARRGTLGDGWADRNGFSVINLEQSSAGQVLQQVEQWHEAVASECETVEDQEKVAARGRELGMALGQLSALMGLSRNPRICALMCEAFLDSSLSLPRDWIALVEDVLERFAEEDSRLDAPAVSGTARMRDLQCGVARWAIHNEPPFDPGHLADAVQELTAGWGVEGSPSVVVERILSRTTLLRRSLGGLAFVNDEMRDHLAAGDLIASGNINYLRAEARNLSNPRLVVAAAGSARHQRATELVTALLDDAEQYPDASEALVVTAYCCAAAARSLESATRSRLQDAVVAVVLQGDVERLAHPRLAPLALDMLVRIVQDDGLAAAAVAAIEVGSRHGDDALPALRAIAGCGAGNCQEILWESWSRFDVRLFAKTVLSVCTSVPDILVIDSPEKFAAVADLPLVGTVEVVCQVDAAEIRGREDLTVRVADAAMIAAAGDLGPNCTMILVAGGG